Protein AF-0000000079327310 (afdb_homodimer)

Nearest PDB structures (foldseek):
  7m1p-assembly1_A  TM=5.292E-01  e=3.666E-03  Homo sapiens
  7e7o-assembly1_A  TM=4.541E-01  e=4.549E-03  Homo sapiens
  7m1q-assembly1_A  TM=4.465E-01  e=4.549E-03  Homo sapiens
  7e7i-assembly1_A  TM=4.398E-01  e=1.524E-02  Homo sapiens
  7roq-assembly1_A  TM=4.023E-01  e=7.858E-02  Homo sapiens

Organism: NCBI:txid704125

Sequence (774 aa):
MRENNNNFNFEKKNVVLLILAPILGIILFGCVYSKVYVEEIPIAIYDMDNSNISRSMIDNIQDSTGINVARIVDSQDEMEELLLNGEVSGGIIFPDDFGKNVVQKNSPNVLALVDGSNIVIGNNVVGYLSSVFNTVNAGIQINIMEGGGIIPYSAQKNITTLSFVDRILYNPQMGYFKNMFAVLLSILIQQLYLSAMATMLIEYKHKIREVLDTPKHIRTIIRNEIIPQILEGMASIVISFLVCLLVAHRFFGYQLKGSIRVTILVLLIFLVSLTAMALLFATFFENITSCVQVILLLSVPGVLSSGYIWPEFAMSPHFINIVKGTWPLYYFDNALRDLLLKGDSLMVIQHYITGGIKFGVFWFIVGAISYYIRIVSIKSDKQYALKMRENNNNFNFEKKNVVLLILAPILGIILFGCVYSKVYVEEIPIAIYDMDNSNISRSMIDNIQDSTGINVARIVDSQDEMEELLLNGEVSGGIIFPDDFGKNVVQKNSPNVLALVDGSNIVIGNNVVGYLSSVFNTVNAGIQINIMEGGGIIPYSAQKNITTLSFVDRILYNPQMGYFKNMFAVLLSILIQQLYLSAMATMLIEYKHKIREVLDTPKHIRTIIRNEIIPQILEGMASIVISFLVCLLVAHRFFGYQLKGSIRVTILVLLIFLVSLTAMALLFATFFENITSCVQVILLLSVPGVLSSGYIWPEFAMSPHFINIVKGTWPLYYFDNALRDLLLKGDSLMVIQHYITGGIKFGVFWFIVGAISYYIRIVSIKSDKQYALK

Foldseek 3Di:
DPPPCPPVPLDPVLLCCLQVVLLVVLVVVCVVLLDQAQFAQEEEEAEPAPDPLVVVLVVLLCPQRRHHDPYYDHDPVVRVVCCVVVVGFKYKYQDHCNVVCVLVVVPDDIDMGGRPPPVRRRVSVVVSSVVSVLVSVVVLLVQCCVAVPNHGNPVSPPDPDDDDDDQDALSRNPGPCLQCVLLSSLLSNLLSLLLSLLLSLLVVLVVLLVPLDDPVVVVVCCVPRNVVSLVSSLVSNLNSVVVSVVCCCPPRVQAFFADPVVLSLLSVLLSLLSNLVSLVLSLVDNDSVVSSVVSVVVSVVLSVLLCSVPHPVNDDPVSSVVSLQPRLSNLRSVLSSCCRRVHYDCVVNVVSSVSSNVNSVVSNVVSVVSSSCSSVVSSVVVVVVVD/DPPPCPQVPLPPVLLCCLQVVLLVVLVVVCVVLLDQAQFAQEEEEAEQAPDPLVVVLVVLLCPQRRHHDPYYDHDPVVRVVCCVVVVGFKYKYHDHCNVVCVLVVVPDDIDMGGRPPPVRRRVSVVVSSVVSVLVSVVVLLVCLCVAVVSHGNPVSPPDPDDDDDDQDALSRNPGPCLQCVLLSSLLSNLLSLLLSLLLSLLVVLVVLLVVLDDPVVVVVCCVPRSVVSLVSSLVSNLNSVVVSVVCCCPPRVQAFFADPVVLSLLSVLLSLLSNLVSLVLSLVDNDSVVSSVVSVVVSVVLSVLLCSVPHPVNDDPVSSVVSLQPRLSNLRSVLSSCCRRVHYDCVVNVVSSVSSNVNSVVSNVVSVVSSSCSSVVSSVVVVVVVD

Structure (mmCIF, N/CA/C/O backbone):
data_AF-0000000079327310-model_v1
#
loop_
_entity.id
_entity.type
_entity.pdbx_description
1 polymer 'Transport permease protein'
#
loop_
_atom_site.group_PDB
_atom_site.id
_atom_site.type_symbol
_atom_site.label_atom_id
_atom_site.label_alt_id
_atom_site.label_comp_id
_atom_site.label_asym_id
_atom_site.label_entity_id
_atom_site.label_seq_id
_atom_site.pdbx_PDB_ins_code
_atom_site.Cartn_x
_atom_site.Cartn_y
_atom_site.Cartn_z
_atom_site.occupancy
_atom_site.B_iso_or_equiv
_atom_site.auth_seq_id
_atom_site.auth_comp_id
_atom_site.auth_asym_id
_atom_site.auth_atom_id
_atom_site.pdbx_PDB_model_num
ATOM 1 N N . MET A 1 1 ? 15.367 45.156 24.344 1 23.56 1 MET A N 1
ATOM 2 C CA . MET A 1 1 ? 14.82 44.562 23.125 1 23.56 1 MET A CA 1
ATOM 3 C C . MET A 1 1 ? 15.117 43.062 23.047 1 23.56 1 MET A C 1
ATOM 5 O O . MET A 1 1 ? 16.219 42.688 22.656 1 23.56 1 MET A O 1
ATOM 9 N N . ARG A 1 2 ? 14.914 42.375 24.047 1 30.83 2 ARG A N 1
ATOM 10 C CA . ARG A 1 2 ? 15.109 40.938 24.281 1 30.83 2 ARG A CA 1
ATOM 11 C C . ARG A 1 2 ? 14.57 40.125 23.125 1 30.83 2 ARG A C 1
ATOM 13 O O . ARG A 1 2 ? 13.367 40.156 22.844 1 30.83 2 ARG A O 1
ATOM 20 N N . GLU A 1 3 ? 15.258 40.281 21.922 1 31.94 3 GLU A N 1
ATOM 21 C CA . GLU A 1 3 ? 15.008 39.562 20.688 1 31.94 3 GLU A CA 1
ATOM 22 C C . GLU A 1 3 ? 14.578 38.125 20.969 1 31.94 3 GLU A C 1
ATOM 24 O O . GLU A 1 3 ? 15.281 37.375 21.656 1 31.94 3 GLU A O 1
ATOM 29 N N . ASN A 1 4 ? 13.367 37.906 21.375 1 31.88 4 ASN A N 1
ATOM 30 C CA . ASN A 1 4 ? 12.664 36.656 21.547 1 31.88 4 ASN A CA 1
ATOM 31 C C . ASN A 1 4 ? 13.117 35.625 20.516 1 31.88 4 ASN A C 1
ATOM 33 O O . ASN A 1 4 ? 12.781 35.719 19.344 1 31.88 4 ASN A O 1
ATOM 37 N N . ASN A 1 5 ? 14.383 35.312 20.359 1 32.97 5 ASN A N 1
ATOM 38 C CA . ASN A 1 5 ? 15.102 34.25 19.656 1 32.97 5 ASN A CA 1
ATOM 39 C C . ASN A 1 5 ? 14.297 32.938 19.625 1 32.97 5 ASN A C 1
ATOM 41 O O . ASN A 1 5 ? 14.547 32.031 20.438 1 32.97 5 ASN A O 1
ATOM 45 N N . ASN A 1 6 ? 13.023 32.906 19.781 1 35.62 6 ASN A N 1
ATOM 46 C CA . ASN A 1 6 ? 12.211 31.75 19.438 1 35.62 6 ASN A CA 1
ATOM 47 C C . ASN A 1 6 ? 12.711 31.078 18.172 1 35.62 6 ASN A C 1
ATOM 49 O O . ASN A 1 6 ? 12.297 31.438 17.062 1 35.62 6 ASN A O 1
ATOM 53 N N . ASN A 1 7 ? 14 31.078 17.844 1 38.09 7 ASN A N 1
ATOM 54 C CA . ASN A 1 7 ? 14.734 30.297 16.844 1 38.09 7 ASN A CA 1
ATOM 55 C C . ASN A 1 7 ? 13.984 29.016 16.484 1 38.09 7 ASN A C 1
ATOM 57 O O . ASN A 1 7 ? 13.594 28.25 17.359 1 38.09 7 ASN A O 1
ATOM 61 N N . PHE A 1 8 ? 13.172 29.047 15.461 1 41.91 8 PHE A N 1
ATOM 62 C CA . PHE A 1 8 ? 12.578 27.906 14.766 1 41.91 8 PHE A CA 1
ATOM 63 C C . PHE A 1 8 ? 13.516 26.703 14.789 1 41.91 8 PHE A C 1
ATOM 65 O O . PHE A 1 8 ? 14.375 26.562 13.922 1 41.91 8 PHE A O 1
ATOM 72 N N . ASN A 1 9 ? 14.25 26.5 15.844 1 44.75 9 ASN A N 1
ATOM 73 C CA . ASN A 1 9 ? 15.016 25.266 15.977 1 44.75 9 ASN A CA 1
ATOM 74 C C . ASN A 1 9 ? 14.266 24.078 15.406 1 44.75 9 ASN A C 1
ATOM 76 O O . ASN A 1 9 ? 13.102 23.844 15.742 1 44.75 9 ASN A O 1
ATOM 80 N N . PHE A 1 10 ? 14.359 24.031 13.984 1 52.97 10 PHE A N 1
ATOM 81 C CA . PHE A 1 10 ? 13.977 22.672 13.609 1 52.97 10 PHE A CA 1
ATOM 82 C C . PHE A 1 10 ? 13.984 21.75 14.828 1 52.97 10 PHE A C 1
ATOM 84 O O . PHE A 1 10 ? 15.047 21.438 15.367 1 52.97 10 PHE A O 1
ATOM 91 N N . GLU A 1 11 ? 12.898 22.047 15.648 1 60.41 11 GLU A N 1
ATOM 92 C CA . GLU A 1 11 ? 12.562 21.641 17.016 1 60.41 11 GLU A CA 1
ATOM 93 C C . GLU A 1 11 ? 12.938 20.188 17.266 1 60.41 11 GLU A C 1
ATOM 95 O O . GLU A 1 11 ? 12.969 19.375 16.344 1 60.41 11 GLU A O 1
ATOM 100 N N . LYS A 1 12 ? 13.805 20.109 18.281 1 67.81 12 LYS A N 1
ATOM 101 C CA . LYS A 1 12 ? 14.148 18.797 18.828 1 67.81 12 LYS A CA 1
ATOM 102 C C . LYS A 1 12 ? 13.023 17.797 18.609 1 67.81 12 LYS A C 1
ATOM 104 O O . LYS A 1 12 ? 13.273 16.641 18.266 1 67.81 12 LYS A O 1
ATOM 109 N N . LYS A 1 13 ? 11.93 18.484 18.391 1 72.12 13 LYS A N 1
ATOM 110 C CA . LYS A 1 13 ? 10.781 17.594 18.266 1 72.12 13 LYS A CA 1
ATOM 111 C C . LYS A 1 13 ? 10.68 17.016 16.859 1 72.12 13 LYS A C 1
ATOM 113 O O . LYS A 1 13 ? 10.359 15.836 16.688 1 72.12 13 LYS A O 1
ATOM 118 N N . ASN A 1 14 ? 11.109 17.859 15.883 1 78.25 14 ASN A N 1
ATOM 119 C CA . ASN A 1 14 ? 11.016 17.375 14.508 1 78.25 14 ASN A CA 1
ATOM 120 C C . ASN A 1 14 ? 12.102 16.344 14.203 1 78.25 14 ASN A C 1
ATOM 122 O O . ASN A 1 14 ? 11.836 15.352 13.523 1 78.25 14 ASN A O 1
ATOM 126 N N . VAL A 1 15 ? 13.211 16.625 14.852 1 81.88 15 VAL A N 1
ATOM 127 C CA . VAL A 1 15 ? 14.328 15.711 14.625 1 81.88 15 VAL A CA 1
ATOM 128 C C . VAL A 1 15 ? 14.008 14.352 15.234 1 81.88 15 VAL A C 1
ATOM 130 O O . VAL A 1 15 ? 14.227 13.312 14.602 1 81.88 15 VAL A O 1
ATOM 133 N N . VAL A 1 16 ? 13.414 14.398 16.344 1 82.69 16 VAL A N 1
ATOM 134 C CA . VAL A 1 16 ? 13.062 13.164 17.031 1 82.69 16 VAL A CA 1
ATOM 135 C C . VAL A 1 16 ? 12 12.414 16.234 1 82.69 16 VAL A C 1
ATOM 137 O O . VAL A 1 16 ? 12.07 11.188 16.094 1 82.69 16 VAL A O 1
ATOM 140 N N . LEU A 1 17 ? 11.148 13.156 15.695 1 82.81 17 LEU A N 1
ATOM 141 C CA . LEU A 1 17 ? 10.078 12.531 14.93 1 82.81 17 LEU A CA 1
ATOM 142 C C . LEU A 1 17 ? 10.609 11.938 13.633 1 82.81 17 LEU A C 1
ATOM 144 O O . LEU A 1 17 ? 10.219 10.836 13.242 1 82.81 17 LEU A O 1
ATOM 148 N N . LEU A 1 18 ? 11.547 12.625 13.055 1 87.19 18 LEU A N 1
ATOM 149 C CA . LEU A 1 18 ? 12.102 12.18 11.781 1 87.19 18 LEU A CA 1
ATOM 150 C C . LEU A 1 18 ? 12.93 10.906 11.969 1 87.19 18 LEU A C 1
ATOM 152 O O . LEU A 1 18 ? 12.953 10.047 11.086 1 87.19 18 LEU A O 1
ATOM 156 N N . ILE A 1 19 ? 13.492 10.812 13.109 1 90.25 19 ILE A N 1
ATOM 157 C CA . ILE A 1 19 ? 14.344 9.656 13.352 1 90.25 19 ILE A CA 1
ATOM 158 C C . ILE A 1 19 ? 13.5 8.492 13.867 1 90.25 19 ILE A C 1
ATOM 160 O O . ILE A 1 19 ? 13.555 7.395 13.312 1 90.25 19 ILE A O 1
ATOM 164 N N . LEU A 1 20 ? 12.594 8.75 14.727 1 87.94 20 LEU A N 1
ATOM 165 C CA . LEU A 1 20 ? 11.945 7.68 15.469 1 87.94 20 LEU A CA 1
ATOM 166 C C . LEU A 1 20 ? 10.734 7.152 14.719 1 87.94 20 LEU A C 1
ATOM 168 O O . LEU A 1 20 ? 10.406 5.969 14.812 1 87.94 20 LEU A O 1
ATOM 172 N N . ALA A 1 21 ? 10.148 7.988 14.023 1 86.81 21 ALA A N 1
ATOM 173 C CA . ALA A 1 21 ? 8.867 7.609 13.43 1 86.81 21 ALA A CA 1
ATOM 174 C C . ALA A 1 21 ? 9.055 6.508 12.391 1 86.81 21 ALA A C 1
ATOM 176 O O . ALA A 1 21 ? 8.344 5.496 12.406 1 86.81 21 ALA A O 1
ATOM 177 N N . PRO A 1 22 ? 10.008 6.602 11.508 1 88.31 22 PRO A N 1
ATOM 178 C CA . PRO A 1 22 ? 10.203 5.508 10.555 1 88.31 22 PRO A CA 1
ATOM 179 C C . PRO A 1 22 ? 10.617 4.203 11.227 1 88.31 22 PRO A C 1
ATOM 181 O O . PRO A 1 22 ? 10.188 3.125 10.805 1 88.31 22 PRO A O 1
ATOM 184 N N . ILE A 1 23 ? 11.375 4.359 12.258 1 91.44 23 ILE A N 1
ATOM 185 C CA . ILE A 1 23 ? 11.844 3.182 12.977 1 91.44 23 ILE A CA 1
ATOM 186 C C . ILE A 1 23 ? 10.656 2.461 13.617 1 91.44 23 ILE A C 1
ATOM 188 O O . ILE A 1 23 ? 10.516 1.242 13.484 1 91.44 23 ILE A O 1
ATOM 192 N N . LEU A 1 24 ? 9.773 3.232 14.148 1 86.5 24 LEU A N 1
ATOM 193 C CA . LEU A 1 24 ? 8.578 2.654 14.758 1 86.5 24 LEU A CA 1
ATOM 194 C C . LEU A 1 24 ? 7.688 2.014 13.703 1 86.5 24 LEU A C 1
ATOM 196 O O . LEU A 1 24 ? 7.113 0.948 13.93 1 86.5 24 LEU A O 1
ATOM 200 N N . GLY A 1 25 ? 7.633 2.691 12.602 1 85.38 25 GLY A N 1
ATOM 201 C CA . GLY A 1 25 ? 6.852 2.143 11.5 1 85.38 25 GLY A CA 1
ATOM 202 C C . GLY A 1 25 ? 7.367 0.801 11.016 1 85.38 25 GLY A C 1
ATOM 203 O O . GLY A 1 25 ? 6.59 -0.134 10.82 1 85.38 25 GLY A O 1
ATOM 204 N N . ILE A 1 26 ? 8.633 0.692 10.938 1 86.31 26 ILE A N 1
ATOM 205 C CA . ILE A 1 26 ? 9.242 -0.527 10.414 1 86.31 26 ILE A CA 1
ATOM 206 C C . ILE A 1 26 ? 9.125 -1.646 11.445 1 86.31 26 ILE A C 1
ATOM 208 O O . ILE A 1 26 ? 8.93 -2.809 11.094 1 86.31 26 ILE A O 1
ATOM 212 N N . ILE A 1 27 ? 9.25 -1.312 12.656 1 84.94 27 ILE A N 1
ATOM 213 C CA . ILE A 1 27 ? 9.094 -2.311 13.711 1 84.94 27 ILE A CA 1
ATOM 214 C C . ILE A 1 27 ? 7.664 -2.846 13.711 1 84.94 27 ILE A C 1
ATOM 216 O O . ILE A 1 27 ? 7.449 -4.059 13.789 1 84.94 27 ILE A O 1
ATOM 220 N N . LEU A 1 28 ? 6.793 -1.977 13.57 1 79.25 28 LEU A N 1
ATOM 221 C CA . LEU A 1 28 ? 5.391 -2.383 13.508 1 79.25 28 LEU A CA 1
ATOM 222 C C . LEU A 1 28 ? 5.137 -3.285 12.305 1 79.25 28 LEU A C 1
ATOM 224 O O . LEU A 1 28 ? 4.477 -4.32 12.43 1 79.25 28 LEU A O 1
ATOM 228 N N . PHE A 1 29 ? 5.684 -2.918 11.281 1 79.44 29 PHE A N 1
ATOM 229 C CA . PHE A 1 29 ? 5.516 -3.68 10.055 1 79.44 29 PHE A CA 1
ATOM 230 C C . PHE A 1 29 ? 6.184 -5.043 10.164 1 79.44 29 PHE A C 1
ATOM 232 O O . PHE A 1 29 ? 5.625 -6.055 9.734 1 79.44 29 PHE A O 1
ATOM 239 N N . GLY A 1 30 ? 7.375 -4.992 10.633 1 79.12 30 GLY A N 1
ATOM 240 C CA . GLY A 1 30 ? 8.102 -6.242 10.805 1 79.12 30 GLY A CA 1
ATOM 241 C C . GLY A 1 30 ? 7.398 -7.211 11.742 1 79.12 30 GLY A C 1
ATOM 242 O O . GLY A 1 30 ? 7.387 -8.422 11.492 1 79.12 30 GLY A O 1
ATOM 243 N N . CYS A 1 31 ? 6.746 -6.695 12.688 1 77 31 CYS A N 1
ATOM 244 C CA . CYS A 1 31 ? 6.023 -7.543 13.633 1 77 31 CYS A CA 1
ATOM 245 C C . CYS A 1 31 ? 4.777 -8.133 12.992 1 77 31 CYS A C 1
ATOM 247 O O . CYS A 1 31 ? 4.414 -9.281 13.266 1 77 31 CYS A O 1
ATOM 249 N N . VAL A 1 32 ? 4.215 -7.371 12.172 1 72.81 32 VAL A N 1
ATOM 250 C CA . VAL A 1 32 ? 2.998 -7.812 11.492 1 72.81 32 VAL A CA 1
ATOM 251 C C . VAL A 1 32 ? 3.342 -8.891 10.469 1 72.81 32 VAL A C 1
ATOM 253 O O . VAL A 1 32 ? 2.621 -9.883 10.336 1 72.81 32 VAL A O 1
ATOM 256 N N . TYR A 1 33 ? 4.422 -8.719 9.805 1 73.38 33 TYR A N 1
ATOM 257 C CA . TYR A 1 33 ? 4.789 -9.609 8.711 1 73.38 33 TYR A CA 1
ATOM 258 C C . TYR A 1 33 ? 5.875 -10.594 9.148 1 73.38 33 TYR A C 1
ATOM 260 O O . TYR A 1 33 ? 6.684 -11.031 8.328 1 73.38 33 TYR A O 1
ATOM 268 N N . SER A 1 34 ? 5.934 -10.836 10.383 1 68 34 SER A N 1
ATOM 269 C CA . SER A 1 34 ? 6.996 -11.664 10.945 1 68 34 SER A CA 1
ATOM 270 C C . SER A 1 34 ? 6.965 -13.07 10.359 1 68 34 SER A C 1
ATOM 272 O O . SER A 1 34 ? 8.008 -13.703 10.195 1 68 34 SER A O 1
ATOM 274 N N . LYS A 1 35 ? 5.781 -13.492 10 1 64.88 35 LYS A N 1
ATOM 275 C CA . LYS A 1 35 ? 5.73 -14.812 9.375 1 64.88 35 LYS A CA 1
ATOM 276 C C . LYS A 1 35 ? 6.051 -14.727 7.883 1 64.88 35 LYS A C 1
ATOM 278 O O . LYS A 1 35 ? 5.414 -13.969 7.148 1 64.88 35 LYS A O 1
ATOM 283 N N . VAL A 1 36 ? 7.066 -15.273 7.523 1 58.84 36 VAL A N 1
ATOM 284 C CA . VAL A 1 36 ? 7.605 -15.188 6.168 1 58.84 36 VAL A CA 1
ATOM 285 C C . VAL A 1 36 ? 6.633 -15.828 5.18 1 58.84 36 VAL A C 1
ATOM 287 O O . VAL A 1 36 ? 6.453 -15.336 4.066 1 58.84 36 VAL A O 1
ATOM 290 N N . TYR A 1 37 ? 5.996 -16.891 5.605 1 63.28 37 TYR A N 1
ATOM 291 C CA . TYR A 1 37 ? 5.148 -17.656 4.699 1 63.28 37 TYR A CA 1
ATOM 292 C C . TYR A 1 37 ? 3.693 -17.609 5.148 1 63.28 37 TYR A C 1
ATOM 294 O O . TYR A 1 37 ? 3.41 -17.578 6.348 1 63.28 37 TYR A O 1
ATOM 302 N N . VAL A 1 38 ? 2.893 -17.359 4.09 1 66 38 VAL A N 1
ATOM 303 C CA . VAL A 1 38 ? 1.48 -17.609 4.371 1 66 38 VAL A CA 1
ATOM 304 C C . VAL A 1 38 ? 1.236 -19.094 4.551 1 66 38 VAL A C 1
ATOM 306 O O . VAL A 1 38 ? 1.398 -19.875 3.607 1 66 38 VAL A O 1
ATOM 309 N N . GLU A 1 39 ? 1.075 -19.484 5.746 1 75 39 GLU A N 1
ATOM 310 C CA . GLU A 1 39 ? 0.889 -20.906 6.02 1 75 39 GLU A CA 1
ATOM 311 C C . GLU A 1 39 ? -0.505 -21.172 6.574 1 75 39 GLU A C 1
ATOM 313 O O . GLU A 1 39 ? -1.235 -20.25 6.926 1 75 39 GLU A O 1
ATOM 318 N N . GLU A 1 40 ? -0.873 -22.438 6.395 1 81.75 40 GLU A N 1
ATOM 319 C CA . GLU A 1 40 ? -2.096 -22.953 6.996 1 81.75 40 GLU A CA 1
ATOM 320 C C . GLU A 1 40 ? -3.33 -22.25 6.445 1 81.75 40 GLU A C 1
ATOM 322 O O . GLU A 1 40 ? -4.195 -21.812 7.207 1 81.75 40 GLU A O 1
ATOM 327 N N . ILE A 1 41 ? -3.244 -21.984 5.109 1 86.75 41 ILE A N 1
ATOM 328 C CA . ILE A 1 41 ? -4.426 -21.422 4.473 1 86.75 41 ILE A CA 1
ATOM 329 C C . ILE A 1 41 ? -5.594 -22.391 4.582 1 86.75 41 ILE A C 1
ATOM 331 O O . ILE A 1 41 ? -5.492 -23.547 4.148 1 86.75 41 ILE A O 1
ATOM 335 N N . PRO A 1 42 ? -6.648 -21.984 5.199 1 90.94 42 PRO A N 1
ATOM 336 C CA . PRO A 1 42 ? -7.777 -22.906 5.359 1 90.94 42 PRO A CA 1
ATOM 337 C C . PRO A 1 42 ? -8.469 -23.219 4.035 1 90.94 42 PRO A C 1
ATOM 339 O O . PRO A 1 42 ? -8.891 -22.312 3.322 1 90.94 42 PRO A O 1
ATOM 342 N N . ILE A 1 43 ? -8.602 -24.453 3.736 1 92.81 43 ILE A N 1
ATOM 343 C CA . ILE A 1 43 ? -9.312 -24.844 2.529 1 92.81 43 ILE A CA 1
ATOM 344 C C . ILE A 1 43 ? -10.359 -25.906 2.875 1 92.81 43 ILE A C 1
ATOM 346 O O . ILE A 1 43 ? -10.273 -26.562 3.92 1 92.81 43 ILE A O 1
ATOM 350 N N . ALA A 1 44 ? -11.352 -26.016 2.035 1 94.94 44 ALA A N 1
ATOM 351 C CA . ALA A 1 44 ? -12.375 -27.047 2.16 1 94.94 44 ALA A CA 1
ATOM 352 C C . ALA A 1 44 ? -12.188 -28.125 1.097 1 94.94 44 ALA A C 1
ATOM 354 O O . ALA A 1 44 ? -11.672 -27.859 0.01 1 94.94 44 ALA A O 1
ATOM 355 N N . ILE A 1 45 ? -12.562 -29.375 1.433 1 95.62 45 ILE A N 1
ATOM 356 C CA . ILE A 1 45 ? -12.469 -30.484 0.485 1 95.62 45 ILE A CA 1
ATOM 357 C C . ILE A 1 45 ? -13.852 -31.094 0.278 1 95.62 45 ILE A C 1
ATOM 359 O O . ILE A 1 45 ? -14.586 -31.328 1.241 1 95.62 45 ILE A O 1
ATOM 363 N N . TYR A 1 46 ? -14.211 -31.203 -0.941 1 94.88 46 TYR A N 1
ATOM 364 C CA . TYR A 1 46 ? -15.383 -31.969 -1.348 1 94.88 46 TYR A CA 1
ATOM 365 C C . TYR A 1 46 ? -14.977 -33.219 -2.139 1 94.88 46 TYR A C 1
ATOM 367 O O . TYR A 1 46 ? -14.703 -33.125 -3.338 1 94.88 46 TYR A O 1
ATOM 375 N N . ASP A 1 47 ? -14.93 -34.312 -1.495 1 94.94 47 ASP A N 1
ATOM 376 C CA . ASP A 1 47 ? -14.516 -35.562 -2.117 1 94.94 47 ASP A CA 1
ATOM 377 C C . ASP A 1 47 ? -15.727 -36.406 -2.551 1 94.94 47 ASP A C 1
ATOM 379 O O . ASP A 1 47 ? -16.234 -37.219 -1.779 1 94.94 47 ASP A O 1
ATOM 383 N N . MET A 1 48 ? -16.094 -36.281 -3.807 1 91.94 48 MET A N 1
ATOM 384 C CA . MET A 1 48 ? -17.219 -37.031 -4.34 1 91.94 48 MET A CA 1
ATOM 385 C C . MET A 1 48 ? -16.797 -38.469 -4.645 1 91.94 48 MET A C 1
ATOM 387 O O . MET A 1 48 ? -17.641 -39.375 -4.797 1 91.94 48 MET A O 1
ATOM 391 N N . ASP A 1 49 ? -15.547 -38.75 -4.754 1 90.94 49 ASP A N 1
ATOM 392 C CA . ASP A 1 49 ? -14.984 -40.031 -5.184 1 90.94 49 ASP A CA 1
ATOM 393 C C . ASP A 1 49 ? -14.82 -40.969 -4.004 1 90.94 49 ASP A C 1
ATOM 395 O O . ASP A 1 49 ? -15.141 -42.156 -4.109 1 90.94 49 ASP A O 1
ATOM 399 N N . ASN A 1 50 ? -14.258 -40.562 -2.939 1 90.5 50 ASN A N 1
ATOM 400 C CA . ASN A 1 50 ? -13.969 -41.344 -1.745 1 90.5 50 ASN A CA 1
ATOM 401 C C . ASN A 1 50 ? -13.141 -42.594 -2.08 1 90.5 50 ASN A C 1
ATOM 403 O O . ASN A 1 50 ? -13.445 -43.688 -1.6 1 90.5 50 ASN A O 1
ATOM 407 N N . SER A 1 51 ? -12.25 -42.406 -2.975 1 88.75 51 SER A N 1
ATOM 408 C CA . SER A 1 51 ? -11.336 -43.5 -3.334 1 88.75 51 SER A CA 1
ATOM 409 C C . SER A 1 51 ? -10.039 -43.406 -2.541 1 88.75 51 SER A C 1
ATOM 411 O O . SER A 1 51 ? -9.812 -42.438 -1.805 1 88.75 51 SER A O 1
ATOM 413 N N . ASN A 1 52 ? -9.18 -44.469 -2.68 1 85.12 52 ASN A N 1
ATOM 414 C CA . ASN A 1 52 ? -7.871 -44.469 -2.037 1 85.12 52 ASN A CA 1
ATOM 415 C C . ASN A 1 52 ? -6.973 -43.375 -2.602 1 85.12 52 ASN A C 1
ATOM 417 O O . ASN A 1 52 ? -6.18 -42.781 -1.868 1 85.12 52 ASN A O 1
ATOM 421 N N . ILE A 1 53 ? -7.184 -43.094 -3.83 1 81.31 53 ILE A N 1
ATOM 422 C CA . ILE A 1 53 ? -6.344 -42.094 -4.488 1 81.31 53 ILE A CA 1
ATOM 423 C C . ILE A 1 53 ? -6.719 -40.688 -3.996 1 81.31 53 ILE A C 1
ATOM 425 O O . ILE A 1 53 ? -5.844 -39.906 -3.668 1 81.31 53 ILE A O 1
ATOM 429 N N . SER A 1 54 ? -8.008 -40.469 -3.941 1 87.75 54 SER A N 1
ATOM 430 C CA . SER A 1 54 ? -8.453 -39.156 -3.447 1 87.75 54 SER A CA 1
ATOM 431 C C . SER A 1 54 ? -8.047 -38.969 -1.989 1 87.75 54 SER A C 1
ATOM 433 O O . SER A 1 54 ? -7.633 -37.875 -1.601 1 87.75 54 SER A O 1
ATOM 435 N N . ARG A 1 55 ? -8.094 -39.969 -1.255 1 87.69 55 ARG A N 1
ATOM 436 C CA . ARG A 1 55 ? -7.707 -39.875 0.15 1 87.69 55 ARG A CA 1
ATOM 437 C C . ARG A 1 55 ? -6.211 -39.625 0.293 1 87.69 55 ARG A C 1
ATOM 439 O O . ARG A 1 55 ? -5.781 -38.875 1.163 1 87.69 55 ARG A O 1
ATOM 446 N N . SER A 1 56 ? -5.48 -40.312 -0.543 1 83 56 SER A N 1
ATOM 447 C CA . SER A 1 56 ? -4.039 -40.062 -0.537 1 83 56 SER A CA 1
ATOM 448 C C . SER A 1 56 ? -3.705 -38.625 -0.909 1 83 56 SER A C 1
ATOM 450 O O . SER A 1 56 ? -2.766 -38.062 -0.366 1 83 56 SER A O 1
ATOM 452 N N . MET A 1 57 ? -4.406 -38.156 -1.85 1 84.69 57 MET A N 1
ATOM 453 C CA . MET A 1 57 ? -4.211 -36.781 -2.256 1 84.69 57 MET A CA 1
ATOM 454 C C . MET A 1 57 ? -4.547 -35.812 -1.114 1 84.69 57 MET A C 1
ATOM 456 O O . MET A 1 57 ? -3.82 -34.844 -0.871 1 84.69 57 MET A O 1
ATOM 460 N N . ILE A 1 58 ? -5.59 -36.062 -0.479 1 89.69 58 ILE A N 1
ATOM 461 C CA . ILE A 1 58 ? -6.035 -35.25 0.643 1 89.69 58 ILE A CA 1
ATOM 462 C C . ILE A 1 58 ? -4.988 -35.281 1.755 1 89.69 58 ILE A C 1
ATOM 464 O O . ILE A 1 58 ? -4.688 -34.25 2.367 1 89.69 58 ILE A O 1
ATOM 468 N N . ASP A 1 59 ? -4.441 -36.406 1.951 1 87.69 59 ASP A N 1
ATOM 469 C CA . ASP A 1 59 ? -3.395 -36.562 2.957 1 87.69 59 ASP A CA 1
ATOM 470 C C . ASP A 1 59 ? -2.164 -35.719 2.588 1 87.69 59 ASP A C 1
ATOM 472 O O . ASP A 1 59 ? -1.543 -35.125 3.455 1 87.69 59 ASP A O 1
ATOM 476 N N . ASN A 1 60 ? -1.873 -35.75 1.31 1 85.69 60 ASN A N 1
ATOM 477 C CA . ASN A 1 60 ? -0.733 -34.969 0.848 1 85.69 60 ASN A CA 1
ATOM 478 C C . ASN A 1 60 ? -0.998 -33.469 0.975 1 85.69 60 ASN A C 1
ATOM 480 O O . ASN A 1 60 ? -0.085 -32.719 1.274 1 85.69 60 ASN A O 1
ATOM 484 N N . ILE A 1 61 ? -2.176 -33.125 0.73 1 87.06 61 ILE A N 1
ATOM 485 C CA . ILE A 1 61 ? -2.562 -31.719 0.885 1 87.06 61 ILE A CA 1
ATOM 486 C C . ILE A 1 61 ? -2.449 -31.312 2.352 1 87.06 61 ILE A C 1
ATOM 488 O O . ILE A 1 61 ? -1.929 -30.234 2.666 1 87.06 61 ILE A O 1
ATOM 492 N N . GLN A 1 62 ? -2.898 -32.125 3.189 1 87 62 GLN A N 1
ATOM 493 C CA . GLN A 1 62 ? -2.859 -31.875 4.625 1 87 62 GLN A CA 1
ATOM 494 C C . GLN A 1 62 ? -1.423 -31.812 5.137 1 87 62 GLN A C 1
ATOM 496 O O . GLN A 1 62 ? -1.128 -31.078 6.09 1 87 62 GLN A O 1
ATOM 501 N N . ASP A 1 63 ? -0.525 -32.5 4.48 1 83.25 63 ASP A N 1
ATOM 502 C CA . ASP A 1 63 ? 0.871 -32.562 4.902 1 83.25 63 ASP A CA 1
ATOM 503 C C . ASP A 1 63 ? 1.63 -31.297 4.461 1 83.25 63 ASP A C 1
ATOM 505 O O . ASP A 1 63 ? 2.711 -31.016 4.977 1 83.25 63 ASP A O 1
ATOM 509 N N . SER A 1 64 ? 0.967 -30.672 3.5 1 80.38 64 SER A N 1
ATOM 510 C CA . SER A 1 64 ? 1.595 -29.438 3.055 1 80.38 64 SER A CA 1
ATOM 511 C C . SER A 1 64 ? 1.487 -28.344 4.117 1 80.38 64 SER A C 1
ATOM 513 O O . SER A 1 64 ? 0.439 -28.188 4.746 1 80.38 64 SER A O 1
ATOM 515 N N . THR A 1 65 ? 2.512 -27.703 4.434 1 79.69 65 THR A N 1
ATOM 516 C CA . THR A 1 65 ? 2.525 -26.656 5.461 1 79.69 65 THR A CA 1
ATOM 517 C C . THR A 1 65 ? 1.744 -25.438 5 1 79.69 65 THR A C 1
ATOM 519 O O . THR A 1 65 ? 1.313 -24.625 5.824 1 79.69 65 THR A O 1
ATOM 522 N N . GLY A 1 66 ? 1.521 -25.297 3.736 1 82.44 66 GLY A N 1
ATOM 523 C CA . GLY A 1 66 ? 0.869 -24.125 3.191 1 82.44 66 GLY A CA 1
ATOM 524 C C . GLY A 1 66 ? -0.642 -24.156 3.32 1 82.44 66 GLY A C 1
ATOM 525 O O . GLY A 1 66 ? -1.2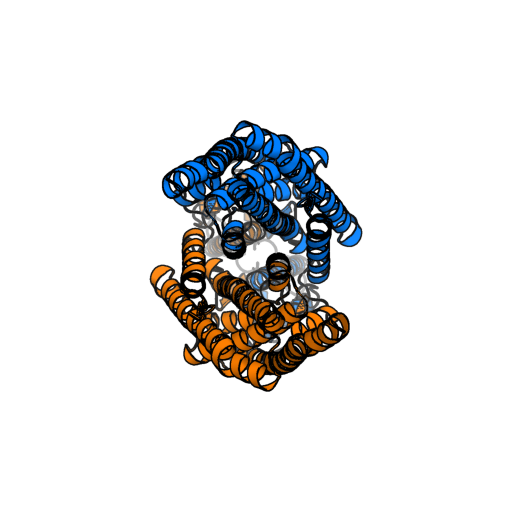97 -23.109 3.346 1 82.44 66 GLY A O 1
ATOM 526 N N . ILE A 1 67 ? -1.127 -25.375 3.463 1 87.12 67 ILE A N 1
ATOM 527 C CA . ILE A 1 67 ? -2.576 -25.531 3.412 1 87.12 67 ILE A CA 1
ATOM 528 C C . ILE A 1 67 ? -3.061 -26.25 4.672 1 87.12 67 ILE A C 1
ATOM 530 O O . ILE A 1 67 ? -2.389 -27.141 5.184 1 87.12 67 ILE A O 1
ATOM 534 N N . ASN A 1 68 ? -4.129 -25.75 5.215 1 90 68 ASN A N 1
ATOM 535 C CA . ASN A 1 68 ? -4.84 -26.406 6.309 1 90 68 ASN A CA 1
ATOM 536 C C . ASN A 1 68 ? -6.234 -26.859 5.883 1 90 68 ASN A C 1
ATOM 538 O O . ASN A 1 68 ? -7.09 -26.031 5.562 1 90 68 ASN A O 1
ATOM 542 N N . VAL A 1 69 ? -6.398 -28.141 5.848 1 93.81 69 VAL A N 1
ATOM 543 C CA . VAL A 1 69 ? -7.727 -28.656 5.531 1 93.81 69 VAL A CA 1
ATOM 544 C C . VAL A 1 69 ? -8.68 -28.375 6.695 1 93.81 69 VAL A C 1
ATOM 546 O O . VAL A 1 69 ? -8.789 -29.188 7.617 1 93.81 69 VAL A O 1
ATOM 549 N N . ALA A 1 70 ? -9.445 -27.359 6.57 1 92.44 70 ALA A N 1
ATOM 550 C CA . ALA A 1 70 ? -10.258 -26.859 7.672 1 92.44 70 ALA A CA 1
ATOM 551 C C . ALA A 1 70 ? -11.594 -27.594 7.742 1 92.44 70 ALA A C 1
ATOM 553 O O . ALA A 1 70 ? -12.172 -27.75 8.82 1 92.44 70 ALA A O 1
ATOM 554 N N . ARG A 1 71 ? -12.141 -27.922 6.562 1 93.38 71 ARG A N 1
ATOM 555 C CA . ARG A 1 71 ? -13.469 -28.531 6.523 1 93.38 71 ARG A CA 1
ATOM 556 C C . ARG A 1 71 ? -13.562 -29.562 5.402 1 93.38 71 ARG A C 1
ATOM 558 O O . ARG A 1 71 ? -13.008 -29.359 4.316 1 93.38 71 ARG A O 1
ATOM 565 N N . ILE A 1 72 ? -14.195 -30.641 5.73 1 94.81 72 ILE A N 1
ATOM 566 C CA . ILE A 1 72 ? -14.641 -31.578 4.711 1 94.81 72 ILE A CA 1
ATOM 567 C C . ILE A 1 72 ? -16.156 -31.453 4.504 1 94.81 72 ILE A C 1
ATOM 569 O O . ILE A 1 72 ? -16.922 -31.578 5.453 1 94.81 72 ILE A O 1
ATOM 573 N N . VAL A 1 73 ? -16.5 -31.109 3.275 1 95.56 73 VAL A N 1
ATOM 574 C CA . VAL A 1 73 ? -17.906 -30.797 3.021 1 95.56 73 VAL A CA 1
ATOM 575 C C . VAL A 1 73 ? -18.531 -31.875 2.158 1 95.56 73 VAL A C 1
ATOM 577 O O . VAL A 1 73 ? -17.828 -32.688 1.552 1 95.56 73 VAL A O 1
ATOM 580 N N . ASP A 1 74 ? -19.875 -31.797 2.131 1 93.62 74 ASP A N 1
ATOM 581 C CA . ASP A 1 74 ? -20.594 -32.844 1.418 1 93.62 74 ASP A CA 1
ATOM 582 C C . ASP A 1 74 ? -21.266 -32.281 0.156 1 93.62 74 ASP A C 1
ATOM 584 O O . ASP A 1 74 ? -21.969 -33.031 -0.549 1 93.62 74 ASP A O 1
ATOM 588 N N . SER A 1 75 ? -21.125 -30.969 -0.097 1 92.94 75 SER A N 1
ATOM 589 C CA . SER A 1 75 ? -21.703 -30.359 -1.291 1 92.94 75 SER A CA 1
ATOM 590 C C . SER A 1 75 ? -20.891 -29.156 -1.753 1 92.94 75 SER A C 1
ATOM 592 O O . SER A 1 75 ? -20.156 -28.562 -0.959 1 92.94 75 SER A O 1
ATOM 594 N N . GLN A 1 76 ? -21.062 -28.906 -3.031 1 90.94 76 GLN A N 1
ATOM 595 C CA . GLN A 1 76 ? -20.391 -27.734 -3.582 1 90.94 76 GLN A CA 1
ATOM 596 C C . GLN A 1 76 ? -20.969 -26.453 -3.014 1 90.94 76 GLN A C 1
ATOM 598 O O . GLN A 1 76 ? -20.25 -25.469 -2.805 1 90.94 76 GLN A O 1
ATOM 603 N N . ASP A 1 77 ? -22.25 -26.469 -2.775 1 90.75 77 ASP A N 1
ATOM 604 C CA . ASP A 1 77 ? -22.922 -25.297 -2.215 1 90.75 77 ASP A CA 1
ATOM 605 C C . ASP A 1 77 ? -22.359 -24.953 -0.837 1 90.75 77 ASP A C 1
ATOM 607 O O . ASP A 1 77 ? -22.156 -23.781 -0.522 1 90.75 77 ASP A O 1
ATOM 611 N N . GLU A 1 78 ? -22.172 -25.984 -0.124 1 92.88 78 GLU A N 1
ATOM 612 C CA . GLU A 1 78 ? -21.594 -25.75 1.196 1 92.88 78 GLU A CA 1
ATOM 613 C C . GLU A 1 78 ? -20.203 -25.156 1.091 1 92.88 78 GLU A C 1
ATOM 615 O O . GLU A 1 78 ? -19.828 -24.281 1.872 1 92.88 78 GLU A O 1
ATOM 620 N N . MET A 1 79 ? -19.469 -25.578 0.145 1 92.31 79 MET A N 1
ATOM 621 C CA . MET A 1 79 ? -18.125 -25.062 -0.07 1 92.31 79 MET A CA 1
ATOM 622 C C . MET A 1 79 ? -18.156 -23.594 -0.474 1 92.31 79 MET A C 1
ATOM 624 O O . MET A 1 79 ? -17.391 -22.781 0.039 1 92.31 79 MET A O 1
ATOM 628 N N . GLU A 1 80 ? -19.047 -23.312 -1.309 1 88.06 80 GLU A N 1
ATOM 629 C CA . GLU A 1 80 ? -19.172 -21.938 -1.795 1 88.06 80 GLU A CA 1
ATOM 630 C C . GLU A 1 80 ? -19.641 -21 -0.686 1 88.06 80 GLU A C 1
ATOM 632 O O . GLU A 1 80 ? -19.234 -19.844 -0.636 1 88.06 80 GLU A O 1
ATOM 637 N N . GLU A 1 81 ? -20.438 -21.547 0.165 1 87.06 81 GLU A N 1
ATOM 638 C CA . GLU A 1 81 ? -20.875 -20.766 1.313 1 87.06 81 GLU A CA 1
ATOM 639 C C . GLU A 1 81 ? -19.719 -20.469 2.262 1 87.06 81 GLU A C 1
ATOM 641 O O . GLU A 1 81 ? -19.594 -19.359 2.783 1 87.06 81 GLU A O 1
ATOM 646 N N . LEU A 1 82 ? -18.891 -21.484 2.457 1 90.19 82 LEU A N 1
ATOM 647 C CA . LEU A 1 82 ? -17.719 -21.312 3.311 1 90.19 82 LEU A CA 1
ATOM 648 C C . LEU A 1 82 ? -16.766 -20.297 2.709 1 90.19 82 LEU A C 1
ATOM 650 O O . LEU A 1 82 ? -16.156 -19.5 3.434 1 90.19 82 LEU A O 1
ATOM 654 N N . LEU A 1 83 ? -16.656 -20.312 1.417 1 87.62 83 LEU A N 1
ATOM 655 C CA . LEU A 1 83 ? -15.812 -19.359 0.706 1 87.62 83 LEU A CA 1
ATOM 656 C C . LEU A 1 83 ? -16.375 -17.953 0.804 1 87.62 83 LEU A C 1
ATOM 658 O O . LEU A 1 83 ? -15.641 -17 1.06 1 87.62 83 LEU A O 1
ATOM 662 N N . LEU A 1 84 ? -17.672 -17.938 0.681 1 83.56 84 LEU A N 1
ATOM 663 C CA . LEU A 1 84 ? -18.359 -16.641 0.716 1 83.56 84 LEU A CA 1
ATOM 664 C C . LEU A 1 84 ? -18.219 -16 2.09 1 83.56 84 LEU A C 1
ATOM 666 O O . LEU A 1 84 ? -18 -14.789 2.191 1 83.56 84 LEU A O 1
ATOM 670 N N . ASN A 1 85 ? -18.297 -16.844 3.078 1 82.38 85 ASN A N 1
ATOM 671 C CA . ASN A 1 85 ? -18.25 -16.344 4.445 1 82.38 85 ASN A CA 1
ATOM 672 C C . ASN A 1 85 ? -16.812 -16.141 4.926 1 82.38 85 ASN A C 1
ATOM 674 O O . ASN A 1 85 ? -16.578 -15.656 6.035 1 82.38 85 ASN A O 1
ATOM 678 N N . GLY A 1 86 ? -15.898 -16.531 4.164 1 81.5 86 GLY A N 1
ATOM 679 C CA . GLY A 1 86 ? -14.5 -16.297 4.492 1 81.5 86 GLY A CA 1
ATOM 680 C C . GLY A 1 86 ? -13.945 -17.312 5.461 1 81.5 86 GLY A C 1
ATOM 681 O O . GLY A 1 86 ? -12.875 -17.109 6.043 1 81.5 86 GLY A O 1
ATOM 682 N N . GLU A 1 87 ? -14.656 -18.359 5.668 1 86.38 87 GLU A N 1
ATOM 683 C CA . GLU A 1 87 ? -14.18 -19.406 6.57 1 86.38 87 GLU A CA 1
ATOM 684 C C . GLU A 1 87 ? -13.047 -20.219 5.934 1 86.38 87 GLU A C 1
ATOM 686 O O . GLU A 1 87 ? -12.172 -20.734 6.633 1 86.38 87 GLU A O 1
ATOM 691 N N . VAL A 1 88 ? -13.148 -20.328 4.617 1 90.62 88 VAL A N 1
ATOM 692 C CA . VAL A 1 88 ? -12.07 -20.938 3.846 1 90.62 88 VAL A CA 1
ATOM 693 C C . VAL A 1 88 ? -11.68 -20.031 2.686 1 90.62 88 VAL A C 1
ATOM 695 O O . VAL A 1 88 ? -12.453 -19.156 2.283 1 90.62 88 VAL A O 1
ATOM 698 N N . SER A 1 89 ? -10.508 -20.203 2.252 1 88.25 89 SER A N 1
ATOM 699 C CA . SER A 1 89 ? -9.992 -19.344 1.18 1 88.25 89 SER A CA 1
ATOM 700 C C . SER A 1 89 ? -9.898 -20.125 -0.134 1 88.25 89 SER A C 1
ATOM 702 O O . SER A 1 89 ? -9.547 -19.547 -1.17 1 88.25 89 SER A O 1
ATOM 704 N N . GLY A 1 90 ? -10.18 -21.312 -0.055 1 88.69 90 GLY A N 1
ATOM 705 C CA . GLY A 1 90 ? -10.188 -22.188 -1.222 1 88.69 90 GLY A CA 1
ATOM 706 C C . GLY A 1 90 ? -10.875 -23.516 -0.971 1 88.69 90 GLY A C 1
ATOM 707 O O . GLY A 1 90 ? -11.305 -23.797 0.149 1 88.69 90 GLY A O 1
ATOM 708 N N . GLY A 1 91 ? -11.094 -24.219 -2.07 1 90.69 91 GLY A N 1
ATOM 709 C CA . GLY A 1 91 ? -11.688 -25.531 -2.01 1 90.69 91 GLY A CA 1
ATOM 710 C C . GLY A 1 91 ? -11.25 -26.438 -3.148 1 90.69 91 GLY A C 1
ATOM 711 O O . GLY A 1 91 ? -10.891 -25.953 -4.227 1 90.69 91 GLY A O 1
ATOM 712 N N . ILE A 1 92 ? -11.242 -27.719 -2.85 1 91.5 92 ILE A N 1
ATOM 713 C CA . ILE A 1 92 ? -10.914 -28.719 -3.859 1 91.5 92 ILE A CA 1
ATOM 714 C C . ILE A 1 92 ? -12.078 -29.703 -4.004 1 91.5 92 ILE A C 1
ATOM 716 O O . ILE A 1 92 ? -12.648 -30.156 -3.006 1 91.5 92 ILE A O 1
ATOM 720 N N . ILE A 1 93 ? -12.391 -29.969 -5.227 1 90.38 93 ILE A N 1
ATOM 721 C CA . ILE A 1 93 ? -13.469 -30.906 -5.52 1 90.38 93 ILE A CA 1
ATOM 722 C C . ILE A 1 93 ? -12.914 -32.094 -6.301 1 90.38 93 ILE A C 1
ATOM 724 O O . ILE A 1 93 ? -12.406 -31.938 -7.41 1 90.38 93 ILE A O 1
ATOM 728 N N . PHE A 1 94 ? -13.008 -33.25 -5.742 1 89.75 94 PHE A N 1
ATOM 729 C CA . PHE A 1 94 ? -12.703 -34.5 -6.434 1 89.75 94 PHE A CA 1
ATOM 730 C C . PHE A 1 94 ? -13.969 -35.094 -7.062 1 89.75 94 PHE A C 1
ATOM 732 O O . PHE A 1 94 ? -14.906 -35.438 -6.352 1 89.75 94 PHE A O 1
ATOM 739 N N . PRO A 1 95 ? -13.914 -35.031 -8.359 1 88.5 95 PRO A N 1
ATOM 740 C CA . PRO A 1 95 ? -15.133 -35.531 -9.016 1 88.5 95 PRO A CA 1
ATOM 741 C C . PRO A 1 95 ? -15.375 -37 -8.773 1 88.5 95 PRO A C 1
ATOM 743 O O . PRO A 1 95 ? -14.477 -37.719 -8.305 1 88.5 95 PRO A O 1
ATOM 746 N N . ASP A 1 96 ? -16.594 -37.344 -9.125 1 88.25 96 ASP A N 1
ATOM 747 C CA . ASP A 1 96 ? -16.953 -38.781 -9.062 1 88.25 96 ASP A CA 1
ATOM 748 C C . ASP A 1 96 ? -16.047 -39.594 -9.984 1 88.25 96 ASP A C 1
ATOM 750 O O . ASP A 1 96 ? -15.664 -39.125 -11.055 1 88.25 96 ASP A O 1
ATOM 754 N N . ASP A 1 97 ? -15.633 -40.781 -9.555 1 85.81 97 ASP A N 1
ATOM 755 C CA . ASP A 1 97 ? -14.844 -41.719 -10.32 1 85.81 97 ASP A CA 1
ATOM 756 C C . ASP A 1 97 ? -13.422 -41.219 -10.547 1 85.81 97 ASP A C 1
ATOM 758 O O . ASP A 1 97 ? -12.781 -41.562 -11.531 1 85.81 97 ASP A O 1
ATOM 762 N N . PHE A 1 98 ? -13.047 -40.281 -9.727 1 85.44 98 PHE A N 1
ATOM 763 C CA . PHE A 1 98 ? -11.695 -39.719 -9.828 1 85.44 98 PHE A CA 1
ATOM 764 C C . PHE A 1 98 ? -10.656 -40.844 -9.766 1 85.44 98 PHE A C 1
ATOM 766 O O . PHE A 1 98 ? -9.797 -40.938 -10.648 1 85.44 98 PHE A O 1
ATOM 773 N N . GLY A 1 99 ? -10.711 -41.656 -8.82 1 81.56 99 GLY A N 1
ATOM 774 C CA . GLY A 1 99 ? -9.773 -42.75 -8.664 1 81.56 99 GLY A CA 1
ATOM 775 C C . GLY A 1 99 ? -9.766 -43.719 -9.844 1 81.56 99 GLY A C 1
ATOM 776 O O . GLY A 1 99 ? -8.703 -44.094 -10.328 1 81.56 99 GLY A O 1
ATOM 777 N N . LYS A 1 100 ? -11 -44.031 -10.242 1 82 100 LYS A N 1
ATOM 778 C CA . LYS A 1 100 ? -11.156 -44.938 -11.383 1 82 100 LYS A CA 1
ATOM 779 C C . LYS A 1 100 ? -10.523 -44.344 -12.641 1 82 100 LYS A C 1
ATOM 781 O O . LYS A 1 100 ? -9.836 -45.031 -13.391 1 82 100 LYS A O 1
ATOM 786 N N . ASN A 1 101 ? -10.734 -43.094 -12.789 1 79.62 101 ASN A N 1
ATOM 787 C CA . ASN A 1 101 ? -10.211 -42.406 -13.977 1 79.62 101 ASN A CA 1
ATOM 788 C C . ASN A 1 101 ? -8.695 -42.281 -13.938 1 79.62 101 ASN A C 1
ATOM 790 O O . ASN A 1 101 ? -8.031 -42.344 -14.977 1 79.62 101 ASN A O 1
ATOM 794 N N . VAL A 1 102 ? -8.164 -42.188 -12.781 1 75 102 VAL A N 1
ATOM 795 C CA . VAL A 1 102 ? -6.715 -42.125 -12.633 1 75 102 VAL A CA 1
ATOM 796 C C . VAL A 1 102 ? -6.086 -43.469 -13.023 1 75 102 VAL A C 1
ATOM 798 O O . VAL A 1 102 ? -5.098 -43.5 -13.758 1 75 102 VAL A O 1
ATOM 801 N N . VAL A 1 103 ? -6.715 -44.5 -12.57 1 71.06 103 VAL A N 1
ATOM 802 C CA . VAL A 1 103 ? -6.203 -45.844 -12.82 1 71.06 103 VAL A CA 1
ATOM 803 C C . VAL A 1 103 ? -6.359 -46.188 -14.297 1 71.06 103 VAL A C 1
ATOM 805 O O . VAL A 1 103 ? -5.492 -46.844 -14.883 1 71.06 103 VAL A O 1
ATOM 808 N N . GLN A 1 104 ? -7.52 -45.719 -14.773 1 71.12 104 GLN A N 1
ATOM 809 C CA . GLN A 1 104 ? -7.797 -46 -16.188 1 71.12 104 GLN A CA 1
ATOM 810 C C . GLN A 1 104 ? -7.062 -45.031 -17.094 1 71.12 104 GLN A C 1
ATOM 812 O O . GLN A 1 104 ? -7.227 -45.062 -18.312 1 71.12 104 GLN A O 1
ATOM 817 N N . LYS A 1 105 ? -6.297 -44.094 -16.406 1 63.22 105 LYS A N 1
ATOM 818 C CA . LYS A 1 105 ? -5.453 -43.156 -17.125 1 63.22 105 LYS A CA 1
ATOM 819 C C . LYS A 1 105 ? -6.293 -42.219 -17.984 1 63.22 105 LYS A C 1
ATOM 821 O O . LYS A 1 105 ? -5.922 -41.875 -19.109 1 63.22 105 LYS A O 1
ATOM 826 N N . ASN A 1 106 ? -7.539 -41.938 -17.469 1 63.53 106 ASN A N 1
ATOM 827 C CA . ASN A 1 106 ? -8.43 -41.031 -18.172 1 63.53 106 ASN A CA 1
ATOM 828 C C . ASN A 1 106 ? -8.148 -39.562 -17.781 1 63.53 106 ASN A C 1
ATOM 830 O O . ASN A 1 106 ? -8.961 -38.688 -18.047 1 63.53 106 ASN A O 1
ATOM 834 N N . SER A 1 107 ? -7.086 -39.281 -17.25 1 64.38 107 SER A N 1
ATOM 835 C CA . SER A 1 107 ? -6.625 -37.938 -16.891 1 64.38 107 SER A CA 1
ATOM 836 C C . SER A 1 107 ? -7.727 -37.125 -16.219 1 64.38 107 SER A C 1
ATOM 838 O O . SER A 1 107 ? -8.18 -36.094 -16.75 1 64.38 107 SER A O 1
ATOM 840 N N . PRO A 1 108 ? -8.164 -37.5 -15.039 1 67.5 108 PRO A N 1
ATOM 841 C CA . PRO A 1 108 ? -9.242 -36.75 -14.383 1 67.5 108 PRO A CA 1
ATOM 842 C C . PRO A 1 108 ? -8.805 -35.344 -13.945 1 67.5 108 PRO A C 1
ATOM 844 O O . PRO A 1 108 ? -7.613 -35.094 -13.766 1 67.5 108 PRO A O 1
ATOM 847 N N . ASN A 1 109 ? -9.859 -34.469 -13.953 1 72.94 109 ASN A N 1
ATOM 848 C CA . ASN A 1 109 ? -9.617 -33.094 -13.516 1 72.94 109 ASN A CA 1
ATOM 849 C C . ASN A 1 109 ? -10.117 -32.844 -12.094 1 72.94 109 ASN A C 1
ATO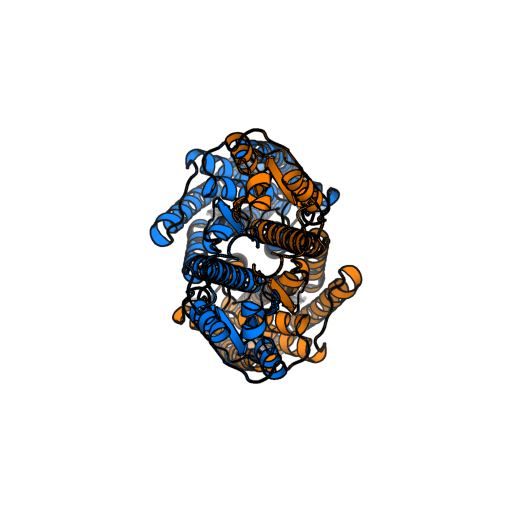M 851 O O . ASN A 1 109 ? -11.18 -33.344 -11.719 1 72.94 109 ASN A O 1
ATOM 855 N N . VAL A 1 110 ? -9.219 -32.281 -11.344 1 81.19 110 VAL A N 1
ATOM 856 C CA . VAL A 1 110 ? -9.625 -31.828 -10.023 1 81.19 110 VAL A CA 1
ATOM 857 C C . VAL A 1 110 ? -9.875 -30.328 -10.062 1 81.19 110 VAL A C 1
ATOM 859 O O . VAL A 1 110 ? -9.094 -29.578 -10.648 1 81.19 110 VAL A O 1
ATOM 862 N N . LEU A 1 111 ? -11.039 -29.953 -9.523 1 83.38 111 LEU A N 1
ATOM 863 C CA . LEU A 1 111 ? -11.414 -28.547 -9.531 1 83.38 111 LEU A CA 1
ATOM 864 C C . LEU A 1 111 ? -11.016 -27.875 -8.227 1 83.38 111 LEU A C 1
ATOM 866 O O . LEU A 1 111 ? -11.328 -28.375 -7.145 1 83.38 111 LEU A O 1
ATOM 870 N N . ALA A 1 112 ? -10.281 -26.812 -8.43 1 86.44 112 ALA A N 1
ATOM 871 C CA . ALA A 1 112 ? -9.945 -25.984 -7.281 1 86.44 112 ALA A CA 1
ATOM 872 C C . ALA A 1 112 ? -10.695 -24.656 -7.332 1 86.44 112 ALA A C 1
ATOM 874 O O . ALA A 1 112 ? -10.656 -23.938 -8.344 1 86.44 112 ALA A O 1
ATOM 875 N N . LEU A 1 113 ? -11.508 -24.391 -6.289 1 86.69 113 LEU A N 1
ATOM 876 C CA . LEU A 1 113 ? -12.141 -23.094 -6.109 1 86.69 113 LEU A CA 1
ATOM 877 C C . LEU A 1 113 ? -11.305 -22.188 -5.211 1 86.69 113 LEU A C 1
ATOM 879 O O . LEU A 1 113 ? -10.961 -22.578 -4.09 1 86.69 113 LEU A O 1
ATOM 883 N N . VAL A 1 114 ? -10.93 -21.016 -5.738 1 85.44 114 VAL A N 1
ATOM 884 C CA . VAL A 1 114 ? -10.016 -20.141 -5.004 1 85.44 114 VAL A CA 1
ATOM 885 C C . VAL A 1 114 ? -10.656 -18.766 -4.82 1 85.44 114 VAL A C 1
ATOM 887 O O . VAL A 1 114 ? -11.227 -18.219 -5.762 1 85.44 114 VAL A O 1
ATOM 890 N N . ASP A 1 115 ? -10.648 -18.25 -3.6 1 81.69 115 ASP A N 1
ATOM 891 C CA . ASP A 1 115 ? -11.094 -16.891 -3.318 1 81.69 115 ASP A CA 1
ATOM 892 C C . ASP A 1 115 ? -10.109 -15.859 -3.875 1 81.69 115 ASP A C 1
ATOM 894 O O . ASP A 1 115 ? -9.016 -15.688 -3.336 1 81.69 115 ASP A O 1
ATOM 898 N N . GLY A 1 116 ? -10.516 -15.164 -4.891 1 74.88 116 GLY A N 1
ATOM 899 C CA . GLY A 1 116 ? -9.641 -14.203 -5.547 1 74.88 116 GLY A CA 1
ATOM 900 C C . GLY A 1 116 ? -9.766 -12.805 -4.988 1 74.88 116 GLY A C 1
ATOM 901 O O . GLY A 1 116 ? -9.148 -11.867 -5.5 1 74.88 116 GLY A O 1
ATOM 902 N N . SER A 1 117 ? -10.539 -12.672 -3.916 1 75.94 117 SER A N 1
ATOM 903 C CA . SER A 1 117 ? -10.719 -11.344 -3.34 1 75.94 117 SER A CA 1
ATOM 904 C C . SER A 1 117 ? -9.43 -10.836 -2.699 1 75.94 117 SER A C 1
ATOM 906 O O . SER A 1 117 ? -9.281 -9.641 -2.461 1 75.94 117 SER A O 1
ATOM 908 N N . ASN A 1 118 ? -8.578 -11.727 -2.316 1 73.75 118 ASN A N 1
ATOM 909 C CA . ASN A 1 118 ? -7.227 -11.438 -1.86 1 73.75 118 ASN A CA 1
ATOM 910 C C . ASN A 1 118 ? -6.18 -12.117 -2.744 1 73.75 118 ASN A C 1
ATOM 912 O O . ASN A 1 118 ? -6.031 -13.336 -2.711 1 73.75 118 ASN A O 1
ATOM 916 N N . ILE A 1 119 ? -5.477 -11.297 -3.426 1 69.06 119 ILE A N 1
ATOM 917 C CA . ILE A 1 119 ? -4.59 -11.836 -4.453 1 69.06 119 ILE A CA 1
ATOM 918 C C . ILE A 1 119 ? -3.473 -12.641 -3.795 1 69.06 119 ILE A C 1
ATOM 920 O O . ILE A 1 119 ? -3.035 -13.664 -4.336 1 69.06 119 ILE A O 1
ATOM 924 N N . VAL A 1 120 ? -3.074 -12.25 -2.629 1 67.56 120 VAL A N 1
ATOM 925 C CA . VAL A 1 120 ? -2.01 -12.953 -1.922 1 67.56 120 VAL A CA 1
ATOM 926 C C . VAL A 1 120 ? -2.477 -14.359 -1.554 1 67.56 120 VAL A C 1
ATOM 928 O O . VAL A 1 120 ? -1.776 -15.344 -1.812 1 67.56 120 VAL A O 1
ATOM 931 N N . ILE A 1 121 ? -3.65 -14.414 -1.032 1 73.94 121 ILE A N 1
ATOM 932 C CA . ILE A 1 121 ? -4.211 -15.695 -0.635 1 73.94 121 ILE A CA 1
ATOM 933 C C . ILE A 1 121 ? -4.492 -16.547 -1.875 1 73.94 121 ILE A C 1
ATOM 935 O O . ILE A 1 121 ? -4.117 -17.719 -1.931 1 73.94 121 ILE A O 1
ATOM 939 N N . GLY A 1 122 ? -5.082 -15.891 -2.793 1 74.06 122 GLY A N 1
ATOM 940 C CA . GLY A 1 122 ? -5.438 -16.609 -4.008 1 74.06 122 GLY A CA 1
ATOM 941 C C . GLY A 1 122 ? -4.238 -17.234 -4.703 1 74.06 122 GLY A C 1
ATOM 942 O O . GLY A 1 122 ? -4.258 -18.422 -5.047 1 74.06 122 GLY A O 1
ATOM 943 N N . ASN A 1 123 ? -3.217 -16.484 -4.797 1 69.12 123 ASN A N 1
ATOM 944 C CA . ASN A 1 123 ? -2.018 -16.953 -5.48 1 69.12 123 ASN A CA 1
ATOM 945 C C . ASN A 1 123 ? -1.34 -18.078 -4.715 1 69.12 123 ASN A C 1
ATOM 947 O O . ASN A 1 123 ? -0.847 -19.031 -5.316 1 69.12 123 ASN A O 1
ATOM 951 N N . ASN A 1 124 ? -1.327 -17.969 -3.412 1 72.31 124 ASN A N 1
ATOM 952 C CA . ASN A 1 124 ? -0.69 -19 -2.6 1 72.31 124 ASN A CA 1
ATOM 953 C C . ASN A 1 124 ? -1.476 -20.312 -2.633 1 72.31 124 ASN A C 1
ATOM 955 O O . ASN A 1 124 ? -0.887 -21.391 -2.689 1 72.31 124 ASN A O 1
ATOM 959 N N . VAL A 1 125 ? -2.775 -20.156 -2.629 1 78.19 125 VAL A N 1
ATOM 960 C CA . VAL A 1 125 ? -3.609 -21.344 -2.686 1 78.19 125 VAL A CA 1
ATOM 961 C C . VAL A 1 125 ? -3.357 -22.094 -3.996 1 78.19 125 VAL A C 1
ATOM 963 O O . VAL A 1 125 ? -3.129 -23.297 -3.996 1 78.19 125 VAL A O 1
ATOM 966 N N . VAL A 1 126 ? -3.381 -21.375 -5.055 1 73.69 126 VAL A N 1
ATOM 967 C CA . VAL A 1 126 ? -3.133 -21.984 -6.363 1 73.69 126 VAL A CA 1
ATOM 968 C C . VAL A 1 126 ? -1.734 -22.594 -6.391 1 73.69 126 VAL A C 1
ATOM 970 O O . VAL A 1 126 ? -1.555 -23.719 -6.859 1 73.69 126 VAL A O 1
ATOM 973 N N . GLY A 1 127 ? -0.767 -21.859 -5.879 1 70.94 127 GLY A N 1
ATOM 974 C CA . GLY A 1 127 ? 0.604 -22.344 -5.859 1 70.94 127 GLY A CA 1
ATOM 975 C C . GLY A 1 127 ? 0.779 -23.609 -5.043 1 70.94 127 GLY A C 1
ATOM 976 O O . GLY A 1 127 ? 1.397 -24.562 -5.504 1 70.94 127 GLY A O 1
ATOM 977 N N . TYR A 1 128 ? 0.248 -23.656 -3.832 1 75.69 128 TYR A N 1
ATOM 978 C CA . TYR A 1 128 ? 0.379 -24.797 -2.949 1 75.69 128 TYR A CA 1
ATOM 979 C C . TYR A 1 128 ? -0.324 -26.016 -3.533 1 75.69 128 TYR A C 1
ATOM 981 O O . TYR A 1 128 ? 0.224 -27.125 -3.525 1 75.69 128 TYR A O 1
ATOM 989 N N . LEU A 1 129 ? -1.48 -25.797 -4.051 1 76.25 129 LEU A N 1
ATOM 990 C CA . LEU A 1 129 ? -2.24 -26.906 -4.621 1 76.25 129 LEU A CA 1
ATOM 991 C C . LEU A 1 129 ? -1.546 -27.469 -5.859 1 76.25 129 LEU A C 1
ATOM 993 O O . LEU A 1 129 ? -1.458 -28.688 -6.035 1 76.25 129 LEU A O 1
ATOM 997 N N . SER A 1 130 ? -1.127 -26.578 -6.645 1 71.06 130 SER A N 1
ATOM 998 C CA . SER A 1 130 ? -0.387 -27 -7.828 1 71.06 130 SER A CA 1
ATOM 999 C C . SER A 1 130 ? 0.826 -27.844 -7.441 1 71.06 130 SER A C 1
ATOM 1001 O O . SER A 1 130 ? 1.111 -28.859 -8.078 1 71.06 130 SER A O 1
ATOM 1003 N N . SER A 1 131 ? 1.547 -27.422 -6.449 1 70.56 131 SER A N 1
ATOM 1004 C CA . SER A 1 131 ? 2.727 -28.141 -5.98 1 70.56 131 SER A CA 1
ATOM 1005 C C . SER A 1 131 ? 2.361 -29.531 -5.484 1 70.56 131 SER A C 1
ATOM 1007 O O . SER A 1 131 ? 3.041 -30.516 -5.809 1 70.56 131 SER A O 1
ATOM 1009 N N . VAL A 1 132 ? 1.377 -29.672 -4.754 1 74.19 132 VAL A N 1
ATOM 1010 C CA . VAL A 1 132 ? 0.925 -30.953 -4.219 1 74.19 132 VAL A CA 1
ATOM 1011 C C . VAL A 1 132 ? 0.502 -31.875 -5.363 1 74.19 132 VAL A C 1
ATOM 1013 O O . VAL A 1 132 ? 0.851 -33.062 -5.379 1 74.19 132 VAL A O 1
ATOM 1016 N N . PHE A 1 133 ? -0.209 -31.328 -6.277 1 73.12 133 PHE A N 1
ATOM 1017 C CA . PHE A 1 133 ? -0.695 -32.125 -7.41 1 73.12 133 PHE A CA 1
ATOM 1018 C C . PHE A 1 133 ? 0.466 -32.625 -8.25 1 73.12 133 PHE A C 1
ATOM 1020 O O . PHE A 1 133 ? 0.453 -33.781 -8.703 1 73.12 133 PHE A O 1
ATOM 1027 N N . ASN A 1 134 ? 1.348 -31.781 -8.391 1 67.19 134 ASN A N 1
ATOM 1028 C CA . ASN A 1 134 ? 2.525 -32.188 -9.156 1 67.19 134 ASN A CA 1
ATOM 1029 C C . ASN A 1 134 ? 3.293 -33.281 -8.445 1 67.19 134 ASN A C 1
ATOM 1031 O O . ASN A 1 134 ? 3.787 -34.219 -9.094 1 67.19 134 ASN A O 1
ATOM 1035 N N . THR A 1 135 ? 3.422 -33.156 -7.172 1 67.25 135 THR A N 1
ATOM 1036 C CA . THR A 1 135 ? 4.121 -34.156 -6.379 1 67.25 135 THR A CA 1
ATOM 1037 C C . THR A 1 135 ? 3.402 -35.5 -6.449 1 67.25 135 THR A C 1
ATOM 1039 O O . THR A 1 135 ? 4.035 -36.531 -6.637 1 67.25 135 THR A O 1
ATOM 1042 N N . VAL A 1 136 ? 2.146 -35.469 -6.34 1 71.38 136 VAL A N 1
ATOM 1043 C CA . VAL A 1 136 ? 1.354 -36.719 -6.367 1 71.38 136 VAL A CA 1
ATOM 1044 C C . VAL A 1 136 ? 1.402 -37.312 -7.766 1 71.38 136 VAL A C 1
ATOM 1046 O O . VAL A 1 136 ? 1.502 -38.531 -7.91 1 71.38 136 VAL A O 1
ATOM 1049 N N . ASN A 1 137 ? 1.235 -36.438 -8.695 1 68.44 137 ASN A N 1
ATOM 1050 C CA . ASN A 1 137 ? 1.335 -36.906 -10.078 1 68.44 137 ASN A CA 1
ATOM 1051 C C . ASN A 1 137 ? 2.666 -37.625 -10.336 1 68.44 137 ASN A C 1
ATOM 1053 O O . ASN A 1 137 ? 2.711 -38.656 -11.008 1 68.44 137 ASN A O 1
ATOM 1057 N N . ALA A 1 138 ? 3.684 -37.031 -9.812 1 63.34 138 ALA A N 1
ATOM 1058 C CA . ALA A 1 138 ? 5.008 -37.656 -9.953 1 63.34 138 ALA A CA 1
ATOM 1059 C C . ALA A 1 138 ? 5.074 -39 -9.234 1 63.34 138 ALA A C 1
ATOM 1061 O O . ALA A 1 138 ? 5.676 -39.938 -9.75 1 63.34 138 ALA A O 1
ATOM 1062 N N . GLY A 1 139 ? 4.477 -39.031 -8.086 1 64.44 139 GLY A N 1
ATOM 1063 C CA . GLY A 1 139 ? 4.43 -40.281 -7.34 1 64.44 139 GLY A CA 1
ATOM 1064 C C . GLY A 1 139 ? 3.662 -41.375 -8.055 1 64.44 139 GLY A C 1
ATOM 1065 O O . GLY A 1 139 ? 4.098 -42.531 -8.094 1 64.44 139 GLY A O 1
ATOM 1066 N N . ILE A 1 140 ? 2.609 -41.031 -8.586 1 64.38 140 ILE A N 1
ATOM 1067 C CA . ILE A 1 140 ? 1.775 -41.969 -9.336 1 64.38 140 ILE A CA 1
ATOM 1068 C C . ILE A 1 140 ? 2.543 -42.469 -10.547 1 64.38 140 ILE A C 1
ATOM 1070 O O . ILE A 1 140 ? 2.5 -43.688 -10.852 1 64.38 140 ILE A O 1
ATOM 1074 N N . GLN A 1 141 ? 3.207 -41.656 -11.062 1 59.91 141 GLN A N 1
ATOM 1075 C CA . GLN A 1 141 ? 3.979 -42.031 -12.25 1 59.91 141 GLN A CA 1
ATOM 1076 C C . GLN A 1 141 ? 5.109 -43 -11.883 1 59.91 141 GLN A C 1
ATOM 1078 O O . GLN A 1 141 ? 5.379 -43.938 -12.617 1 59.91 141 GLN A O 1
ATOM 1083 N N . ILE A 1 142 ? 5.727 -42.781 -10.805 1 60.03 142 ILE A N 1
ATOM 1084 C CA . ILE A 1 142 ? 6.805 -43.656 -10.312 1 60.03 142 ILE A CA 1
ATOM 1085 C C . ILE A 1 142 ? 6.258 -45.031 -10 1 60.03 142 ILE A C 1
ATOM 1087 O O . ILE A 1 142 ? 6.887 -46.031 -10.328 1 60.03 142 ILE A O 1
ATOM 1091 N N . ASN A 1 143 ? 5.09 -45.156 -9.375 1 60.34 143 ASN A N 1
ATOM 1092 C CA . ASN A 1 143 ? 4.477 -46.406 -9 1 60.34 143 ASN A CA 1
ATOM 1093 C C . ASN A 1 143 ? 4.047 -47.219 -10.234 1 60.34 143 ASN A C 1
ATOM 1095 O O . ASN A 1 143 ? 4.152 -48.438 -10.258 1 60.34 143 ASN A O 1
ATOM 1099 N N . ILE A 1 144 ? 3.498 -46.594 -11.117 1 53.91 144 ILE A N 1
ATOM 1100 C CA . ILE A 1 144 ? 3.104 -47.25 -12.367 1 53.91 144 ILE A CA 1
ATOM 1101 C C . ILE A 1 144 ? 4.34 -47.781 -13.07 1 53.91 144 ILE A C 1
ATOM 1103 O O . ILE A 1 144 ? 4.293 -48.875 -13.641 1 53.91 144 ILE A O 1
ATOM 1107 N N . MET A 1 145 ? 5.32 -47.094 -12.93 1 50.81 145 MET A N 1
ATOM 1108 C CA . MET A 1 145 ? 6.562 -47.531 -13.57 1 50.81 145 MET A CA 1
ATOM 1109 C C . MET A 1 145 ? 7.164 -48.719 -12.844 1 50.81 145 MET A C 1
ATOM 1111 O O . MET A 1 145 ? 7.785 -49.594 -13.461 1 50.81 145 MET A O 1
ATOM 1115 N N . GLU A 1 146 ? 7.117 -48.844 -11.516 1 51.69 146 GLU A N 1
ATOM 1116 C CA . GLU A 1 146 ? 7.742 -49.938 -10.766 1 51.69 146 GLU A CA 1
ATOM 1117 C C . GLU A 1 146 ? 6.953 -51.219 -10.898 1 51.69 146 GLU A C 1
ATOM 1119 O O . GLU A 1 146 ? 7.453 -52.312 -10.562 1 51.69 146 GLU A O 1
ATOM 1124 N N . GLY A 1 147 ? 5.988 -51.938 -11.688 1 43.06 147 GLY A N 1
ATOM 1125 C CA . GLY A 1 147 ? 5.418 -53.188 -12.117 1 43.06 147 GLY A CA 1
ATOM 1126 C C . GLY A 1 147 ? 4.047 -53.469 -11.523 1 43.06 147 GLY A C 1
ATOM 1127 O O . GLY A 1 147 ? 3.264 -54.25 -12.086 1 43.06 147 GLY A O 1
ATOM 1128 N N . GLY A 1 148 ? 3.781 -54.344 -10.195 1 39 148 GLY A N 1
ATOM 1129 C CA . GLY A 1 148 ? 2.719 -55.281 -9.852 1 39 148 GLY A CA 1
ATOM 1130 C C . GLY A 1 148 ? 1.335 -54.688 -9.938 1 39 148 GLY A C 1
ATOM 1131 O O . GLY A 1 148 ? 1.198 -53.469 -10.109 1 39 148 GLY A O 1
ATOM 1132 N N . GLY A 1 149 ? -0.079 -55.375 -9.648 1 33.59 149 GLY A N 1
ATOM 1133 C CA . GLY A 1 149 ? -1.516 -55.25 -9.453 1 33.59 149 GLY A CA 1
ATOM 1134 C C . GLY A 1 149 ? -1.918 -53.938 -8.797 1 33.59 149 GLY A C 1
ATOM 1135 O O . GLY A 1 149 ? -3.08 -53.781 -8.43 1 33.59 149 GLY A O 1
ATOM 1136 N N . ILE A 1 150 ? -1.509 -53.219 -8.086 1 37.78 150 ILE A N 1
ATOM 1137 C CA . ILE A 1 150 ? -1.269 -51.844 -8.445 1 37.78 150 ILE A CA 1
ATOM 1138 C C . ILE A 1 150 ? -0.573 -51.781 -9.805 1 37.78 150 ILE A C 1
ATOM 1140 O O . ILE A 1 150 ? 0.523 -52.312 -9.977 1 37.78 150 ILE A O 1
ATOM 1144 N N . ILE A 1 151 ? -1.239 -51.719 -11.273 1 34.5 151 ILE A N 1
ATOM 1145 C CA . ILE A 1 151 ? -1.062 -52.5 -12.492 1 34.5 151 ILE A CA 1
ATOM 1146 C C . ILE A 1 151 ? 0.426 -52.625 -12.812 1 34.5 151 ILE A C 1
ATOM 1148 O O . ILE A 1 151 ? 1.213 -51.719 -12.492 1 34.5 151 ILE A O 1
ATOM 1152 N N . PRO A 1 152 ? 1.013 -53.812 -13.539 1 28.98 152 PRO A N 1
ATOM 1153 C CA . PRO A 1 152 ? 2.297 -54.281 -14.055 1 28.98 152 PRO A CA 1
ATOM 1154 C C . PRO A 1 152 ? 3.09 -53.188 -14.773 1 28.98 152 PRO A C 1
ATOM 1156 O O . PRO A 1 152 ? 2.506 -52.219 -15.273 1 28.98 152 PRO A O 1
ATOM 1159 N N . TYR A 1 153 ? 4.52 -53.25 -14.719 1 27.23 153 TYR A N 1
ATOM 1160 C CA . TYR A 1 153 ? 5.691 -52.469 -15.141 1 27.23 153 TYR A CA 1
ATOM 1161 C C . TYR A 1 153 ? 5.559 -52 -16.594 1 27.23 153 TYR A C 1
ATOM 1163 O O . TYR A 1 153 ? 6.117 -51 -16.969 1 27.23 153 TYR A O 1
ATOM 1171 N N . SER A 1 154 ? 5.152 -52.906 -17.516 1 27.12 154 SER A N 1
ATOM 1172 C CA . SER A 1 154 ? 5.445 -52.844 -18.953 1 27.12 154 SER A CA 1
ATOM 1173 C C . SER A 1 154 ? 4.82 -51.594 -19.578 1 27.12 154 SER A C 1
ATOM 1175 O O . SER A 1 154 ? 5.262 -51.125 -20.625 1 27.12 154 SER A O 1
ATOM 1177 N N . ALA A 1 155 ? 3.521 -51.469 -19.547 1 29.22 155 ALA A N 1
ATOM 1178 C CA . ALA A 1 155 ? 2.953 -50.469 -20.422 1 29.22 155 ALA A CA 1
ATOM 1179 C C . ALA A 1 155 ? 3.182 -49.062 -19.875 1 29.22 155 ALA A C 1
ATOM 1181 O O . ALA A 1 155 ? 2.25 -48.438 -19.375 1 29.22 155 ALA A O 1
ATOM 1182 N N . GLN A 1 156 ? 4.172 -48.812 -19.047 1 31.78 156 GLN A N 1
ATOM 1183 C CA . GLN A 1 156 ? 4.902 -47.844 -18.281 1 31.78 156 GLN A CA 1
ATOM 1184 C C . GLN A 1 156 ? 5.156 -46.562 -19.094 1 31.78 156 GLN A C 1
ATOM 1186 O O . GLN A 1 156 ? 5.359 -45.5 -18.531 1 31.78 156 GLN A O 1
ATOM 1191 N N . LYS A 1 157 ? 5.66 -46.688 -20.25 1 31.08 157 LYS A N 1
ATOM 1192 C CA . LYS A 1 157 ? 6.523 -45.875 -21.094 1 31.08 157 LYS A CA 1
ATOM 1193 C C . LYS A 1 157 ? 5.762 -44.688 -21.672 1 31.08 157 LYS A C 1
ATOM 1195 O O . LYS A 1 157 ? 6.359 -43.781 -22.281 1 31.08 157 LYS A O 1
ATOM 1200 N N . ASN A 1 158 ? 4.477 -44.656 -21.828 1 31.52 158 ASN A N 1
ATOM 1201 C CA . ASN A 1 158 ? 4.016 -43.781 -22.891 1 31.52 158 ASN A CA 1
ATOM 1202 C C . ASN A 1 158 ? 3.664 -42.406 -22.375 1 31.52 158 ASN A C 1
ATOM 1204 O O . ASN A 1 158 ? 3.178 -41.562 -23.125 1 31.52 158 ASN A O 1
ATOM 1208 N N . ILE A 1 159 ? 3.291 -42.281 -21.031 1 35.81 159 ILE A N 1
ATOM 1209 C CA . ILE A 1 159 ? 2.643 -40.969 -20.906 1 35.81 159 ILE A CA 1
ATOM 1210 C C . ILE A 1 159 ? 3.676 -39.906 -20.531 1 35.81 159 ILE A C 1
ATOM 1212 O O . ILE A 1 159 ? 4.352 -40.031 -19.5 1 35.81 159 ILE A O 1
ATOM 1216 N N . THR A 1 160 ? 4.254 -39.094 -21.391 1 39.88 160 THR A N 1
ATOM 1217 C CA . THR A 1 160 ? 5.199 -38 -21.312 1 39.88 160 THR A CA 1
ATOM 1218 C C . THR A 1 160 ? 4.602 -36.812 -20.531 1 39.88 160 THR A C 1
ATOM 1220 O O . THR A 1 160 ? 3.557 -36.281 -20.906 1 39.88 160 THR A O 1
ATOM 1223 N N . THR A 1 161 ? 4.578 -36.906 -19.094 1 44.97 161 THR A N 1
ATOM 1224 C CA . THR A 1 161 ? 4.109 -35.719 -18.375 1 44.97 161 THR A CA 1
ATOM 1225 C C . THR A 1 161 ? 5.195 -34.656 -18.344 1 44.97 161 THR A C 1
ATOM 1227 O O . THR A 1 161 ? 6.34 -34.938 -17.984 1 44.97 161 THR A O 1
ATOM 1230 N N . LEU A 1 162 ? 4.984 -33.469 -18.969 1 50.59 162 LEU A N 1
ATOM 1231 C CA . LEU A 1 162 ? 5.863 -32.312 -18.906 1 50.59 162 LEU A CA 1
ATOM 1232 C C . LEU A 1 162 ? 5.824 -31.672 -17.516 1 50.59 162 LEU A C 1
ATOM 1234 O O . LEU A 1 162 ? 4.746 -31.469 -16.969 1 50.59 162 LEU A O 1
ATOM 1238 N N . SER A 1 163 ? 6.902 -31.891 -16.734 1 53.16 163 SER A N 1
ATOM 1239 C CA . SER A 1 163 ? 6.957 -31.219 -15.438 1 53.16 163 SER A CA 1
ATOM 1240 C C . SER A 1 163 ? 7.48 -29.797 -15.578 1 53.16 163 SER A C 1
ATOM 1242 O O . SER A 1 163 ? 8.359 -29.531 -16.391 1 53.16 163 SER A O 1
ATOM 1244 N N . PHE A 1 164 ? 6.707 -28.797 -14.969 1 54.66 164 PHE A N 1
ATOM 1245 C CA . PHE A 1 164 ? 7.078 -27.391 -14.883 1 54.66 164 PHE A CA 1
ATOM 1246 C C . PHE A 1 164 ? 7.695 -27.078 -13.523 1 54.66 164 PHE A C 1
ATOM 1248 O O . PHE A 1 164 ? 7.062 -27.281 -12.484 1 54.66 164 PHE A O 1
ATOM 1255 N N . VAL A 1 165 ? 9.078 -26.938 -13.484 1 53.41 165 VAL A N 1
ATOM 1256 C CA . VAL A 1 165 ? 9.766 -26.562 -12.258 1 53.41 165 VAL A CA 1
ATOM 1257 C C . VAL A 1 165 ? 10.109 -25.078 -12.289 1 53.41 165 VAL A C 1
ATOM 1259 O O . VAL A 1 165 ? 10.703 -24.594 -13.258 1 53.41 165 VAL A O 1
ATOM 1262 N N . ASP A 1 166 ? 9.562 -24.328 -11.266 1 58.56 166 ASP A N 1
ATOM 1263 C CA . ASP A 1 166 ? 9.906 -22.906 -11.211 1 58.56 166 ASP A CA 1
ATOM 1264 C C . ASP A 1 166 ? 10.953 -22.641 -10.133 1 58.56 166 ASP A C 1
ATOM 1266 O O . ASP A 1 166 ? 10.961 -23.297 -9.086 1 58.56 166 ASP A O 1
ATOM 1270 N N . ARG A 1 167 ? 11.961 -21.844 -10.492 1 62.16 167 ARG A N 1
ATOM 1271 C CA . ARG A 1 167 ? 12.938 -21.297 -9.562 1 62.16 167 ARG A CA 1
ATOM 1272 C C . ARG A 1 167 ? 12.758 -19.781 -9.414 1 62.16 167 ARG A C 1
ATOM 1274 O O . ARG A 1 167 ? 13.055 -19.031 -10.336 1 62.16 167 ARG A O 1
ATOM 1281 N N . ILE A 1 168 ? 12.227 -19.453 -8.219 1 64.94 168 ILE A N 1
ATOM 1282 C CA . ILE A 1 168 ? 12.023 -18.031 -7.938 1 64.94 168 ILE A CA 1
ATOM 1283 C C . ILE A 1 168 ? 13.32 -17.406 -7.434 1 64.94 168 ILE A C 1
ATOM 1285 O O . ILE A 1 168 ? 13.914 -17.891 -6.465 1 64.94 168 ILE A O 1
ATOM 1289 N N . LEU A 1 169 ? 13.734 -16.359 -8.125 1 69.69 169 LEU A N 1
ATOM 1290 C CA . LEU A 1 169 ? 14.977 -15.68 -7.777 1 69.69 169 LEU A CA 1
ATOM 1291 C C . LEU A 1 169 ? 14.703 -14.477 -6.887 1 69.69 169 LEU A C 1
ATOM 1293 O O . LEU A 1 169 ? 13.602 -13.914 -6.918 1 69.69 169 LEU A O 1
ATOM 1297 N N . TYR A 1 170 ? 15.664 -14.086 -6.008 1 71.19 170 TYR A N 1
ATOM 1298 C CA . TYR A 1 170 ? 15.758 -12.852 -5.23 1 71.19 170 TYR A CA 1
ATOM 1299 C C . TYR A 1 170 ? 14.812 -12.891 -4.035 1 71.19 170 TYR A C 1
ATOM 1301 O O . TYR A 1 170 ? 15.117 -12.336 -2.977 1 71.19 170 TYR A O 1
ATOM 1309 N N . ASN A 1 171 ? 13.609 -13.453 -4.273 1 63.62 171 ASN A N 1
ATOM 1310 C CA . ASN A 1 171 ? 12.656 -13.664 -3.184 1 63.62 171 ASN A CA 1
ATOM 1311 C C . ASN A 1 171 ? 11.977 -15.023 -3.291 1 63.62 171 ASN A C 1
ATOM 1313 O O . ASN A 1 171 ? 10.781 -15.102 -3.592 1 63.62 171 ASN A O 1
ATOM 1317 N N . PRO A 1 172 ? 12.719 -16.016 -3.018 1 62.66 172 PRO A N 1
ATOM 1318 C CA . PRO A 1 172 ? 12.219 -17.375 -3.283 1 62.66 172 PRO A CA 1
ATOM 1319 C C . PRO A 1 172 ? 10.984 -17.719 -2.455 1 62.66 172 PRO A C 1
ATOM 1321 O O . PRO A 1 172 ? 10.156 -18.516 -2.887 1 62.66 172 PRO A O 1
ATOM 1324 N N . GLN A 1 173 ? 10.891 -17.047 -1.286 1 61.59 173 GLN A N 1
ATOM 1325 C CA . GLN A 1 173 ? 9.766 -17.344 -0.414 1 61.59 173 GLN A CA 1
ATOM 1326 C C . GLN A 1 173 ? 8.562 -16.469 -0.74 1 61.59 173 GLN A C 1
ATOM 1328 O O . GLN A 1 173 ? 7.461 -16.703 -0.235 1 61.59 173 GLN A O 1
ATOM 1333 N N . MET A 1 174 ? 8.828 -15.57 -1.6 1 63.5 174 MET A N 1
ATOM 1334 C CA . MET A 1 174 ? 7.805 -14.594 -1.942 1 63.5 174 MET A CA 1
ATOM 1335 C C . MET A 1 174 ? 7.176 -14 -0.685 1 63.5 174 MET A C 1
ATOM 1337 O O . MET A 1 174 ? 5.953 -13.859 -0.601 1 63.5 174 MET A O 1
ATOM 1341 N N . GLY A 1 175 ? 8.156 -13.789 0.326 1 68.19 175 GLY A N 1
ATOM 1342 C CA . GLY A 1 175 ? 7.723 -13.188 1.575 1 68.19 175 GLY A CA 1
ATOM 1343 C C . GLY A 1 175 ? 7.301 -11.734 1.424 1 68.19 175 GLY A C 1
ATOM 1344 O O . GLY A 1 175 ? 7.957 -10.961 0.719 1 68.19 175 GLY A O 1
ATOM 1345 N N . TYR A 1 176 ? 6.238 -11.406 2.068 1 70.94 176 TYR A N 1
ATOM 1346 C CA . TYR A 1 176 ? 5.668 -10.07 1.916 1 70.94 176 TYR A CA 1
ATOM 1347 C C . TYR A 1 176 ? 6.562 -9.016 2.559 1 70.94 176 TYR A C 1
ATOM 1349 O O . TYR A 1 176 ? 6.699 -7.906 2.039 1 70.94 176 TYR A O 1
ATOM 1357 N N . PHE A 1 177 ? 7.152 -9.383 3.672 1 77.44 177 PHE A N 1
ATOM 1358 C CA . PHE A 1 177 ? 8.008 -8.391 4.32 1 77.44 177 PHE A CA 1
ATOM 1359 C C . PHE A 1 177 ? 9.172 -8.008 3.41 1 77.44 177 PHE A C 1
ATOM 1361 O O . PHE A 1 177 ? 9.469 -6.82 3.244 1 77.44 177 PHE A O 1
ATOM 1368 N N . LYS A 1 178 ? 9.789 -8.969 2.826 1 77.88 178 LYS A N 1
ATOM 1369 C CA . LYS A 1 178 ? 10.93 -8.695 1.961 1 77.88 178 LYS A CA 1
ATOM 1370 C C . LYS A 1 178 ? 10.523 -7.871 0.744 1 77.88 178 LYS A C 1
ATOM 1372 O O . LYS A 1 178 ? 11.273 -7.008 0.288 1 77.88 178 LYS A O 1
ATOM 1377 N N . ASN A 1 179 ? 9.398 -8.195 0.378 1 77.62 179 ASN A N 1
ATOM 1378 C CA . ASN A 1 179 ? 8.906 -7.523 -0.822 1 77.62 179 ASN A CA 1
ATOM 1379 C C . ASN A 1 179 ? 8.469 -6.09 -0.527 1 77.62 179 ASN A C 1
ATOM 1381 O O . ASN A 1 179 ? 8.633 -5.203 -1.365 1 77.62 179 ASN A O 1
ATOM 1385 N N . MET A 1 180 ? 7.91 -5.879 0.596 1 83.56 180 MET A N 1
ATOM 1386 C CA . MET A 1 180 ? 7.27 -4.594 0.847 1 83.56 180 MET A CA 1
ATOM 1387 C C . MET A 1 180 ? 8.188 -3.68 1.655 1 83.56 180 MET A C 1
ATOM 1389 O O . MET A 1 180 ? 7.949 -2.473 1.739 1 83.56 180 MET A O 1
ATOM 1393 N N . PHE A 1 181 ? 9.227 -4.207 2.174 1 88.56 181 PHE A N 1
ATOM 1394 C CA . PHE A 1 181 ? 10.086 -3.445 3.074 1 88.56 181 PHE A CA 1
ATOM 1395 C C . PHE A 1 181 ? 10.586 -2.172 2.4 1 88.56 181 PHE A C 1
ATOM 1397 O O . PHE A 1 181 ? 10.484 -1.082 2.969 1 88.56 181 PHE A O 1
ATOM 1404 N N . ALA A 1 182 ? 11.102 -2.285 1.201 1 90.69 182 ALA A N 1
ATOM 1405 C CA . ALA A 1 182 ? 11.711 -1.149 0.516 1 90.69 182 ALA A CA 1
ATOM 1406 C C . ALA A 1 182 ? 10.688 -0.044 0.267 1 90.69 182 ALA A C 1
ATOM 1408 O O . ALA A 1 182 ? 10.961 1.132 0.517 1 90.69 182 ALA A O 1
ATOM 1409 N N . VAL A 1 183 ? 9.523 -0.385 -0.175 1 89.88 183 VAL A N 1
ATOM 1410 C CA . VAL A 1 183 ? 8.531 0.625 -0.522 1 89.88 183 VAL A CA 1
ATOM 1411 C C . VAL A 1 183 ? 7.957 1.248 0.75 1 89.88 183 VAL A C 1
ATOM 1413 O O . VAL A 1 183 ? 7.672 2.447 0.787 1 89.88 183 VAL A O 1
ATOM 1416 N N . LEU A 1 184 ? 7.832 0.497 1.765 1 88.69 184 LEU A N 1
ATOM 1417 C CA . LEU A 1 184 ? 7.312 1.01 3.027 1 88.69 184 LEU A CA 1
ATOM 1418 C C . LEU A 1 184 ? 8.281 2.014 3.646 1 88.69 184 LEU A C 1
ATOM 1420 O O . LEU A 1 184 ? 7.863 3.08 4.105 1 88.69 184 LEU A O 1
ATOM 1424 N N . LEU A 1 185 ? 9.453 1.597 3.664 1 93.06 185 LEU A N 1
ATOM 1425 C CA . LEU A 1 185 ? 10.461 2.502 4.199 1 93.06 185 LEU A CA 1
ATOM 1426 C C . LEU A 1 185 ? 10.516 3.795 3.391 1 93.06 185 LEU A C 1
ATOM 1428 O O . LEU A 1 185 ? 10.617 4.883 3.959 1 93.06 185 LEU A O 1
ATOM 1432 N N . SER A 1 186 ? 10.438 3.668 2.113 1 94.5 186 SER A N 1
ATOM 1433 C CA . SER A 1 186 ? 10.516 4.82 1.223 1 94.5 186 SER A CA 1
ATOM 1434 C C . SER A 1 186 ? 9.344 5.773 1.453 1 94.5 186 SER A C 1
ATOM 1436 O O . SER A 1 186 ? 9.531 6.992 1.492 1 94.5 186 SER A O 1
ATOM 1438 N N . ILE A 1 187 ? 8.203 5.258 1.586 1 91.5 187 ILE A N 1
ATOM 1439 C CA . ILE A 1 187 ? 7.027 6.102 1.73 1 91.5 187 ILE A CA 1
ATOM 1440 C C . ILE A 1 187 ? 7.043 6.781 3.1 1 91.5 187 ILE A C 1
ATOM 1442 O O . ILE A 1 187 ? 6.613 7.93 3.236 1 91.5 187 ILE A O 1
ATOM 1446 N N . LEU A 1 188 ? 7.457 6.09 4.098 1 90.75 188 LEU A N 1
ATOM 1447 C CA . LEU A 1 188 ? 7.555 6.676 5.426 1 90.75 188 LEU A CA 1
ATOM 1448 C C . LEU A 1 188 ? 8.539 7.84 5.438 1 90.75 188 LEU A C 1
ATOM 1450 O O . LEU A 1 188 ? 8.234 8.906 5.977 1 90.75 188 LEU A O 1
ATOM 1454 N N . ILE A 1 189 ? 9.625 7.59 4.84 1 93.5 189 ILE A N 1
ATOM 1455 C CA . ILE A 1 189 ? 10.641 8.633 4.762 1 93.5 189 ILE A CA 1
ATOM 1456 C C . ILE A 1 189 ? 10.102 9.82 3.973 1 93.5 189 ILE A C 1
ATOM 1458 O O . ILE A 1 189 ? 10.234 10.969 4.406 1 93.5 189 ILE A O 1
ATOM 1462 N N . GLN A 1 190 ? 9.516 9.531 2.875 1 93.94 190 GLN A N 1
ATOM 1463 C CA . GLN A 1 190 ? 9.008 10.602 2.025 1 93.94 190 GLN A CA 1
ATOM 1464 C C . GLN A 1 190 ? 7.949 11.422 2.752 1 93.94 190 GLN A C 1
ATOM 1466 O O . GLN A 1 190 ? 8 12.656 2.75 1 93.94 190 GLN A O 1
ATOM 1471 N N . GLN A 1 191 ? 7.031 10.758 3.334 1 89.12 191 GLN A N 1
ATOM 1472 C CA . GLN A 1 191 ? 5.926 11.461 3.977 1 89.12 191 GLN A CA 1
ATOM 1473 C C . GLN A 1 191 ? 6.418 12.32 5.133 1 89.12 191 GLN A C 1
ATOM 1475 O O . GLN A 1 191 ? 6.027 13.484 5.258 1 89.12 191 GLN A O 1
ATOM 1480 N N . LEU A 1 192 ? 7.27 11.773 5.922 1 90.25 192 LEU A N 1
ATOM 1481 C CA . LEU A 1 192 ? 7.742 12.477 7.105 1 90.25 192 LEU A CA 1
ATOM 1482 C C . LEU A 1 192 ? 8.68 13.617 6.723 1 90.25 192 LEU A C 1
ATOM 1484 O O . LEU A 1 192 ? 8.547 14.734 7.242 1 90.25 192 LEU A O 1
ATOM 1488 N N . TYR A 1 193 ? 9.539 13.312 5.848 1 94.12 193 TYR A N 1
ATOM 1489 C CA . TYR A 1 193 ? 10.5 14.336 5.445 1 94.12 193 TYR A CA 1
ATOM 1490 C C . TYR A 1 193 ? 9.805 15.484 4.719 1 94.12 193 TYR A C 1
ATOM 1492 O O . TYR A 1 193 ? 10.039 16.656 5.023 1 94.12 193 TYR A O 1
ATOM 1500 N N . LEU A 1 194 ? 8.984 15.156 3.777 1 93.31 194 LEU A N 1
ATOM 1501 C CA . LEU A 1 194 ? 8.297 16.188 3.006 1 93.31 194 LEU A CA 1
ATOM 1502 C C . LEU A 1 194 ? 7.434 17.062 3.91 1 93.31 194 LEU A C 1
ATOM 1504 O O . LEU A 1 194 ? 7.391 18.281 3.746 1 93.31 194 LEU A O 1
ATOM 1508 N N . SER A 1 195 ? 6.746 16.406 4.762 1 90.5 195 SER A N 1
ATOM 1509 C CA . SER A 1 195 ? 5.867 17.156 5.66 1 90.5 195 SER A CA 1
ATOM 1510 C C . SER A 1 195 ? 6.672 18.078 6.574 1 90.5 195 SER A C 1
ATOM 1512 O O . SER A 1 195 ? 6.301 19.234 6.777 1 90.5 195 SER A O 1
ATOM 1514 N N . ALA A 1 196 ? 7.723 17.578 7.125 1 90.38 196 ALA A N 1
ATOM 1515 C CA . ALA A 1 196 ? 8.547 18.375 8.039 1 90.38 196 ALA A CA 1
ATOM 1516 C C . ALA A 1 196 ? 9.211 19.531 7.312 1 90.38 196 ALA A C 1
ATOM 1518 O O . ALA A 1 196 ? 9.219 20.672 7.812 1 90.38 196 ALA A O 1
ATOM 1519 N N . MET A 1 197 ? 9.734 19.281 6.184 1 93.88 197 MET A N 1
ATOM 1520 C CA . MET A 1 197 ? 10.461 20.312 5.441 1 93.88 197 MET A CA 1
ATOM 1521 C C . MET A 1 197 ? 9.5 21.359 4.898 1 93.88 197 MET A C 1
ATOM 1523 O O . MET A 1 197 ? 9.797 22.562 4.941 1 93.88 197 MET A O 1
ATOM 1527 N N . ALA A 1 198 ? 8.438 20.891 4.363 1 93.94 198 ALA A N 1
ATOM 1528 C CA . ALA A 1 198 ? 7.457 21.844 3.844 1 93.94 198 ALA A CA 1
ATOM 1529 C C . ALA A 1 198 ? 6.938 22.75 4.953 1 93.94 198 ALA A C 1
ATOM 1531 O O . ALA A 1 198 ? 6.754 23.953 4.742 1 93.94 198 ALA A O 1
ATOM 1532 N N . THR A 1 199 ? 6.672 22.172 6.074 1 91.12 199 THR A N 1
ATOM 1533 C CA . THR A 1 199 ? 6.215 22.938 7.219 1 91.12 199 THR A CA 1
ATOM 1534 C C . THR A 1 199 ? 7.246 24 7.602 1 91.12 199 THR A C 1
ATOM 1536 O O . THR A 1 199 ? 6.91 25.172 7.766 1 91.12 199 THR A O 1
ATOM 1539 N N . MET A 1 200 ? 8.453 23.578 7.715 1 92.38 200 MET A N 1
ATOM 1540 C CA . MET A 1 200 ? 9.539 24.484 8.078 1 92.38 200 MET A CA 1
ATOM 1541 C C . MET A 1 200 ? 9.664 25.609 7.062 1 92.38 200 MET A C 1
ATOM 1543 O O . MET A 1 200 ? 9.781 26.781 7.438 1 92.38 200 MET A O 1
ATOM 1547 N N . LEU A 1 201 ? 9.57 25.328 5.855 1 95.62 201 LEU A N 1
ATOM 1548 C CA . LEU A 1 201 ? 9.758 26.312 4.797 1 95.62 201 LEU A CA 1
ATOM 1549 C C . LEU A 1 201 ? 8.602 27.312 4.777 1 95.62 201 LEU A C 1
ATOM 1551 O O . LEU A 1 201 ? 8.812 28.5 4.535 1 95.62 201 LEU A O 1
ATOM 1555 N N . ILE A 1 202 ? 7.434 26.859 4.988 1 94.25 202 ILE A N 1
ATOM 1556 C CA . ILE A 1 202 ? 6.281 27.75 5.035 1 94.25 202 ILE A CA 1
ATOM 1557 C C . ILE A 1 202 ? 6.391 28.672 6.25 1 94.25 202 ILE A C 1
ATOM 1559 O O . ILE A 1 202 ? 6.066 29.859 6.164 1 94.25 202 ILE A O 1
ATOM 1563 N N . GLU A 1 203 ? 6.793 28.109 7.336 1 91.12 203 GLU A N 1
ATOM 1564 C CA . GLU A 1 203 ? 6.988 28.922 8.531 1 91.12 203 GLU A CA 1
ATOM 1565 C C . GLU A 1 203 ? 8 30.047 8.273 1 91.12 203 GLU A C 1
ATOM 1567 O O . GLU A 1 203 ? 7.797 31.188 8.695 1 91.12 203 GLU A O 1
ATOM 1572 N N . TYR A 1 204 ? 9.055 29.688 7.617 1 92.44 204 TYR A N 1
ATOM 1573 C CA . TYR A 1 204 ? 10.062 30.703 7.309 1 92.44 204 TYR A CA 1
ATOM 1574 C C . TYR A 1 204 ? 9.516 31.734 6.316 1 92.44 204 TYR A C 1
ATOM 1576 O O . TYR A 1 204 ? 9.852 32.906 6.383 1 92.44 204 TYR A O 1
ATOM 1584 N N . LYS A 1 205 ? 8.773 31.234 5.422 1 92.19 205 LYS A N 1
ATOM 1585 C CA . LYS A 1 205 ? 8.117 32.156 4.492 1 92.19 205 LYS A CA 1
ATOM 1586 C C . LYS A 1 205 ? 7.258 33.156 5.23 1 92.19 205 LYS A C 1
ATOM 1588 O O . LYS A 1 205 ? 7.293 34.375 4.922 1 92.19 205 LYS A O 1
ATOM 1593 N N . HIS A 1 206 ? 6.531 32.719 6.223 1 89.81 206 HIS A N 1
ATOM 1594 C CA . HIS A 1 206 ? 5.711 33.594 7.043 1 89.81 206 HIS A CA 1
ATOM 1595 C C . HIS A 1 206 ? 6.574 34.531 7.863 1 89.81 206 HIS A C 1
ATOM 1597 O O . HIS A 1 206 ? 6.266 35.719 7.973 1 89.81 206 HIS A O 1
ATOM 1603 N N . LYS A 1 207 ? 7.578 33.969 8.406 1 88.06 207 LYS A N 1
ATOM 1604 C CA . LYS A 1 207 ? 8.484 34.75 9.242 1 88.06 207 LYS A CA 1
ATOM 1605 C C . LYS A 1 207 ? 9.141 35.875 8.43 1 88.06 207 LYS A C 1
ATOM 1607 O O . LYS A 1 207 ? 9.234 37.031 8.898 1 88.06 207 LYS A O 1
ATOM 1612 N N . ILE A 1 208 ? 9.555 35.594 7.301 1 88.5 208 ILE A N 1
ATOM 1613 C CA . ILE A 1 208 ? 10.242 36.562 6.453 1 88.5 208 ILE A CA 1
ATOM 1614 C C . ILE A 1 208 ? 9.266 37.656 5.996 1 88.5 208 ILE A C 1
ATOM 1616 O O . ILE A 1 208 ? 9.633 38.812 5.902 1 88.5 208 ILE A O 1
ATOM 1620 N N . ARG A 1 209 ? 8.109 37.25 5.758 1 83.88 209 ARG A N 1
ATOM 1621 C CA . ARG A 1 209 ? 7.074 38.219 5.348 1 83.88 209 ARG A CA 1
ATOM 1622 C C . ARG A 1 209 ? 6.77 39.188 6.465 1 83.88 209 ARG A C 1
ATOM 1624 O O . ARG A 1 209 ? 6.41 40.344 6.199 1 83.88 209 ARG A O 1
ATOM 1631 N N . GLU A 1 210 ? 6.855 38.688 7.598 1 82.12 210 GLU A N 1
ATOM 1632 C CA . GLU A 1 210 ? 6.523 39.531 8.742 1 82.12 210 GLU A CA 1
ATOM 1633 C C . GLU A 1 210 ? 7.633 40.531 9.023 1 82.12 210 GLU A C 1
ATOM 1635 O O . GLU A 1 210 ? 7.371 41.625 9.523 1 82.12 210 GLU A O 1
ATOM 1640 N N . VAL A 1 211 ? 8.891 40.125 8.828 1 75.75 211 VAL A N 1
ATOM 1641 C CA . VAL A 1 211 ? 10.008 40.969 9.219 1 75.75 211 VAL A CA 1
ATOM 1642 C C . VAL A 1 211 ? 10.492 41.781 8.008 1 75.75 211 VAL A C 1
ATOM 1644 O O . VAL A 1 211 ? 10.641 41.219 6.914 1 75.75 211 VAL A O 1
ATOM 1647 N N . LEU A 1 212 ? 9.812 42.594 7.379 1 63.44 212 LEU A N 1
ATOM 1648 C CA . LEU A 1 212 ? 10.172 43.406 6.234 1 63.44 212 LEU A CA 1
ATOM 1649 C C . LEU A 1 212 ? 11.68 43.344 5.973 1 63.44 212 LEU A C 1
ATOM 1651 O O . LEU A 1 212 ? 12.375 44.375 6.105 1 63.44 212 LEU A O 1
ATOM 1655 N N . ASP A 1 213 ? 12.086 42.219 5.492 1 66.25 213 ASP A N 1
ATOM 1656 C CA . ASP A 1 213 ? 13.531 42.031 5.422 1 66.25 213 ASP A CA 1
ATOM 1657 C C . ASP A 1 213 ? 14.062 42.344 4.027 1 66.25 213 ASP A C 1
ATOM 1659 O O . ASP A 1 213 ? 13.32 42.312 3.047 1 66.25 213 ASP A O 1
ATOM 1663 N N . THR A 1 214 ? 15.219 42.906 3.943 1 78.75 214 THR A N 1
ATOM 1664 C CA . THR A 1 214 ? 15.969 43.188 2.723 1 78.75 214 THR A CA 1
ATOM 1665 C C . THR A 1 214 ? 16.438 41.906 2.074 1 78.75 214 THR A C 1
ATOM 1667 O O . THR A 1 214 ? 16.578 40.875 2.748 1 78.75 214 THR A O 1
ATOM 1670 N N . PRO A 1 215 ? 16.531 41.969 0.734 1 83.25 215 PRO A N 1
ATOM 1671 C CA . PRO A 1 215 ? 17.031 40.781 0.029 1 83.25 215 PRO A CA 1
ATOM 1672 C C . PRO A 1 215 ? 18.312 40.219 0.636 1 83.25 215 PRO A C 1
ATOM 1674 O O . PRO A 1 215 ? 18.531 39 0.653 1 83.25 215 PRO A O 1
ATOM 1677 N N . LYS A 1 216 ? 19.125 41.125 1.092 1 85.62 216 LYS A N 1
ATOM 1678 C CA . LYS A 1 216 ? 20.359 40.688 1.731 1 85.62 216 LYS A CA 1
ATOM 1679 C C . LYS A 1 216 ? 20.078 39.906 3.008 1 85.62 216 LYS A C 1
ATOM 1681 O O . LYS A 1 216 ? 20.734 38.906 3.283 1 85.62 216 LYS A O 1
ATOM 1686 N N . HIS A 1 217 ? 19.156 40.375 3.727 1 87.88 217 HIS A N 1
ATOM 1687 C CA . HIS A 1 217 ? 18.781 39.688 4.961 1 87.88 217 HIS A CA 1
ATOM 1688 C C . HIS A 1 217 ? 18.125 38.344 4.676 1 87.88 217 HIS A C 1
ATOM 1690 O O . HIS A 1 217 ? 18.328 37.375 5.402 1 87.88 217 HIS A O 1
ATOM 1696 N N . ILE A 1 218 ? 17.375 38.375 3.623 1 89.31 218 ILE A N 1
ATOM 1697 C CA . ILE A 1 218 ? 16.703 37.125 3.213 1 89.31 218 ILE A CA 1
ATOM 1698 C C . ILE A 1 218 ? 17.75 36.062 2.857 1 89.31 218 ILE A C 1
ATOM 1700 O O . ILE A 1 218 ? 17.625 34.906 3.27 1 89.31 218 ILE A O 1
ATOM 1704 N N . ARG A 1 219 ? 18.766 36.469 2.17 1 91.25 219 ARG A N 1
ATOM 1705 C CA . ARG A 1 219 ? 19.844 35.562 1.795 1 91.25 219 ARG A CA 1
ATOM 1706 C C . ARG A 1 219 ? 20.578 35.031 3.027 1 91.25 219 ARG A C 1
ATOM 1708 O O . ARG A 1 219 ? 21.016 33.906 3.059 1 91.25 219 ARG A O 1
ATOM 1715 N N . THR A 1 220 ? 20.719 35.906 3.99 1 90.81 220 THR A N 1
ATOM 1716 C CA . THR A 1 220 ? 21.359 35.531 5.234 1 90.81 220 THR A CA 1
ATOM 1717 C C . THR A 1 220 ? 20.547 34.469 5.973 1 90.81 220 THR A C 1
ATOM 1719 O O . THR A 1 220 ? 21.094 33.5 6.504 1 90.81 220 THR A O 1
ATOM 1722 N N . ILE A 1 221 ? 19.234 34.656 5.965 1 90.81 221 ILE A N 1
ATOM 1723 C CA . ILE A 1 221 ? 18.328 33.719 6.617 1 90.81 221 ILE A CA 1
ATOM 1724 C C . ILE A 1 221 ? 18.391 32.375 5.895 1 90.81 221 ILE A C 1
ATOM 1726 O O . ILE A 1 221 ? 18.453 31.312 6.527 1 90.81 221 ILE A O 1
ATOM 1730 N N . ILE A 1 222 ? 18.422 32.438 4.613 1 93.25 222 ILE A N 1
ATOM 1731 C CA . ILE A 1 222 ? 18.469 31.234 3.809 1 93.25 222 ILE A CA 1
ATOM 1732 C C . ILE A 1 222 ? 19.75 30.484 4.082 1 93.25 222 ILE A C 1
ATOM 1734 O O . ILE A 1 222 ? 19.734 29.281 4.352 1 93.25 222 ILE A O 1
ATOM 1738 N N . ARG A 1 223 ? 20.828 31.156 4.09 1 93.88 223 ARG A N 1
ATOM 1739 C CA . ARG A 1 223 ? 22.141 30.547 4.23 1 93.88 223 ARG A CA 1
ATOM 1740 C C . ARG A 1 223 ? 22.391 30.078 5.66 1 93.88 223 ARG A C 1
ATOM 1742 O O . ARG A 1 223 ? 22.953 29 5.887 1 93.88 223 ARG A O 1
ATOM 1749 N N . ASN A 1 224 ? 21.922 30.812 6.621 1 93.06 224 ASN A N 1
ATOM 1750 C CA . ASN A 1 224 ? 22.312 30.562 8.008 1 93.06 224 ASN A CA 1
ATOM 1751 C C . ASN A 1 224 ? 21.234 29.766 8.75 1 93.06 224 ASN A C 1
ATOM 1753 O O . ASN A 1 224 ? 21.516 29.156 9.789 1 93.06 224 ASN A O 1
ATOM 1757 N N . GLU A 1 225 ? 20.031 29.75 8.219 1 93.19 225 GLU A N 1
ATOM 1758 C CA . GLU A 1 225 ? 18.969 29.094 8.969 1 93.19 225 GLU A CA 1
ATOM 1759 C C . GLU A 1 225 ? 18.312 28 8.141 1 93.19 225 GLU A C 1
ATOM 1761 O O . GLU A 1 225 ? 18.344 26.828 8.516 1 93.19 225 GLU A O 1
ATOM 1766 N N . ILE A 1 226 ? 17.906 28.359 7.004 1 94.44 226 ILE A N 1
ATOM 1767 C CA . ILE A 1 226 ? 17.109 27.438 6.211 1 94.44 226 ILE A CA 1
ATOM 1768 C C . ILE A 1 226 ? 17.984 26.281 5.742 1 94.44 226 ILE A C 1
ATOM 1770 O O . ILE A 1 226 ? 17.656 25.109 5.961 1 94.44 226 ILE A O 1
ATOM 1774 N N . ILE A 1 227 ? 19.125 26.547 5.16 1 96.12 227 ILE A N 1
ATOM 1775 C CA . ILE A 1 227 ? 19.984 25.516 4.594 1 96.12 227 ILE A CA 1
ATOM 1776 C C . ILE A 1 227 ? 20.484 24.594 5.707 1 96.12 227 ILE A C 1
ATOM 1778 O O . ILE A 1 227 ? 20.391 23.375 5.586 1 96.12 227 ILE A O 1
ATOM 1782 N N . PRO A 1 228 ? 20.953 25.078 6.816 1 95.25 228 PRO A N 1
ATOM 1783 C CA . PRO A 1 228 ? 21.391 24.188 7.895 1 95.25 228 PRO A CA 1
ATOM 1784 C C . PRO A 1 228 ? 20.281 23.281 8.398 1 95.25 228 PRO A C 1
ATOM 1786 O O . PRO A 1 228 ? 20.516 22.109 8.727 1 95.25 228 PRO A O 1
ATOM 1789 N N . GLN A 1 229 ? 19.109 23.797 8.43 1 94 229 GLN A N 1
ATOM 1790 C CA . GLN A 1 229 ? 17.984 23 8.906 1 94 229 GLN A CA 1
ATOM 1791 C C . GLN A 1 229 ? 17.625 21.891 7.91 1 94 229 GLN A C 1
ATOM 1793 O O . GLN A 1 229 ? 17.25 20.797 8.305 1 94 229 GLN A O 1
ATOM 1798 N N . ILE A 1 230 ? 17.734 22.219 6.68 1 96.06 230 ILE A N 1
ATOM 1799 C CA . ILE A 1 230 ? 17.531 21.219 5.652 1 96.06 230 ILE A CA 1
ATOM 1800 C C . ILE A 1 230 ? 18.562 20.109 5.789 1 96.06 230 ILE A C 1
ATOM 1802 O O . ILE A 1 230 ? 18.234 18.922 5.762 1 96.06 230 ILE A O 1
ATOM 1806 N N . LEU A 1 231 ? 19.766 20.5 6.016 1 96.56 231 LEU A N 1
ATOM 1807 C CA . LEU A 1 231 ? 20.859 19.531 6.164 1 96.56 231 LEU A CA 1
ATOM 1808 C C . LEU A 1 231 ? 20.672 18.688 7.422 1 96.56 231 LEU A C 1
ATOM 1810 O O . LEU A 1 231 ? 20.969 17.5 7.426 1 96.56 231 LEU A O 1
ATOM 1814 N N . GLU A 1 232 ? 20.203 19.312 8.422 1 94.88 232 GLU A N 1
ATOM 1815 C CA . GLU A 1 232 ? 19.906 18.578 9.648 1 94.88 232 GLU A CA 1
ATOM 1816 C C . GLU A 1 232 ? 18.812 17.547 9.438 1 94.88 232 GLU A C 1
ATOM 1818 O O . GLU A 1 232 ? 18.859 16.453 9.984 1 94.88 232 GLU A O 1
ATOM 1823 N N . GLY A 1 233 ? 17.766 18 8.711 1 94.62 233 GLY A N 1
ATOM 1824 C CA . GLY A 1 233 ? 16.703 17.062 8.367 1 94.62 233 GLY A CA 1
ATOM 1825 C C . GLY A 1 233 ? 17.188 15.875 7.555 1 94.62 233 GLY A C 1
ATOM 1826 O O . GLY A 1 233 ? 16.828 14.727 7.832 1 94.62 233 GLY A O 1
ATOM 1827 N N . MET A 1 234 ? 18.062 16.156 6.637 1 96.75 234 MET A N 1
ATOM 1828 C CA . MET A 1 234 ? 18.625 15.102 5.801 1 96.75 234 MET A CA 1
ATOM 1829 C C . MET A 1 234 ? 19.469 14.148 6.633 1 96.75 234 MET A C 1
ATOM 1831 O O . MET A 1 234 ? 19.375 12.93 6.488 1 96.75 234 MET A O 1
ATOM 1835 N N . ALA A 1 235 ? 20.234 14.711 7.473 1 96.25 235 ALA A N 1
ATOM 1836 C CA . ALA A 1 235 ? 21.078 13.891 8.336 1 96.25 235 ALA A CA 1
ATOM 1837 C C . ALA A 1 235 ? 20.234 13 9.242 1 96.25 235 ALA A C 1
ATOM 1839 O O . ALA A 1 235 ? 20.578 11.836 9.477 1 96.25 235 ALA A O 1
ATOM 1840 N N . SER A 1 236 ? 19.172 13.539 9.742 1 95.62 236 SER A N 1
ATOM 1841 C CA . SER A 1 236 ? 18.281 12.773 10.609 1 95.62 236 SER A CA 1
ATOM 1842 C C . SER A 1 236 ? 17.688 11.578 9.875 1 95.62 236 SER A C 1
ATOM 1844 O O . SER A 1 236 ? 17.594 10.484 10.438 1 95.62 236 SER A O 1
ATOM 1846 N N . ILE A 1 237 ? 17.344 11.789 8.656 1 96.81 237 ILE A N 1
ATOM 1847 C CA . ILE A 1 237 ? 16.734 10.719 7.871 1 96.81 237 ILE A CA 1
ATOM 1848 C C . ILE A 1 237 ? 17.781 9.664 7.531 1 96.81 237 ILE A C 1
ATOM 1850 O O . ILE A 1 237 ? 17.484 8.469 7.5 1 96.81 237 ILE A O 1
ATOM 1854 N N . VAL A 1 238 ? 18.984 10.117 7.254 1 97.44 238 VAL A N 1
ATOM 1855 C CA . VAL A 1 238 ? 20.047 9.164 6.961 1 97.44 238 VAL A CA 1
ATOM 1856 C C . VAL A 1 238 ? 20.266 8.242 8.156 1 97.44 238 VAL A C 1
ATOM 1858 O O . VAL A 1 238 ? 20.375 7.027 8 1 97.44 238 VAL A O 1
ATOM 1861 N N . ILE A 1 239 ? 20.234 8.828 9.312 1 96.88 239 ILE A N 1
ATOM 1862 C CA . ILE A 1 239 ? 20.406 8.047 10.531 1 96.88 239 ILE A CA 1
ATOM 1863 C C . ILE A 1 239 ? 19.219 7.082 10.688 1 96.88 239 ILE A C 1
ATOM 1865 O O . ILE A 1 239 ? 19.422 5.891 10.938 1 96.88 239 ILE A O 1
ATOM 1869 N N . SER A 1 240 ? 18.078 7.609 10.5 1 96.69 240 SER A N 1
ATOM 1870 C CA . SER A 1 240 ? 16.875 6.793 10.609 1 96.69 240 SER A CA 1
ATOM 1871 C C . SER A 1 240 ? 16.891 5.629 9.625 1 96.69 240 SER A C 1
ATOM 1873 O O . SER A 1 240 ? 16.547 4.504 9.977 1 96.69 240 SER A O 1
ATOM 1875 N N . PHE A 1 241 ? 17.312 5.961 8.461 1 97.31 241 PHE A N 1
ATOM 1876 C CA . PHE A 1 241 ? 17.359 4.988 7.375 1 97.31 241 PHE A CA 1
ATOM 1877 C C . PHE A 1 241 ? 18.328 3.85 7.715 1 97.31 241 PHE A C 1
ATOM 1879 O O . PHE A 1 241 ? 17.984 2.676 7.543 1 97.31 241 PHE A O 1
ATOM 1886 N N . LEU A 1 242 ? 19.438 4.188 8.227 1 97.06 242 LEU A N 1
ATOM 1887 C CA . LEU A 1 242 ? 20.438 3.193 8.586 1 97.06 242 LEU A CA 1
ATOM 1888 C C . LEU A 1 242 ? 19.953 2.328 9.742 1 97.06 242 LEU A C 1
ATOM 1890 O O . LEU A 1 242 ? 20.172 1.114 9.75 1 97.06 242 LEU A O 1
ATOM 1894 N N . VAL A 1 243 ? 19.344 2.928 10.672 1 96.62 243 VAL A N 1
ATOM 1895 C CA . VAL A 1 243 ? 18.812 2.18 11.805 1 96.62 243 VAL A CA 1
ATOM 1896 C C . VAL A 1 243 ? 17.719 1.229 11.328 1 96.62 243 VAL A C 1
ATOM 1898 O O . VAL A 1 243 ? 17.641 0.085 11.781 1 96.62 243 VAL A O 1
ATOM 1901 N N . CYS A 1 244 ? 16.891 1.697 10.414 1 95.94 244 CYS A N 1
ATOM 1902 C CA . CYS A 1 244 ? 15.836 0.854 9.867 1 95.94 244 CYS A CA 1
ATOM 1903 C C . CYS A 1 244 ? 16.422 -0.364 9.156 1 95.94 244 CYS A C 1
ATOM 1905 O O . CYS A 1 244 ? 15.906 -1.476 9.305 1 95.94 244 CYS A O 1
ATOM 1907 N N . LEU A 1 245 ? 17.516 -0.148 8.398 1 95.38 245 LEU A N 1
ATOM 1908 C CA . LEU A 1 245 ? 18.172 -1.258 7.715 1 95.38 245 LEU A CA 1
ATOM 1909 C C . LEU A 1 245 ? 18.75 -2.248 8.719 1 95.38 245 LEU A C 1
ATOM 1911 O O . LEU A 1 245 ? 18.641 -3.463 8.531 1 95.38 245 LEU A O 1
ATOM 1915 N N . LEU A 1 246 ? 19.266 -1.728 9.75 1 94.69 246 LEU A N 1
ATOM 1916 C CA . LEU A 1 246 ? 19.859 -2.572 10.789 1 94.69 246 LEU A CA 1
ATOM 1917 C C . LEU A 1 246 ? 18.781 -3.385 11.5 1 94.69 246 LEU A C 1
ATOM 1919 O O . LEU A 1 246 ? 18.969 -4.574 11.773 1 94.69 246 LEU A O 1
ATOM 1923 N N . VAL A 1 247 ? 17.734 -2.738 11.797 1 93 247 VAL A N 1
ATOM 1924 C CA . VAL A 1 247 ? 16.641 -3.41 12.469 1 93 247 VAL A CA 1
ATOM 1925 C C . VAL A 1 247 ? 16.062 -4.508 11.57 1 93 247 VAL A C 1
ATOM 1927 O O . VAL A 1 247 ? 15.797 -5.617 12.031 1 93 247 VAL A O 1
ATOM 1930 N N . ALA A 1 248 ? 15.875 -4.184 10.328 1 90.56 248 ALA A N 1
ATOM 1931 C CA . ALA A 1 248 ? 15.344 -5.164 9.383 1 90.56 248 ALA A CA 1
ATOM 1932 C C . ALA A 1 248 ? 16.266 -6.371 9.266 1 90.56 248 ALA A C 1
ATOM 1934 O O . ALA A 1 248 ? 15.812 -7.512 9.219 1 90.56 248 ALA A O 1
ATOM 1935 N N . HIS A 1 249 ? 17.531 -6.105 9.25 1 89.81 249 HIS A N 1
ATOM 1936 C CA . HIS A 1 249 ? 18.531 -7.168 9.094 1 89.81 249 HIS A CA 1
ATOM 1937 C C . HIS A 1 249 ? 18.641 -8 10.359 1 89.81 249 HIS A C 1
ATOM 1939 O O . HIS A 1 249 ? 18.656 -9.234 10.297 1 89.81 249 HIS A O 1
ATOM 1945 N N . ARG A 1 250 ? 18.688 -7.418 11.461 1 89.94 250 ARG A N 1
ATOM 1946 C CA . ARG A 1 250 ? 19 -8.094 12.719 1 89.94 250 ARG A CA 1
ATOM 1947 C C . ARG A 1 250 ? 17.75 -8.75 13.305 1 89.94 250 ARG A C 1
ATOM 1949 O O . ARG A 1 250 ? 17.828 -9.852 13.852 1 89.94 250 ARG A O 1
ATOM 1956 N N . PHE A 1 251 ? 16.672 -8.133 13.133 1 86.44 251 PHE A N 1
ATOM 1957 C CA . PHE A 1 251 ? 15.5 -8.609 13.859 1 86.44 251 PHE A CA 1
ATOM 1958 C C . PHE A 1 251 ? 14.539 -9.336 12.93 1 86.44 251 PHE A C 1
ATOM 1960 O O . PHE A 1 251 ? 13.766 -10.188 13.367 1 86.44 251 PHE A O 1
ATOM 1967 N N . PHE A 1 252 ? 14.617 -9.078 11.664 1 84.06 252 PHE A N 1
ATOM 1968 C CA . PHE A 1 252 ? 13.609 -9.672 10.789 1 84.06 252 PHE A CA 1
ATOM 1969 C C . PHE A 1 252 ? 14.266 -10.492 9.688 1 84.06 252 PHE A C 1
ATOM 1971 O O . PHE A 1 252 ? 13.602 -10.898 8.727 1 84.06 252 PHE A O 1
ATOM 1978 N N . GLY A 1 253 ? 15.508 -10.594 9.742 1 80.5 253 GLY A N 1
ATOM 1979 C CA . GLY A 1 253 ? 16.219 -11.484 8.844 1 80.5 253 GLY A CA 1
ATOM 1980 C C . GLY A 1 253 ? 16.281 -10.984 7.414 1 80.5 253 GLY A C 1
ATOM 1981 O O . GLY A 1 253 ? 16.359 -11.773 6.473 1 80.5 253 GLY A O 1
ATOM 1982 N N . TYR A 1 254 ? 16.094 -9.75 7.254 1 84.12 254 TYR A N 1
ATOM 1983 C CA . TYR A 1 254 ? 16.203 -9.164 5.926 1 84.12 254 TYR A CA 1
ATOM 1984 C C . TYR A 1 254 ? 17.641 -9.18 5.441 1 84.12 254 TYR A C 1
ATOM 1986 O O . TYR A 1 254 ? 18.516 -8.594 6.078 1 84.12 254 TYR A O 1
ATOM 1994 N N . GLN A 1 255 ? 17.922 -9.836 4.367 1 81.69 255 GLN A N 1
ATOM 1995 C CA . GLN A 1 255 ? 19.281 -9.914 3.84 1 81.69 255 GLN A CA 1
ATOM 1996 C C . GLN A 1 255 ? 19.594 -8.703 2.959 1 81.69 255 GLN A C 1
ATOM 1998 O O . GLN A 1 255 ? 19.016 -8.555 1.878 1 81.69 255 GLN A O 1
ATOM 2003 N N . LEU A 1 256 ? 20.375 -7.918 3.486 1 87.06 256 LEU A N 1
ATOM 2004 C CA . LEU A 1 256 ? 20.828 -6.746 2.738 1 87.06 256 LEU A CA 1
ATOM 2005 C C . LEU A 1 256 ? 21.938 -7.113 1.766 1 87.06 256 LEU A C 1
ATOM 2007 O O . LEU A 1 256 ? 23.109 -7.16 2.146 1 87.06 256 LEU A O 1
ATOM 2011 N N . LYS A 1 257 ? 21.641 -7.273 0.543 1 84.5 257 LYS A N 1
ATOM 2012 C CA . LYS A 1 257 ? 22.594 -7.781 -0.432 1 84.5 257 LYS A CA 1
ATOM 2013 C C . LYS A 1 257 ? 23.406 -6.645 -1.06 1 84.5 257 LYS A C 1
ATOM 2015 O O . LYS A 1 257 ? 24.531 -6.852 -1.523 1 84.5 257 LYS A O 1
ATOM 2020 N N . GLY A 1 258 ? 22.938 -5.5 -1.083 1 84.31 258 GLY A N 1
ATOM 2021 C CA . GLY A 1 258 ? 23.594 -4.395 -1.761 1 84.31 258 GLY A CA 1
ATOM 2022 C C . GLY A 1 258 ? 24.578 -3.652 -0.877 1 84.31 258 GLY A C 1
ATOM 2023 O O . GLY A 1 258 ? 24.578 -3.824 0.343 1 84.31 258 GLY A O 1
ATOM 2024 N N . SER A 1 259 ? 25.406 -2.83 -1.532 1 90.25 259 SER A N 1
ATOM 2025 C CA . SER A 1 259 ? 26.391 -1.994 -0.846 1 90.25 259 SER A CA 1
ATOM 2026 C C . SER A 1 259 ? 25.719 -0.847 -0.102 1 90.25 259 SER A C 1
ATOM 2028 O O . SER A 1 259 ? 24.859 -0.155 -0.662 1 90.25 259 SER A O 1
ATOM 2030 N N . ILE A 1 260 ? 26.188 -0.687 1.112 1 91.19 260 ILE A N 1
ATOM 2031 C CA . ILE A 1 260 ? 25.625 0.359 1.96 1 91.19 260 ILE A CA 1
ATOM 2032 C C . ILE A 1 260 ? 25.969 1.731 1.385 1 91.19 260 ILE A C 1
ATOM 2034 O O . ILE A 1 260 ? 25.172 2.668 1.479 1 91.19 260 ILE A O 1
ATOM 2038 N N . ARG A 1 261 ? 27.109 1.781 0.773 1 92.69 261 ARG A N 1
ATOM 2039 C CA . ARG A 1 261 ? 27.547 3.051 0.204 1 92.69 261 ARG A CA 1
ATOM 2040 C C . ARG A 1 261 ? 26.641 3.482 -0.94 1 92.69 261 ARG A C 1
ATOM 2042 O O . ARG A 1 261 ? 26.234 4.645 -1.016 1 92.69 261 ARG A O 1
ATOM 2049 N N . VAL A 1 262 ? 26.344 2.537 -1.792 1 93.62 262 VAL A N 1
ATOM 2050 C CA . VAL A 1 262 ? 25.484 2.834 -2.932 1 93.62 262 VAL A CA 1
ATOM 2051 C C . VAL A 1 262 ? 24.062 3.146 -2.443 1 93.62 262 VAL A C 1
ATOM 2053 O O . VAL A 1 262 ? 23.406 4.039 -2.977 1 93.62 262 VAL A O 1
ATOM 2056 N N . THR A 1 263 ? 23.703 2.408 -1.394 1 94.75 263 THR A N 1
ATOM 2057 C CA . THR A 1 263 ? 22.375 2.617 -0.833 1 94.75 263 THR A CA 1
ATOM 2058 C C . THR A 1 263 ? 22.25 4.023 -0.251 1 94.75 263 THR A C 1
ATOM 2060 O O . THR A 1 263 ? 21.234 4.691 -0.449 1 94.75 263 THR A O 1
ATOM 2063 N N . ILE A 1 264 ? 23.25 4.488 0.372 1 95.88 264 ILE A N 1
ATOM 2064 C CA . ILE A 1 264 ? 23.25 5.828 0.949 1 95.88 264 ILE A CA 1
ATOM 2065 C C . ILE A 1 264 ? 23.25 6.871 -0.167 1 95.88 264 ILE A C 1
ATOM 2067 O O . ILE A 1 264 ? 22.578 7.906 -0.055 1 95.88 264 ILE A O 1
ATOM 2071 N N . LEU A 1 265 ? 23.969 6.594 -1.191 1 95.38 265 LEU A N 1
ATOM 2072 C CA . LEU A 1 265 ? 24 7.508 -2.326 1 95.38 265 LEU A CA 1
ATOM 2073 C C . LEU A 1 265 ? 22.609 7.691 -2.922 1 95.38 265 LEU A C 1
ATOM 2075 O O . LEU A 1 265 ? 22.188 8.82 -3.186 1 95.38 265 LEU A O 1
ATOM 2079 N N . VAL A 1 266 ? 21.938 6.598 -3.156 1 96.19 266 VAL A N 1
ATOM 2080 C CA . VAL A 1 266 ? 20.594 6.648 -3.721 1 96.19 266 VAL A CA 1
ATOM 2081 C C . VAL A 1 266 ? 19.672 7.406 -2.775 1 96.19 266 VAL A C 1
ATOM 2083 O O . VAL A 1 266 ? 18.812 8.18 -3.221 1 96.19 266 VAL A O 1
ATOM 2086 N N . LEU A 1 267 ? 19.875 7.207 -1.479 1 98 267 LEU A N 1
ATOM 2087 C CA . LEU A 1 267 ? 19.078 7.922 -0.488 1 98 267 LEU A CA 1
ATOM 2088 C C . LEU A 1 267 ? 19.328 9.43 -0.575 1 98 267 LEU A C 1
ATOM 2090 O O . LEU A 1 267 ? 18.375 10.219 -0.499 1 98 267 LEU A O 1
ATOM 2094 N N . LEU A 1 268 ? 20.547 9.781 -0.686 1 98.12 268 LEU A N 1
ATOM 2095 C CA . LEU A 1 268 ? 20.891 11.203 -0.742 1 98.12 268 LEU A CA 1
ATOM 2096 C C . LEU A 1 268 ? 20.266 11.859 -1.967 1 98.12 268 LEU A C 1
ATOM 2098 O O . LEU A 1 268 ? 19.766 12.984 -1.884 1 98.12 268 LEU A O 1
ATOM 2102 N N . ILE A 1 269 ? 20.297 11.18 -3.094 1 97.88 269 ILE A N 1
ATOM 2103 C CA . ILE A 1 269 ? 19.656 11.68 -4.305 1 97.88 269 ILE A CA 1
ATOM 2104 C C . ILE A 1 269 ? 18.156 11.867 -4.059 1 97.88 269 ILE A C 1
ATOM 2106 O O . ILE A 1 269 ? 17.578 12.883 -4.465 1 97.88 269 ILE A O 1
ATOM 2110 N N . PHE A 1 270 ? 17.594 10.945 -3.385 1 98.25 270 PHE A N 1
ATOM 2111 C CA . PHE A 1 270 ? 16.172 10.977 -3.055 1 98.25 270 PHE A CA 1
ATOM 2112 C C . PHE A 1 270 ? 15.859 12.164 -2.15 1 98.25 270 PHE A C 1
ATOM 2114 O O . PHE A 1 270 ? 14.867 12.859 -2.357 1 98.25 270 PHE A O 1
ATOM 2121 N N . LEU A 1 271 ? 16.688 12.406 -1.182 1 98.38 271 LEU A N 1
ATOM 2122 C CA . LEU A 1 271 ? 16.453 13.492 -0.235 1 98.38 271 LEU A CA 1
ATOM 2123 C C . LEU A 1 271 ? 16.562 14.844 -0.927 1 98.38 271 LEU A C 1
ATOM 2125 O O . LEU A 1 271 ? 15.828 15.773 -0.59 1 98.38 271 LEU A O 1
ATOM 2129 N N . VAL A 1 272 ? 17.438 14.922 -1.867 1 97.94 272 VAL A N 1
ATOM 2130 C CA . VAL A 1 272 ? 17.531 16.141 -2.652 1 97.94 272 VAL A CA 1
ATOM 2131 C C . VAL A 1 272 ? 16.234 16.344 -3.439 1 97.94 272 VAL A C 1
ATOM 2133 O O . VAL A 1 272 ? 15.711 17.469 -3.488 1 97.94 272 VAL A O 1
ATOM 2136 N N . SER A 1 273 ? 15.766 15.305 -4.023 1 98 273 SER A N 1
ATOM 2137 C CA . SER A 1 273 ? 14.516 15.367 -4.777 1 98 273 SER A CA 1
ATOM 2138 C C . SER A 1 273 ? 13.344 15.75 -3.877 1 98 273 SER A C 1
ATOM 2140 O O . SER A 1 273 ? 12.477 16.531 -4.277 1 98 273 SER A O 1
ATOM 2142 N N . LEU A 1 274 ? 13.375 15.195 -2.725 1 97.56 274 LEU A N 1
ATOM 2143 C CA . LEU A 1 274 ? 12.297 15.508 -1.787 1 97.56 274 LEU A CA 1
ATOM 2144 C C . LEU A 1 274 ? 12.383 16.953 -1.326 1 97.56 274 LEU A C 1
ATOM 2146 O O . LEU A 1 274 ? 11.352 17.609 -1.11 1 97.56 274 LEU A O 1
ATOM 2150 N N . THR A 1 275 ? 13.57 17.406 -1.106 1 97.75 275 THR A N 1
ATOM 2151 C CA . THR A 1 275 ? 13.75 18.797 -0.747 1 97.75 275 THR A CA 1
ATOM 2152 C C . THR A 1 275 ? 13.219 19.719 -1.849 1 97.75 275 THR A C 1
ATOM 2154 O O . THR A 1 275 ? 12.57 20.734 -1.566 1 97.75 275 THR A O 1
ATOM 2157 N N . ALA A 1 276 ? 13.5 19.328 -3.045 1 97.69 276 ALA A N 1
ATOM 2158 C CA . ALA A 1 276 ? 12.984 20.078 -4.188 1 97.69 276 ALA A CA 1
ATOM 2159 C C . ALA A 1 276 ? 11.461 20.156 -4.168 1 97.69 276 ALA A C 1
ATOM 2161 O O . ALA A 1 276 ? 10.875 21.219 -4.355 1 97.69 276 ALA A O 1
ATOM 2162 N N . MET A 1 277 ? 10.875 19.078 -3.908 1 96.38 277 MET A N 1
ATOM 2163 C CA . MET A 1 277 ? 9.422 19.016 -3.857 1 96.38 277 MET A CA 1
ATOM 2164 C C . MET A 1 277 ? 8.883 19.828 -2.684 1 96.38 277 MET A C 1
ATOM 2166 O O . MET A 1 277 ? 7.832 20.469 -2.791 1 96.38 277 MET A O 1
ATOM 2170 N N . ALA A 1 278 ? 9.578 19.734 -1.6 1 96.94 278 ALA A N 1
ATOM 2171 C CA . ALA A 1 278 ? 9.172 20.516 -0.437 1 96.94 278 ALA A CA 1
ATOM 2172 C C . ALA A 1 278 ? 9.195 22.016 -0.75 1 96.94 278 ALA A C 1
ATOM 2174 O O . ALA A 1 278 ? 8.297 22.75 -0.343 1 96.94 278 ALA A O 1
ATOM 2175 N N . LEU A 1 279 ? 10.211 22.438 -1.447 1 97.19 279 LEU A N 1
ATOM 2176 C CA . LEU A 1 279 ? 10.305 23.828 -1.857 1 97.19 279 LEU A CA 1
ATOM 2177 C C . LEU A 1 279 ? 9.133 24.219 -2.746 1 97.19 279 LEU A C 1
ATOM 2179 O O . LEU A 1 279 ? 8.555 25.297 -2.582 1 97.19 279 LEU A O 1
ATOM 2183 N N . LEU A 1 280 ? 8.805 23.344 -3.598 1 96.56 280 LEU A N 1
ATOM 2184 C CA . LEU A 1 280 ? 7.688 23.609 -4.504 1 96.56 280 LEU A CA 1
ATOM 2185 C C . LEU A 1 280 ? 6.375 23.703 -3.736 1 96.56 280 LEU A C 1
ATOM 2187 O O . LEU A 1 280 ? 5.574 24.609 -3.973 1 96.56 280 LEU A O 1
ATOM 2191 N N . PHE A 1 281 ? 6.168 22.797 -2.869 1 95.56 281 PHE A N 1
ATOM 2192 C CA . PHE A 1 281 ? 4.941 22.812 -2.078 1 95.56 281 PHE A CA 1
ATOM 2193 C C . PHE A 1 281 ? 4.863 24.078 -1.224 1 95.56 281 PHE A C 1
ATOM 2195 O O . PHE A 1 281 ? 3.803 24.688 -1.12 1 95.56 281 PHE A O 1
ATOM 2202 N N . ALA A 1 282 ? 5.973 24.391 -0.621 1 95.62 282 ALA A N 1
ATOM 2203 C CA . ALA A 1 282 ? 6.008 25.578 0.239 1 95.62 282 ALA A CA 1
ATOM 2204 C C . ALA A 1 282 ? 5.746 26.844 -0.563 1 95.62 282 ALA A C 1
ATOM 2206 O O . ALA A 1 282 ? 5.266 27.844 -0.019 1 95.62 282 ALA A O 1
ATOM 2207 N N . THR A 1 283 ? 6.09 26.781 -1.822 1 95.19 283 THR A N 1
ATOM 2208 C CA . THR A 1 283 ? 5.848 27.922 -2.695 1 95.19 283 THR A CA 1
ATOM 2209 C C . THR A 1 283 ? 4.352 28.109 -2.941 1 95.19 283 THR A C 1
ATOM 2211 O O . THR A 1 283 ? 3.844 29.234 -2.891 1 95.19 283 THR A O 1
ATOM 2214 N N . PHE A 1 284 ? 3.65 27.062 -3.076 1 93.56 284 PHE A N 1
ATOM 2215 C CA . PHE A 1 284 ? 2.271 27.141 -3.545 1 93.56 284 PHE A CA 1
ATOM 2216 C C . PHE A 1 284 ? 1.303 27.188 -2.369 1 93.56 284 PHE A C 1
ATOM 2218 O O . PHE A 1 284 ? 0.174 27.672 -2.51 1 93.56 284 PHE A O 1
ATOM 2225 N N . PHE A 1 285 ? 1.728 26.75 -1.26 1 92.12 285 PHE A N 1
ATOM 2226 C CA . PHE A 1 285 ? 0.808 26.672 -0.13 1 92.12 285 PHE A CA 1
ATOM 2227 C C . PHE A 1 285 ? 1.124 27.766 0.89 1 92.12 285 PHE A C 1
ATOM 2229 O O . PHE A 1 285 ? 2.291 28.078 1.127 1 92.12 285 PHE A O 1
ATOM 2236 N N . GLU A 1 286 ? 0.016 28.203 1.469 1 89.44 286 GLU A N 1
ATOM 2237 C CA . GLU A 1 286 ? 0.143 29.172 2.555 1 89.44 286 GLU A CA 1
ATOM 2238 C C . GLU A 1 286 ? -0.156 28.531 3.904 1 89.44 286 GLU A C 1
ATOM 2240 O O . GLU A 1 286 ? 0.461 28.875 4.914 1 89.44 286 GLU A O 1
ATOM 2245 N N . ASN A 1 287 ? -1.033 27.594 3.811 1 86.88 287 ASN A N 1
ATOM 2246 C CA . ASN A 1 287 ? -1.446 26.906 5.035 1 86.88 287 ASN A CA 1
ATOM 2247 C C . ASN A 1 287 ? -0.718 25.578 5.211 1 86.88 287 ASN A C 1
ATOM 2249 O O . ASN A 1 287 ? -0.771 24.719 4.336 1 86.88 287 ASN A O 1
ATOM 2253 N N . ILE A 1 288 ? -0.069 25.5 6.363 1 88.5 288 ILE A N 1
ATOM 2254 C CA . ILE A 1 288 ? 0.741 24.328 6.672 1 88.5 288 ILE A CA 1
ATOM 2255 C C . ILE A 1 288 ? -0.133 23.078 6.656 1 88.5 288 ILE A C 1
ATOM 2257 O O . ILE A 1 288 ? 0.234 22.062 6.059 1 88.5 288 ILE A O 1
ATOM 2261 N N . THR A 1 289 ? -1.288 23.188 7.242 1 81.44 289 THR A N 1
ATOM 2262 C CA . THR A 1 289 ? -2.166 22.031 7.375 1 81.44 289 THR A CA 1
ATOM 2263 C C . THR A 1 289 ? -2.629 21.547 6.008 1 81.44 289 THR A C 1
ATOM 2265 O O . THR A 1 289 ? -2.592 20.344 5.723 1 81.44 289 THR A O 1
ATOM 2268 N N . SER A 1 290 ? -3.012 22.469 5.199 1 83.5 290 SER A N 1
ATOM 2269 C CA . SER A 1 290 ? -3.443 22.125 3.85 1 83.5 290 SER A CA 1
ATOM 2270 C C . SER A 1 290 ? -2.311 21.484 3.055 1 83.5 290 SER A C 1
ATOM 2272 O O . SER A 1 290 ? -2.533 20.547 2.295 1 83.5 290 SER A O 1
ATOM 2274 N N . CYS A 1 291 ? -1.146 22.016 3.266 1 89.44 291 CYS A N 1
ATOM 2275 C CA . CYS A 1 291 ? 0.021 21.5 2.561 1 89.44 291 CYS A CA 1
ATOM 2276 C C . CYS A 1 291 ? 0.306 20.062 2.963 1 89.44 291 CYS A C 1
ATOM 2278 O O . CYS A 1 291 ? 0.478 19.188 2.104 1 89.44 291 CYS A O 1
ATOM 2280 N N . VAL A 1 292 ? 0.304 19.828 4.223 1 86.44 292 VAL A N 1
ATOM 2281 C CA . VAL A 1 292 ? 0.616 18.5 4.734 1 86.44 292 VAL A CA 1
ATOM 2282 C C . VAL A 1 292 ? -0.464 17.5 4.297 1 86.44 292 VAL A C 1
ATOM 2284 O O . VAL A 1 292 ? -0.164 16.359 3.959 1 86.44 292 VAL A O 1
ATOM 2287 N N . GLN A 1 293 ? -1.675 17.984 4.246 1 80.81 293 GLN A N 1
ATOM 2288 C CA . GLN A 1 293 ? -2.783 17.125 3.824 1 80.81 293 GLN A CA 1
ATOM 2289 C C . GLN A 1 293 ? -2.637 16.719 2.361 1 80.81 293 GLN A C 1
ATOM 2291 O O . GLN A 1 293 ? -2.887 15.57 2.004 1 80.81 293 GLN A O 1
ATOM 2296 N N . VAL A 1 294 ? -2.211 17.609 1.581 1 83.5 294 VAL A N 1
ATOM 2297 C CA . VAL A 1 294 ? -2.035 17.312 0.165 1 83.5 294 VAL A CA 1
ATOM 2298 C C . VAL A 1 294 ? -0.859 16.359 -0.016 1 83.5 294 VAL A C 1
ATOM 2300 O O . VAL A 1 294 ? -0.905 15.461 -0.863 1 83.5 294 VAL A O 1
ATOM 2303 N N . ILE A 1 295 ? 0.179 16.562 0.762 1 86.69 295 ILE A N 1
ATOM 2304 C CA . ILE A 1 295 ? 1.328 15.672 0.717 1 86.69 295 ILE A CA 1
ATOM 2305 C C . ILE A 1 295 ? 0.886 14.25 1.059 1 86.69 295 ILE A C 1
ATOM 2307 O O . ILE A 1 295 ? 1.285 13.289 0.393 1 86.69 295 ILE A O 1
ATOM 2311 N N . LEU A 1 296 ? 0.035 14.148 1.969 1 77.75 296 LEU A N 1
ATOM 2312 C CA . LEU A 1 296 ? -0.491 12.852 2.381 1 77.75 296 LEU A CA 1
ATOM 2313 C C . LEU A 1 296 ? -1.34 12.234 1.274 1 77.75 296 LEU A C 1
ATOM 2315 O O . LEU A 1 296 ? -1.23 11.039 0.997 1 77.75 296 LEU A O 1
ATOM 2319 N N . LEU A 1 297 ? -2.086 13.07 0.73 1 76.62 297 LEU A N 1
ATOM 2320 C CA . LEU A 1 297 ? -3.002 12.617 -0.313 1 76.62 297 LEU A CA 1
ATOM 2321 C C . LEU A 1 297 ? -2.236 12.062 -1.508 1 76.62 297 LEU A C 1
ATOM 2323 O O . LEU A 1 297 ? -2.65 11.07 -2.105 1 76.62 297 LEU A O 1
ATOM 2327 N N . LEU A 1 298 ? -1.184 12.625 -1.731 1 81.69 298 LEU A N 1
ATOM 2328 C CA . LEU A 1 298 ? -0.442 12.258 -2.932 1 81.69 298 LEU A CA 1
ATOM 2329 C C . LEU A 1 298 ? 0.491 11.078 -2.656 1 81.69 298 LEU A C 1
ATOM 2331 O O . LEU A 1 298 ? 0.996 10.453 -3.59 1 81.69 298 LEU A O 1
ATOM 2335 N N . SER A 1 299 ? 0.621 10.789 -1.418 1 84.12 299 SER A N 1
ATOM 2336 C CA . SER A 1 299 ? 1.599 9.766 -1.051 1 84.12 299 SER A CA 1
ATOM 2337 C C . SER A 1 299 ? 1.148 8.383 -1.5 1 84.12 299 SER A C 1
ATOM 2339 O O . SER A 1 299 ? 1.927 7.633 -2.096 1 84.12 299 SER A O 1
ATOM 2341 N N . VAL A 1 300 ? -0.068 8.047 -1.301 1 78.88 300 VAL A N 1
ATOM 2342 C CA . VAL A 1 300 ? -0.546 6.695 -1.579 1 78.88 300 VAL A CA 1
ATOM 2343 C C . VAL A 1 300 ? -0.643 6.484 -3.088 1 78.88 300 VAL A C 1
ATOM 2345 O O . VAL A 1 300 ? -0.058 5.539 -3.625 1 78.88 300 VAL A O 1
ATOM 2348 N N . PRO A 1 301 ? -1.255 7.379 -3.785 1 77.56 301 PRO A N 1
ATOM 2349 C CA . PRO A 1 301 ? -1.224 7.215 -5.242 1 77.56 301 PRO A CA 1
ATOM 2350 C C . PRO A 1 301 ? 0.195 7.223 -5.805 1 77.56 301 PRO A C 1
ATOM 2352 O O . PRO A 1 301 ? 0.469 6.551 -6.805 1 77.56 301 PRO A O 1
ATOM 2355 N N . GLY A 1 302 ? 0.997 7.973 -5.152 1 82.88 302 GLY A N 1
ATOM 2356 C CA . GLY A 1 302 ? 2.383 8.016 -5.59 1 82.88 302 GLY A CA 1
ATOM 2357 C C . GLY A 1 302 ? 3.078 6.668 -5.5 1 82.88 302 GLY A C 1
ATOM 2358 O O . GLY A 1 302 ? 3.758 6.254 -6.441 1 82.88 302 GLY A O 1
ATOM 2359 N N . VAL A 1 303 ? 2.828 6.02 -4.484 1 84 303 VAL A N 1
ATOM 2360 C CA . VAL A 1 303 ? 3.457 4.719 -4.277 1 84 303 VAL A CA 1
ATOM 2361 C C . VAL A 1 303 ? 2.873 3.703 -5.258 1 84 303 VAL A C 1
ATOM 2363 O O . VAL A 1 303 ? 3.604 2.895 -5.832 1 84 303 VAL A O 1
ATOM 2366 N N . LEU A 1 304 ? 1.674 3.797 -5.441 1 77 304 LEU A N 1
ATOM 2367 C CA . LEU A 1 304 ? 0.997 2.828 -6.297 1 77 304 LEU A CA 1
ATOM 2368 C C . LEU A 1 304 ? 1.37 3.041 -7.758 1 77 304 LEU A C 1
ATOM 2370 O O . LEU A 1 304 ? 1.311 2.107 -8.562 1 77 304 LEU A O 1
ATOM 2374 N N . SER A 1 305 ? 1.802 4.246 -8 1 81.31 305 SER A N 1
ATOM 2375 C CA . SER A 1 305 ? 2.133 4.562 -9.383 1 81.31 305 SER A CA 1
ATOM 2376 C C . SER A 1 305 ? 3.643 4.625 -9.594 1 81.31 305 SER A C 1
ATOM 2378 O O . SER A 1 305 ? 4.113 5.047 -10.656 1 81.31 305 SER A O 1
ATOM 2380 N N . SER A 1 306 ? 4.379 4.23 -8.602 1 86 306 SER A N 1
ATOM 2381 C CA . SER A 1 306 ? 5.828 4.387 -8.672 1 86 306 SER A CA 1
ATOM 2382 C C . SER A 1 306 ? 6.477 3.246 -9.445 1 86 306 SER A C 1
ATOM 2384 O O . SER A 1 306 ? 7.684 3.264 -9.695 1 86 306 SER A O 1
ATOM 2386 N N . GLY A 1 307 ? 5.691 2.283 -9.852 1 80.44 307 GLY A N 1
ATOM 2387 C CA . GLY A 1 307 ? 6.234 1.146 -10.578 1 80.44 307 GLY A CA 1
ATOM 2388 C C . GLY A 1 307 ? 6.715 0.031 -9.672 1 80.44 307 GLY A C 1
ATOM 2389 O O . GLY A 1 307 ? 7.168 -1.013 -10.148 1 80.44 307 GLY A O 1
ATOM 2390 N N . TYR A 1 308 ? 6.59 0.24 -8.414 1 84.81 308 TYR A N 1
ATOM 2391 C CA . TYR A 1 308 ? 7.059 -0.744 -7.449 1 84.81 308 TYR A CA 1
ATOM 2392 C C . TYR A 1 308 ? 6.105 -1.929 -7.367 1 84.81 308 TYR A C 1
ATOM 2394 O O . TYR A 1 308 ? 6.523 -3.082 -7.488 1 84.81 308 TYR A O 1
ATOM 2402 N N . ILE A 1 309 ? 4.836 -1.534 -7.137 1 75.06 309 ILE A N 1
ATOM 2403 C CA . ILE A 1 309 ? 3.816 -2.568 -7 1 75.06 309 ILE A CA 1
ATOM 2404 C C . ILE A 1 309 ? 3.312 -2.984 -8.383 1 75.06 309 ILE A C 1
ATOM 2406 O O . ILE A 1 309 ? 3.307 -4.172 -8.711 1 75.06 309 ILE A O 1
ATOM 2410 N N . TRP A 1 310 ? 2.975 -1.969 -9.117 1 72.44 310 TRP A N 1
ATOM 2411 C CA . TRP A 1 310 ? 2.568 -2.16 -10.508 1 72.44 310 TRP A CA 1
ATOM 2412 C C . TRP A 1 310 ? 3.717 -1.852 -11.461 1 72.44 310 TRP A C 1
ATOM 2414 O O . TRP A 1 310 ? 4.137 -0.698 -11.586 1 72.44 310 TRP A O 1
ATOM 2424 N N . PRO A 1 311 ? 4.094 -2.822 -12.172 1 75.94 311 PRO A N 1
ATOM 2425 C CA . PRO A 1 311 ? 5.301 -2.639 -12.984 1 75.94 311 PRO A CA 1
ATOM 2426 C C . PRO A 1 311 ? 5.109 -1.614 -14.102 1 75.94 311 PRO A C 1
ATOM 2428 O O . PRO A 1 311 ? 4.008 -1.481 -14.641 1 75.94 311 PRO A O 1
ATOM 2431 N N . GLU A 1 312 ? 6.254 -1.085 -14.477 1 76.56 312 GLU A N 1
ATOM 2432 C CA . GLU A 1 312 ? 6.273 -0.006 -15.461 1 76.56 312 GLU A CA 1
ATOM 2433 C C . GLU A 1 312 ? 5.703 -0.469 -16.797 1 76.56 312 GLU A C 1
ATOM 2435 O O . GLU A 1 312 ? 4.984 0.279 -17.469 1 76.56 312 GLU A O 1
ATOM 2440 N N . PHE A 1 313 ? 6.004 -1.67 -17.203 1 73.81 313 PHE A N 1
ATOM 2441 C CA . PHE A 1 313 ? 5.605 -2.148 -18.516 1 73.81 313 PHE A CA 1
ATOM 2442 C C . PHE A 1 313 ? 4.098 -2.35 -18.594 1 73.81 313 PHE A C 1
ATOM 2444 O O . PHE A 1 313 ? 3.525 -2.416 -19.672 1 73.81 313 PHE A O 1
ATOM 2451 N N . ALA A 1 314 ? 3.457 -2.447 -17.422 1 72.44 314 ALA A N 1
ATOM 2452 C CA . ALA A 1 314 ? 2.016 -2.67 -17.375 1 72.44 314 ALA A CA 1
ATOM 2453 C C . ALA A 1 314 ? 1.257 -1.346 -17.344 1 72.44 314 ALA A C 1
ATOM 2455 O O . ALA A 1 314 ? 0.024 -1.328 -17.328 1 72.44 314 ALA A O 1
ATOM 2456 N N . MET A 1 315 ? 1.997 -0.293 -17.344 1 74.12 315 MET A N 1
ATOM 2457 C CA . MET A 1 315 ? 1.387 1.033 -17.297 1 74.12 315 MET A CA 1
ATOM 2458 C C . MET A 1 315 ? 1.28 1.62 -18.703 1 74.12 315 MET A C 1
ATOM 2460 O O . MET A 1 315 ? 2.033 1.236 -19.609 1 74.12 315 MET A O 1
ATOM 2464 N N . SER A 1 316 ? 0.278 2.49 -18.875 1 74.44 316 SER A N 1
ATOM 2465 C CA . SER A 1 316 ? 0.196 3.211 -20.141 1 74.44 316 SER A CA 1
ATOM 2466 C C . SER A 1 316 ? 1.437 4.07 -20.375 1 74.44 316 SER A C 1
ATOM 2468 O O . SER A 1 316 ? 1.968 4.664 -19.438 1 74.44 316 SER A O 1
ATOM 2470 N N . PRO A 1 317 ? 1.954 4.07 -21.547 1 75.44 317 PRO A N 1
ATOM 2471 C CA . PRO A 1 317 ? 3.178 4.82 -21.844 1 75.44 317 PRO A CA 1
ATOM 2472 C C . PRO A 1 317 ? 3.066 6.297 -21.484 1 75.44 317 PRO A C 1
ATOM 2474 O O . PRO A 1 317 ? 4.027 6.887 -20.984 1 75.44 317 PRO A O 1
ATOM 2477 N N . HIS A 1 318 ? 1.992 6.891 -21.734 1 77.5 318 HIS A N 1
ATOM 2478 C CA . HIS A 1 318 ? 1.828 8.305 -21.422 1 77.5 318 HIS A CA 1
ATOM 2479 C C . HIS A 1 318 ? 1.863 8.539 -19.922 1 77.5 318 HIS A C 1
ATOM 2481 O O . HIS A 1 318 ? 2.443 9.523 -19.453 1 77.5 318 HIS A O 1
ATOM 2487 N N . PHE A 1 319 ? 1.479 7.633 -19.188 1 78.25 319 PHE A N 1
ATOM 2488 C CA . PHE A 1 319 ? 1.376 7.797 -17.734 1 78.25 319 PHE A CA 1
ATOM 2489 C C . PHE A 1 319 ? 2.736 7.613 -17.078 1 78.25 319 PHE A C 1
ATOM 2491 O O . PHE A 1 319 ? 3.053 8.297 -16.094 1 78.25 319 PHE A O 1
ATOM 2498 N N . ILE A 1 320 ? 3.531 6.836 -17.688 1 81 320 ILE A N 1
ATOM 2499 C CA . ILE A 1 320 ? 4.844 6.566 -17.109 1 81 320 ILE A CA 1
ATOM 2500 C C . ILE A 1 320 ? 5.695 7.832 -17.156 1 81 320 ILE A C 1
ATOM 2502 O O . ILE A 1 320 ? 6.465 8.109 -16.234 1 81 320 ILE A O 1
ATOM 2506 N N . ASN A 1 321 ? 5.512 8.562 -18.156 1 83.94 321 ASN A N 1
ATOM 2507 C CA . ASN A 1 321 ? 6.285 9.797 -18.297 1 83.94 321 ASN A CA 1
ATOM 2508 C C . ASN A 1 321 ? 5.867 10.836 -17.266 1 83.94 321 ASN A C 1
ATOM 2510 O O . ASN A 1 321 ? 6.707 11.562 -16.734 1 83.94 321 ASN A O 1
ATOM 2514 N N . ILE A 1 322 ? 4.672 10.844 -16.984 1 83.88 322 ILE A N 1
ATOM 2515 C CA . ILE A 1 322 ? 4.168 11.758 -15.969 1 83.88 322 ILE A CA 1
ATOM 2516 C C . ILE A 1 322 ? 4.699 11.344 -14.602 1 83.88 322 ILE A C 1
ATOM 2518 O O . ILE A 1 322 ? 5.125 12.195 -13.812 1 83.88 322 ILE A O 1
ATOM 2522 N N . VAL A 1 323 ? 4.719 10.133 -14.398 1 84.56 323 VAL A N 1
ATOM 2523 C CA . VAL A 1 323 ? 5.164 9.602 -13.117 1 84.56 323 VAL A CA 1
ATOM 2524 C C . VAL A 1 323 ? 6.648 9.898 -12.914 1 84.56 323 VAL A C 1
ATOM 2526 O O . VAL A 1 323 ? 7.051 10.391 -11.859 1 84.56 323 VAL A O 1
ATOM 2529 N N . LYS A 1 324 ? 7.418 9.664 -13.953 1 88.19 324 LYS A N 1
ATOM 2530 C CA . LYS A 1 324 ? 8.867 9.852 -13.883 1 88.19 324 LYS A CA 1
ATOM 2531 C C . LYS A 1 324 ? 9.219 11.328 -13.719 1 88.19 324 LYS A C 1
ATOM 2533 O O . LYS A 1 324 ? 10.258 11.664 -13.141 1 88.19 324 LYS A O 1
ATOM 2538 N N . GLY A 1 325 ? 8.281 12.18 -14.117 1 89.88 325 GLY A N 1
ATOM 2539 C CA . GLY A 1 325 ? 8.539 13.609 -14.023 1 89.88 325 GLY A CA 1
ATOM 2540 C C . GLY A 1 325 ? 7.996 14.227 -12.75 1 89.88 325 GLY A C 1
ATOM 2541 O O . GLY A 1 325 ? 8.367 15.352 -12.398 1 89.88 325 GLY A O 1
ATOM 2542 N N . THR A 1 326 ? 7.23 13.43 -12.008 1 88.94 326 THR A N 1
ATOM 2543 C CA . THR A 1 326 ? 6.543 14.07 -10.891 1 88.94 326 THR A CA 1
ATOM 2544 C C . THR A 1 326 ? 6.867 13.359 -9.578 1 88.94 326 THR A C 1
ATOM 2546 O O . THR A 1 326 ? 6.898 13.992 -8.516 1 88.94 326 THR A O 1
ATOM 2549 N N . TRP A 1 327 ? 7.129 12.062 -9.641 1 89.5 327 TRP A N 1
ATOM 2550 C CA . TRP A 1 327 ? 7.297 11.289 -8.422 1 89.5 327 TRP A CA 1
ATOM 2551 C C . TRP A 1 327 ? 8.773 10.992 -8.164 1 89.5 327 TRP A C 1
ATOM 2553 O O . TRP A 1 327 ? 9.359 10.125 -8.82 1 89.5 327 TRP A O 1
ATOM 2563 N N . PRO A 1 328 ? 9.297 11.586 -7.129 1 94.06 328 PRO A N 1
ATOM 2564 C CA . PRO A 1 328 ? 10.672 11.211 -6.805 1 94.06 328 PRO A CA 1
ATOM 2565 C C . PRO A 1 328 ? 10.789 9.773 -6.289 1 94.06 328 PRO A C 1
ATOM 2567 O O . PRO A 1 328 ? 11.859 9.164 -6.383 1 94.06 328 PRO A O 1
ATOM 2570 N N . LEU A 1 329 ? 9.688 9.305 -5.844 1 94 329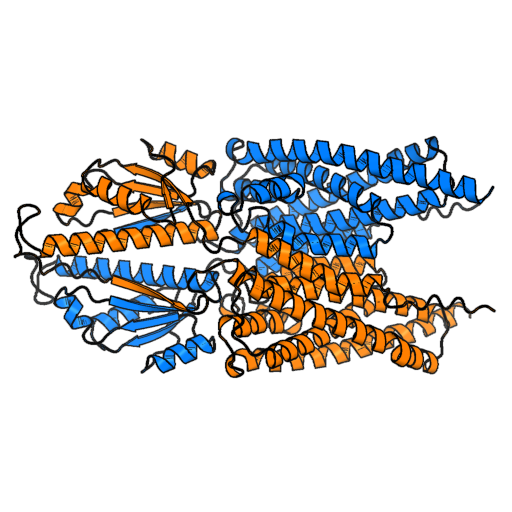 LEU A N 1
ATOM 2571 C CA . LEU A 1 329 ? 9.633 7.973 -5.258 1 94 329 LEU A CA 1
ATOM 2572 C C . LEU A 1 329 ? 10 6.91 -6.289 1 94 329 LEU A C 1
ATOM 2574 O O . LEU A 1 329 ? 10.578 5.879 -5.945 1 94 329 LEU A O 1
ATOM 2578 N N . TYR A 1 330 ? 9.719 7.152 -7.543 1 92.88 330 TYR A N 1
ATOM 2579 C CA . TYR A 1 330 ? 10 6.219 -8.625 1 92.88 330 TYR A CA 1
ATOM 2580 C C . TYR A 1 330 ? 11.477 5.84 -8.656 1 92.88 330 TYR A C 1
ATOM 2582 O O . TYR A 1 330 ? 11.812 4.66 -8.773 1 92.88 330 TYR A O 1
ATOM 2590 N N . TYR A 1 331 ? 12.297 6.75 -8.461 1 95.25 331 TYR A N 1
ATOM 2591 C CA . TYR A 1 331 ? 13.734 6.559 -8.633 1 95.25 331 TYR A CA 1
ATOM 2592 C C . TYR A 1 331 ? 14.359 5.965 -7.371 1 95.25 331 TYR A C 1
ATOM 2594 O O . TYR A 1 331 ? 15.469 5.434 -7.414 1 95.25 331 TYR A O 1
ATOM 2602 N N . PHE A 1 332 ? 13.641 6.035 -6.316 1 96.94 332 PHE A N 1
ATOM 2603 C CA . PHE A 1 332 ? 14.258 5.602 -5.066 1 96.94 332 PHE A CA 1
ATOM 2604 C C . PHE A 1 332 ? 13.75 4.219 -4.664 1 96.94 332 PHE A C 1
ATOM 2606 O O . PHE A 1 332 ? 14.555 3.318 -4.398 1 96.94 332 PHE A O 1
ATOM 2613 N N . ASP A 1 333 ? 12.445 4.016 -4.566 1 94.62 333 ASP A N 1
ATOM 2614 C CA . ASP A 1 333 ? 11.914 2.771 -4.016 1 94.62 333 ASP A CA 1
ATOM 2615 C C . ASP A 1 333 ? 12.281 1.581 -4.898 1 94.62 333 ASP A C 1
ATOM 2617 O O . ASP A 1 333 ? 12.625 0.512 -4.395 1 94.62 333 ASP A O 1
ATOM 2621 N N . ASN A 1 334 ? 12.258 1.771 -6.234 1 90.44 334 ASN A N 1
ATOM 2622 C CA . ASN A 1 334 ? 12.664 0.701 -7.141 1 90.44 334 ASN A CA 1
ATOM 2623 C C . ASN A 1 334 ? 14.148 0.389 -7.016 1 90.44 334 ASN A C 1
ATOM 2625 O O . ASN A 1 334 ? 14.539 -0.778 -6.977 1 90.44 334 ASN A O 1
ATOM 2629 N N . ALA A 1 335 ? 14.922 1.403 -6.957 1 93.06 335 ALA A N 1
ATOM 2630 C CA . ALA A 1 335 ? 16.359 1.218 -6.801 1 93.06 335 ALA A CA 1
ATOM 2631 C C . ALA A 1 335 ? 16.688 0.52 -5.48 1 93.06 335 ALA A C 1
ATOM 2633 O O . ALA A 1 335 ? 17.531 -0.371 -5.434 1 93.06 335 ALA A O 1
ATOM 2634 N N . LEU A 1 336 ? 16.016 0.925 -4.48 1 93.5 336 LEU A N 1
ATOM 2635 C CA . LEU A 1 336 ? 16.25 0.348 -3.162 1 93.5 336 LEU A CA 1
ATOM 2636 C C . LEU A 1 336 ? 15.898 -1.135 -3.148 1 93.5 336 LEU A C 1
ATOM 2638 O O . LEU A 1 336 ? 16.641 -1.95 -2.594 1 93.5 336 LEU A O 1
ATOM 2642 N N . ARG A 1 337 ? 14.766 -1.416 -3.699 1 89.69 337 ARG A N 1
ATOM 2643 C CA . ARG A 1 337 ? 14.359 -2.814 -3.791 1 89.69 337 ARG A CA 1
ATOM 2644 C C . ARG A 1 337 ? 15.422 -3.648 -4.496 1 89.69 337 ARG A C 1
ATOM 2646 O O . ARG A 1 337 ? 15.82 -4.703 -4 1 89.69 337 ARG A O 1
ATOM 2653 N N . ASP A 1 338 ? 15.812 -3.146 -5.672 1 87.75 338 ASP A N 1
ATOM 2654 C CA . ASP A 1 338 ? 16.766 -3.895 -6.477 1 87.75 338 ASP A CA 1
ATOM 2655 C C . ASP A 1 338 ? 18.094 -4.047 -5.746 1 87.75 338 ASP A C 1
ATOM 2657 O O . ASP A 1 338 ? 18.719 -5.109 -5.797 1 87.75 338 ASP A O 1
ATOM 2661 N N . LEU A 1 339 ? 18.516 -3.043 -5.062 1 89.19 339 LEU A N 1
ATOM 2662 C CA . LEU A 1 339 ? 19.766 -3.086 -4.316 1 89.19 339 LEU A CA 1
ATOM 2663 C C . LEU A 1 339 ? 19.688 -4.102 -3.182 1 89.19 339 LEU A C 1
ATOM 2665 O O . LEU A 1 339 ? 20.625 -4.875 -2.973 1 89.19 339 LEU A O 1
ATOM 2669 N N . LEU A 1 340 ? 18.609 -4.113 -2.521 1 87.81 340 LEU A N 1
ATOM 2670 C CA . LEU A 1 340 ? 18.484 -4.934 -1.321 1 87.81 340 LEU A CA 1
ATOM 2671 C C . LEU A 1 340 ? 18.266 -6.398 -1.684 1 87.81 340 LEU A C 1
ATOM 2673 O O . LEU A 1 340 ? 18.734 -7.293 -0.971 1 87.81 340 LEU A O 1
ATOM 2677 N N . LEU A 1 341 ? 17.594 -6.645 -2.797 1 83 341 LEU A N 1
ATOM 2678 C CA . LEU A 1 341 ? 17.203 -8.016 -3.096 1 83 341 LEU A CA 1
ATOM 2679 C C . LEU A 1 341 ? 18.141 -8.641 -4.125 1 83 341 LEU A C 1
ATOM 2681 O O . LEU A 1 341 ? 18.375 -9.852 -4.109 1 83 341 LEU A O 1
ATOM 2685 N N . LYS A 1 342 ? 18.516 -7.84 -5.07 1 82.12 342 LYS A N 1
ATOM 2686 C CA . LYS A 1 342 ? 19.297 -8.391 -6.172 1 82.12 342 LYS A CA 1
ATOM 2687 C C . LYS A 1 342 ? 20.797 -8.219 -5.926 1 82.12 342 LYS A C 1
ATOM 2689 O O . LYS A 1 342 ? 21.609 -8.93 -6.52 1 82.12 342 LYS A O 1
ATOM 2694 N N . GLY A 1 343 ? 21.141 -7.348 -5.121 1 78.69 343 GLY A N 1
ATOM 2695 C CA . GLY A 1 343 ? 22.562 -7.141 -4.832 1 78.69 343 GLY A CA 1
ATOM 2696 C C . GLY A 1 343 ? 23.172 -6.008 -5.633 1 78.69 343 GLY A C 1
ATOM 2697 O O . GLY A 1 343 ? 22.453 -5.227 -6.262 1 78.69 343 GLY A O 1
ATOM 2698 N N . ASP A 1 344 ? 24.484 -5.996 -5.492 1 66.44 344 ASP A N 1
ATOM 2699 C CA . ASP A 1 344 ? 25.266 -4.816 -5.836 1 66.44 344 ASP A CA 1
ATOM 2700 C C . ASP A 1 344 ? 25.609 -4.793 -7.324 1 66.44 344 ASP A C 1
ATOM 2702 O O . ASP A 1 344 ? 26.641 -5.305 -7.738 1 66.44 344 ASP A O 1
ATOM 2706 N N . SER A 1 345 ? 24.641 -4.559 -8.109 1 71.56 345 SER A N 1
ATOM 2707 C CA . SER A 1 345 ? 25 -4.242 -9.492 1 71.56 345 SER A CA 1
ATOM 2708 C C . SER A 1 345 ? 24.547 -2.84 -9.875 1 71.56 345 SER A C 1
ATOM 2710 O O . SER A 1 345 ? 23.344 -2.588 -10 1 71.56 345 SER A O 1
ATOM 2712 N N . LEU A 1 346 ? 25.609 -2.012 -9.805 1 78.94 346 LEU A N 1
ATOM 2713 C CA . LEU A 1 346 ? 25.328 -0.631 -10.188 1 78.94 346 LEU A CA 1
ATOM 2714 C C . LEU A 1 346 ? 24.625 -0.569 -11.539 1 78.94 346 LEU A C 1
ATOM 2716 O O . LEU A 1 346 ? 23.844 0.341 -11.797 1 78.94 346 LEU A O 1
ATOM 2720 N N . MET A 1 347 ? 24.906 -1.558 -12.258 1 78.44 347 MET A N 1
ATOM 2721 C CA . MET A 1 347 ? 24.328 -1.584 -13.602 1 78.44 347 MET A CA 1
ATOM 2722 C C . MET A 1 347 ? 22.812 -1.745 -13.539 1 78.44 347 MET A C 1
ATOM 2724 O O . MET A 1 347 ? 22.094 -1.156 -14.344 1 78.44 347 MET A O 1
ATOM 2728 N N . VAL A 1 348 ? 22.453 -2.352 -12.5 1 79.38 348 VAL A N 1
ATOM 2729 C CA . VAL A 1 348 ? 21.031 -2.66 -12.375 1 79.38 348 VAL A CA 1
ATOM 2730 C C . VAL A 1 348 ? 20.266 -1.395 -12 1 79.38 348 VAL A C 1
ATOM 2732 O O . VAL A 1 348 ? 19.125 -1.192 -12.453 1 79.38 348 VAL A O 1
ATOM 2735 N N . ILE A 1 349 ? 20.969 -0.525 -11.305 1 90.12 349 ILE A N 1
ATOM 2736 C CA . ILE A 1 349 ? 20.203 0.603 -10.773 1 90.12 349 ILE A CA 1
ATOM 2737 C C . ILE A 1 349 ? 20.703 1.901 -11.406 1 90.12 349 ILE A C 1
ATOM 2739 O O . ILE A 1 349 ? 20.312 2.992 -10.992 1 90.12 349 ILE A O 1
ATOM 2743 N N . GLN A 1 350 ? 21.5 1.836 -12.438 1 91.19 350 GLN A N 1
ATOM 2744 C CA . GLN A 1 350 ? 22.094 3.01 -13.062 1 91.19 350 GLN A CA 1
ATOM 2745 C C . GLN A 1 350 ? 21.031 3.951 -13.602 1 91.19 350 GLN A C 1
ATOM 2747 O O . GLN A 1 350 ? 21.156 5.172 -13.492 1 91.19 350 GLN A O 1
ATOM 2752 N N . HIS A 1 351 ? 20.062 3.398 -14.203 1 90 351 HIS A N 1
ATOM 2753 C CA . HIS A 1 351 ? 19.016 4.227 -14.781 1 90 351 HIS A CA 1
ATOM 2754 C C . HIS A 1 351 ? 18.219 4.957 -13.695 1 90 351 HIS A C 1
ATOM 2756 O O . HIS A 1 351 ? 17.766 6.082 -13.906 1 90 351 HIS A O 1
ATOM 2762 N N . TYR A 1 352 ? 18.109 4.398 -12.531 1 93.25 352 TYR A N 1
ATOM 2763 C CA . TYR A 1 352 ? 17.438 5.062 -11.414 1 93.25 352 TYR A CA 1
ATOM 2764 C C . TYR A 1 352 ? 18.297 6.18 -10.852 1 93.25 352 TYR A C 1
ATOM 2766 O O . TYR A 1 352 ? 17.797 7.234 -10.461 1 93.25 352 TYR A O 1
ATOM 2774 N N . ILE A 1 353 ? 19.641 5.965 -10.852 1 95.06 353 ILE A N 1
ATOM 2775 C CA . ILE A 1 353 ? 20.562 6.965 -10.328 1 95.06 353 ILE A CA 1
ATOM 2776 C C . ILE A 1 353 ? 20.594 8.172 -11.266 1 95.06 353 ILE A C 1
ATOM 2778 O O . ILE A 1 353 ? 20.422 9.312 -10.82 1 95.06 353 ILE A O 1
ATOM 2782 N N . THR A 1 354 ? 20.719 7.883 -12.531 1 96.06 354 THR A N 1
ATOM 2783 C CA . THR A 1 354 ? 20.797 8.969 -13.5 1 96.06 354 THR A CA 1
ATOM 2784 C C . THR A 1 354 ? 19.469 9.719 -13.578 1 96.06 354 THR A C 1
ATOM 2786 O O . THR A 1 354 ? 19.453 10.953 -13.625 1 96.06 354 THR A O 1
ATOM 2789 N N . GLY A 1 355 ? 18.422 8.969 -13.672 1 95.88 355 GLY A N 1
ATOM 2790 C CA . GLY A 1 355 ? 17.109 9.594 -13.672 1 95.88 355 GLY A CA 1
ATOM 2791 C C . GLY A 1 355 ? 16.828 10.398 -12.414 1 95.88 355 GLY A C 1
ATOM 2792 O O . GLY A 1 355 ? 16.266 11.492 -12.484 1 95.88 355 GLY A O 1
ATOM 2793 N N . GLY A 1 356 ? 17.266 9.812 -11.266 1 96.62 356 GLY A N 1
ATOM 2794 C CA . GLY A 1 356 ? 17.078 10.508 -10 1 96.62 356 GLY A CA 1
ATOM 2795 C C . GLY A 1 356 ? 17.859 11.812 -9.922 1 96.62 356 GLY A C 1
ATOM 2796 O O . GLY A 1 356 ? 17.359 12.805 -9.398 1 96.62 356 GLY A O 1
ATOM 2797 N N . ILE A 1 357 ? 19.047 11.773 -10.43 1 97.62 357 ILE A N 1
ATOM 2798 C CA . ILE A 1 357 ? 19.875 12.969 -10.422 1 97.62 357 ILE A CA 1
ATOM 2799 C C . ILE A 1 357 ? 19.25 14.039 -11.312 1 97.62 357 ILE A C 1
ATOM 2801 O O . ILE A 1 357 ? 19.141 15.203 -10.914 1 97.62 357 ILE A O 1
ATOM 2805 N N . LYS A 1 358 ? 18.828 13.625 -12.508 1 97.5 358 LYS A N 1
ATOM 2806 C CA . LYS A 1 358 ? 18.188 14.57 -13.422 1 97.5 358 LYS A CA 1
ATOM 2807 C C . LYS A 1 358 ? 16.922 15.156 -12.797 1 97.5 358 LYS A C 1
ATOM 2809 O O . LYS A 1 358 ? 16.672 16.359 -12.891 1 97.5 358 LYS A O 1
ATOM 2814 N N . PHE A 1 359 ? 16.172 14.344 -12.18 1 97.5 359 PHE A N 1
ATOM 2815 C CA . PHE A 1 359 ? 14.953 14.773 -11.5 1 97.5 359 PHE A CA 1
ATOM 2816 C C . PHE A 1 359 ? 15.273 15.766 -10.391 1 97.5 359 PHE A C 1
ATOM 2818 O O . PHE A 1 359 ? 14.672 16.844 -10.312 1 97.5 359 PHE A O 1
ATOM 2825 N N . GLY A 1 360 ? 16.203 15.367 -9.531 1 97.31 360 GLY A N 1
ATOM 2826 C CA . GLY A 1 360 ? 16.578 16.188 -8.391 1 97.31 360 GLY A CA 1
ATOM 2827 C C . GLY A 1 360 ? 17.094 17.562 -8.797 1 97.31 360 GLY A C 1
ATOM 2828 O O . GLY A 1 360 ? 16.703 18.578 -8.227 1 97.31 360 GLY A O 1
ATOM 2829 N N . VAL A 1 361 ? 17.953 17.531 -9.758 1 97.19 361 VAL A N 1
ATOM 2830 C CA . VAL A 1 361 ? 18.578 18.781 -10.188 1 97.19 361 VAL A CA 1
ATOM 2831 C C . VAL A 1 361 ? 17.516 19.688 -10.82 1 97.19 361 VAL A C 1
ATOM 2833 O O . VAL A 1 361 ? 17.438 20.875 -10.508 1 97.19 361 VAL A O 1
ATOM 2836 N N . PHE A 1 362 ? 16.703 19.125 -11.688 1 97.44 362 PHE A N 1
ATOM 2837 C CA . PHE A 1 362 ? 15.68 19.906 -12.375 1 97.44 362 PHE A CA 1
ATOM 2838 C C . PHE A 1 362 ? 14.703 20.516 -11.375 1 97.44 362 PHE A C 1
ATOM 2840 O O . PHE A 1 362 ? 14.5 21.734 -11.359 1 97.44 362 PHE A O 1
ATOM 2847 N N . TRP A 1 363 ? 14.164 19.734 -10.516 1 96.75 363 TRP A N 1
ATOM 2848 C CA . TRP A 1 363 ? 13.117 20.203 -9.609 1 96.75 363 TRP A CA 1
ATOM 2849 C C . TRP A 1 363 ? 13.711 21.047 -8.492 1 96.75 363 TRP A C 1
ATOM 2851 O O . TRP A 1 363 ? 13.039 21.938 -7.945 1 96.75 363 TRP A O 1
ATOM 2861 N N . PHE A 1 364 ? 14.961 20.75 -8.164 1 97.44 364 PHE A N 1
ATOM 2862 C CA . PHE A 1 364 ? 15.594 21.578 -7.141 1 97.44 364 PHE A CA 1
ATOM 2863 C C . PHE A 1 364 ? 15.773 23 -7.637 1 97.44 364 PHE A C 1
ATOM 2865 O O . PHE A 1 364 ? 15.531 23.953 -6.895 1 97.44 364 PHE A O 1
ATOM 2872 N N . ILE A 1 365 ? 16.172 23.141 -8.852 1 97.12 365 ILE A N 1
ATOM 2873 C CA . ILE A 1 365 ? 16.359 24.469 -9.43 1 97.12 365 ILE A CA 1
ATOM 2874 C C . ILE A 1 365 ? 15.016 25.188 -9.531 1 97.12 365 ILE A C 1
ATOM 2876 O O . ILE A 1 365 ? 14.883 26.328 -9.086 1 97.12 365 ILE A O 1
ATOM 2880 N N . VAL A 1 366 ? 14.039 24.531 -10.023 1 97.06 366 VAL A N 1
ATOM 2881 C CA . VAL A 1 366 ? 12.711 25.125 -10.172 1 97.06 366 VAL A CA 1
ATOM 2882 C C . VAL A 1 366 ? 12.148 25.484 -8.797 1 97.06 366 VAL A C 1
ATOM 2884 O O . VAL A 1 366 ? 11.594 26.562 -8.609 1 97.06 366 VAL A O 1
ATOM 2887 N N . GLY A 1 367 ? 12.328 24.531 -7.859 1 96.88 367 GLY A N 1
ATOM 2888 C CA . GLY A 1 367 ? 11.812 24.75 -6.52 1 96.88 367 GLY A CA 1
ATOM 2889 C C . GLY A 1 367 ? 12.523 25.875 -5.789 1 96.88 367 GLY A C 1
ATOM 2890 O O . GLY A 1 367 ? 11.875 26.719 -5.16 1 96.88 367 GLY A O 1
ATOM 2891 N N . ALA A 1 368 ? 13.82 25.938 -5.922 1 95.81 368 ALA A N 1
ATOM 2892 C CA . ALA A 1 368 ? 14.602 26.969 -5.258 1 95.81 368 ALA A CA 1
ATOM 2893 C C . ALA A 1 368 ? 14.266 28.344 -5.812 1 95.81 368 ALA A C 1
ATOM 2895 O O . ALA A 1 368 ? 14.086 29.312 -5.055 1 95.81 368 ALA A O 1
ATOM 2896 N N . ILE A 1 369 ? 14.109 28.453 -7.09 1 96.06 369 ILE A N 1
ATOM 2897 C CA . ILE A 1 369 ? 13.812 29.734 -7.73 1 96.06 369 ILE A CA 1
ATOM 2898 C C . ILE A 1 369 ? 12.391 30.172 -7.375 1 96.06 369 ILE A C 1
ATOM 2900 O O . ILE A 1 369 ? 12.172 31.328 -7.004 1 96.06 369 ILE A O 1
ATOM 2904 N N . SER A 1 370 ? 11.492 29.281 -7.484 1 96.62 370 SER A N 1
ATOM 2905 C CA . SER A 1 370 ? 10.094 29.609 -7.207 1 96.62 370 SER A CA 1
ATOM 2906 C C . SER A 1 370 ? 9.906 30.031 -5.754 1 96.62 370 SER A C 1
ATOM 2908 O O . SER A 1 370 ? 9.172 30.984 -5.465 1 96.62 370 SER A O 1
ATOM 2910 N N . TYR A 1 371 ? 10.516 29.312 -4.883 1 95.75 371 TYR A N 1
ATOM 2911 C CA . TYR A 1 371 ? 10.422 29.641 -3.465 1 95.75 371 TYR A CA 1
ATOM 2912 C C . TYR A 1 371 ? 11.055 31 -3.172 1 95.75 371 TYR A C 1
ATOM 2914 O O . TYR A 1 371 ? 10.492 31.797 -2.426 1 95.75 371 TYR A O 1
ATOM 2922 N N . TYR A 1 372 ? 12.188 31.234 -3.777 1 92.94 372 TYR A N 1
ATOM 2923 C CA . TYR A 1 372 ? 12.883 32.5 -3.594 1 92.94 372 TYR A CA 1
ATOM 2924 C C . TYR A 1 372 ? 12.047 33.656 -4.121 1 92.94 372 TYR A C 1
ATOM 2926 O O . TYR A 1 372 ? 11.922 34.688 -3.465 1 92.94 372 TYR A O 1
ATOM 2934 N N . ILE A 1 373 ? 11.477 33.5 -5.285 1 92.44 373 ILE A N 1
ATOM 2935 C CA . ILE A 1 373 ? 10.648 34.531 -5.887 1 92.44 373 ILE A CA 1
ATOM 2936 C C . ILE A 1 373 ? 9.445 34.844 -4.984 1 92.44 373 ILE A C 1
ATOM 2938 O O . ILE A 1 373 ? 9.078 36 -4.785 1 92.44 373 ILE A O 1
ATOM 2942 N N . ARG A 1 374 ? 8.914 33.75 -4.453 1 91.19 374 ARG A N 1
ATOM 2943 C CA . ARG A 1 374 ? 7.734 33.906 -3.609 1 91.19 374 ARG A CA 1
ATOM 2944 C C . ARG A 1 374 ? 8.062 34.688 -2.332 1 91.19 374 ARG A C 1
ATOM 2946 O O . ARG A 1 374 ? 7.262 35.5 -1.869 1 91.19 374 ARG A O 1
ATOM 2953 N N . ILE A 1 375 ? 9.148 34.469 -1.787 1 89.06 375 ILE A N 1
ATOM 2954 C CA . ILE A 1 375 ? 9.492 35.094 -0.519 1 89.06 375 ILE A CA 1
ATOM 2955 C C . ILE A 1 375 ? 9.922 36.531 -0.764 1 89.06 375 ILE A C 1
ATOM 2957 O O . ILE A 1 375 ? 9.695 37.406 0.078 1 89.06 375 ILE A O 1
ATOM 2961 N N . VAL A 1 376 ? 10.453 36.844 -1.955 1 84 376 VAL A N 1
ATOM 2962 C CA . VAL A 1 376 ? 10.906 38.188 -2.258 1 84 376 VAL A CA 1
ATOM 2963 C C . VAL A 1 376 ? 9.742 39.031 -2.799 1 84 376 VAL A C 1
ATOM 2965 O O . VAL A 1 376 ? 9.648 40.219 -2.545 1 84 376 VAL A O 1
ATOM 2968 N N . SER A 1 377 ? 8.898 38.406 -3.641 1 76.69 377 SER A N 1
ATOM 2969 C CA . SER A 1 377 ? 7.789 39.125 -4.258 1 76.69 377 SER A CA 1
ATOM 2970 C C . SER A 1 377 ? 6.746 39.531 -3.219 1 76.69 377 SER A C 1
ATOM 2972 O O . SER A 1 377 ? 6.043 40.531 -3.395 1 76.69 377 SER A O 1
ATOM 2974 N N . ILE A 1 378 ? 6.352 38.781 -2.301 1 60.31 378 ILE A N 1
ATOM 2975 C CA . ILE A 1 378 ? 5.359 39.125 -1.289 1 60.31 378 ILE A CA 1
ATOM 2976 C C . ILE A 1 378 ? 5.676 40.469 -0.697 1 60.31 378 ILE A C 1
ATOM 2978 O O . ILE A 1 378 ? 4.77 41.219 -0.305 1 60.31 378 ILE A O 1
ATOM 2982 N N . LYS A 1 379 ? 6.82 41.062 -0.714 1 56.53 379 LYS A N 1
ATOM 2983 C CA . LYS A 1 379 ? 7.199 42.406 -0.305 1 56.53 379 LYS A CA 1
ATOM 2984 C C . LYS A 1 379 ? 6.523 43.469 -1.182 1 56.53 379 LYS A C 1
ATOM 2986 O O . LYS A 1 379 ? 6.078 44.5 -0.687 1 56.53 379 LYS A O 1
ATOM 2991 N N . SER A 1 380 ? 6.594 43.156 -2.49 1 51.41 380 SER A N 1
ATOM 2992 C CA . SER A 1 380 ? 6.172 44.281 -3.316 1 51.41 380 SER A CA 1
ATOM 2993 C C . SER A 1 380 ? 4.695 44.594 -3.109 1 51.41 380 SER A C 1
ATOM 2995 O O . SER A 1 380 ? 4.285 45.75 -3.186 1 51.41 380 SER A O 1
ATOM 2997 N N . ASP A 1 381 ? 4.02 43.656 -2.725 1 47.31 381 ASP A N 1
ATOM 2998 C CA . ASP A 1 381 ? 2.605 44 -2.588 1 47.31 381 ASP A CA 1
ATOM 2999 C C . ASP A 1 381 ? 2.344 44.75 -1.289 1 47.31 381 ASP A C 1
ATOM 3001 O O . ASP A 1 381 ? 1.47 45.625 -1.235 1 47.31 381 ASP A O 1
ATOM 3005 N N . LYS A 1 382 ? 2.936 44.531 -0.175 1 47.03 382 LYS A N 1
ATOM 3006 C CA . LYS A 1 382 ? 2.709 45.312 1.044 1 47.03 382 LYS A CA 1
ATOM 3007 C C . LYS A 1 382 ? 3.436 46.625 0.99 1 47.03 382 LYS A C 1
ATOM 3009 O O . LYS A 1 382 ? 3.008 47.594 1.621 1 47.03 382 LYS A O 1
ATOM 3014 N N . GLN A 1 383 ? 4.527 46.688 0.461 1 45.03 383 GLN A N 1
ATOM 3015 C CA . GLN A 1 383 ? 5.07 48.031 0.327 1 45.03 383 GLN A CA 1
ATOM 3016 C C . GLN A 1 383 ? 4.141 48.906 -0.498 1 45.03 383 GLN A C 1
ATOM 3018 O O . GLN A 1 383 ? 3.998 50.094 -0.218 1 45.03 383 GLN A O 1
ATOM 3023 N N . TYR A 1 384 ? 3.453 48.281 -1.453 1 43.91 384 TYR A N 1
ATOM 3024 C CA . TYR A 1 384 ? 2.512 49.125 -2.174 1 43.91 384 TYR A CA 1
ATOM 3025 C C . TYR A 1 384 ? 1.229 49.312 -1.375 1 43.91 384 TYR A C 1
ATOM 3027 O O . TYR A 1 384 ? 0.505 50.312 -1.577 1 43.91 384 TYR A O 1
ATOM 3035 N N . ALA A 1 385 ? 0.845 48.5 -0.478 1 44.59 385 ALA A N 1
ATOM 3036 C CA . ALA A 1 385 ? -0.355 48.75 0.321 1 44.59 385 ALA A CA 1
ATOM 3037 C C . ALA A 1 385 ? -0.083 49.75 1.436 1 44.59 385 ALA A C 1
ATOM 3039 O O . ALA A 1 385 ? -1.007 50.375 1.941 1 44.59 385 ALA A O 1
ATOM 3040 N N . LEU A 1 386 ? 1.033 49.875 2.025 1 41.56 386 LEU A N 1
ATOM 3041 C CA . LEU A 1 386 ? 1.353 50.906 3.016 1 41.56 386 LEU A CA 1
ATOM 3042 C C . LEU A 1 386 ? 1.668 52.219 2.342 1 41.56 386 LEU A C 1
ATOM 3044 O O . LEU A 1 386 ? 1.854 53.25 3.02 1 41.56 386 LEU A O 1
ATOM 3048 N N . LYS A 1 387 ? 1.659 52.156 1.028 1 38 387 LYS A N 1
ATOM 3049 C CA . LYS A 1 387 ? 1.568 53.5 0.416 1 38 387 LYS A CA 1
ATOM 3050 C C . LYS A 1 387 ? 0.125 53.844 0.056 1 38 387 LYS A C 1
ATOM 3052 O O . LYS A 1 387 ? -0.608 53 -0.46 1 38 387 LYS A O 1
ATOM 3057 N N . MET B 1 1 ? -17.906 46.75 19.047 1 23.53 1 MET B N 1
ATOM 3058 C CA . MET B 1 1 ? -17.141 45.531 19.328 1 23.53 1 MET B CA 1
ATOM 3059 C C . MET B 1 1 ? -17.391 44.469 18.266 1 23.53 1 MET B C 1
ATOM 3061 O O . MET B 1 1 ? -18.469 43.906 18.203 1 23.53 1 MET B O 1
ATOM 3065 N N . ARG B 1 2 ? -17.203 44.781 17.078 1 30.19 2 ARG B N 1
ATOM 3066 C CA . ARG B 1 2 ? -17.375 44 15.859 1 30.19 2 ARG B CA 1
ATOM 3067 C C . ARG B 1 2 ? -16.797 42.594 16.016 1 30.19 2 ARG B C 1
ATOM 3069 O O . ARG B 1 2 ? -15.594 42.438 16.25 1 30.19 2 ARG B O 1
ATOM 3076 N N . GLU B 1 3 ? -17.484 41.75 16.844 1 32.03 3 GLU B N 1
ATOM 3077 C CA . GLU B 1 3 ? -17.203 40.344 17.078 1 32.03 3 GLU B CA 1
ATOM 3078 C C . GLU B 1 3 ? -16.672 39.656 15.82 1 32.03 3 GLU B C 1
ATOM 3080 O O . GLU B 1 3 ? -17.328 39.656 14.781 1 32.03 3 GLU B O 1
ATOM 3085 N N . ASN B 1 4 ? -15.477 39.938 15.43 1 31.55 4 ASN B N 1
ATOM 3086 C CA . ASN B 1 4 ? -14.711 39.281 14.383 1 31.55 4 ASN B CA 1
ATOM 3087 C C . ASN B 1 4 ? -15.062 37.781 14.273 1 31.55 4 ASN B C 1
ATOM 3089 O O . ASN B 1 4 ? -14.68 37 15.125 1 31.55 4 ASN B O 1
ATOM 3093 N N . ASN B 1 5 ? -16.328 37.406 14.148 1 32.88 5 ASN B N 1
ATOM 3094 C CA . ASN B 1 5 ? -16.938 36.125 13.812 1 32.88 5 ASN B CA 1
ATOM 3095 C C . ASN B 1 5 ? -16.062 35.312 12.852 1 32.88 5 ASN B C 1
ATOM 3097 O O . ASN B 1 5 ? -16.25 35.375 11.633 1 32.88 5 ASN B O 1
ATOM 3101 N N . ASN B 1 6 ? -14.773 35.406 12.805 1 35.47 6 ASN B N 1
ATOM 3102 C CA . ASN B 1 6 ? -13.898 34.438 12.164 1 35.47 6 ASN B CA 1
ATOM 3103 C C . ASN B 1 6 ? -14.375 33.031 12.398 1 35.47 6 ASN B C 1
ATOM 3105 O O . ASN B 1 6 ? -14 32.406 13.391 1 35.47 6 ASN B O 1
ATOM 3109 N N . ASN B 1 7 ? -15.656 32.75 12.508 1 38.03 7 ASN B N 1
ATOM 3110 C CA . ASN B 1 7 ? -16.312 31.438 12.477 1 38.03 7 ASN B CA 1
ATOM 3111 C C . ASN B 1 7 ? -15.461 30.406 11.742 1 38.03 7 ASN B C 1
ATOM 3113 O O . ASN B 1 7 ? -15.062 30.625 10.602 1 38.03 7 ASN B O 1
ATOM 3117 N N . PHE B 1 8 ? -14.609 29.703 12.43 1 40.78 8 PHE B N 1
ATOM 3118 C CA . PHE B 1 8 ? -13.922 28.5 11.984 1 40.78 8 PHE B CA 1
ATOM 3119 C C . PHE B 1 8 ? -14.805 27.703 11.031 1 40.78 8 PHE B C 1
ATOM 3121 O O . PHE B 1 8 ? -15.594 26.859 11.461 1 40.78 8 PHE B O 1
ATOM 3128 N N . ASN B 1 9 ? -15.617 28.344 10.227 1 44.94 9 ASN B N 1
ATOM 3129 C CA . ASN B 1 9 ? -16.328 27.609 9.195 1 44.94 9 ASN B CA 1
ATOM 3130 C C . ASN B 1 9 ? -15.484 26.484 8.617 1 44.94 9 ASN B C 1
ATOM 3132 O O . ASN B 1 9 ? -14.32 26.688 8.281 1 44.94 9 ASN B O 1
ATOM 3136 N N . PHE B 1 10 ? -15.617 25.328 9.414 1 52.5 10 PHE B N 1
ATOM 3137 C CA . PHE B 1 10 ? -15.117 24.203 8.625 1 52.5 10 PHE B CA 1
ATOM 3138 C C . PHE B 1 10 ? -15.039 24.578 7.152 1 52.5 10 PHE B C 1
ATOM 3140 O O . PHE B 1 10 ? -16.062 24.75 6.488 1 52.5 10 PHE B O 1
ATOM 3147 N N . GLU B 1 11 ? -13.992 25.422 6.941 1 61.19 11 GLU B N 1
ATOM 3148 C CA . GLU B 1 11 ? -13.641 26.25 5.789 1 61.19 11 GLU B CA 1
ATOM 3149 C C . GLU B 1 11 ? -13.938 25.531 4.48 1 61.19 11 GLU B C 1
ATOM 3151 O O . GLU B 1 11 ? -13.828 24.297 4.406 1 61.19 11 GLU B O 1
ATOM 3156 N N . LYS B 1 12 ? -14.852 26.188 3.756 1 68.69 12 LYS B N 1
ATOM 3157 C CA . LYS B 1 12 ? -15.148 25.781 2.387 1 68.69 12 LYS B CA 1
ATOM 3158 C C . LYS B 1 12 ? -13.969 25.031 1.774 1 68.69 12 LYS B C 1
ATOM 3160 O O . LYS B 1 12 ? -14.156 24.016 1.089 1 68.69 12 LYS B O 1
ATOM 3165 N N . LYS B 1 13 ? -12.883 25.359 2.428 1 72.06 13 LYS B N 1
ATOM 3166 C CA . LYS B 1 13 ? -11.688 24.75 1.841 1 72.06 13 LYS B CA 1
ATOM 3167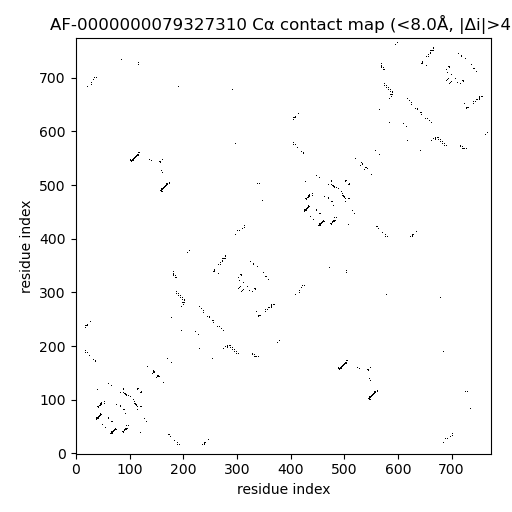 C C . LYS B 1 13 ? -11.531 23.297 2.287 1 72.06 13 LYS B C 1
ATOM 3169 O O . LYS B 1 13 ? -11.156 22.438 1.492 1 72.06 13 LYS B O 1
ATOM 3174 N N . ASN B 1 14 ? -11.992 23.062 3.549 1 78.12 14 ASN B N 1
ATOM 3175 C CA . ASN B 1 14 ? -11.852 21.703 4.047 1 78.12 14 ASN B CA 1
ATOM 3176 C C . ASN B 1 14 ? -12.883 20.766 3.414 1 78.12 14 ASN B C 1
ATOM 3178 O O . ASN B 1 14 ? -12.562 19.625 3.076 1 78.12 14 ASN B O 1
ATOM 3182 N N . VAL B 1 15 ? -14 21.391 3.188 1 81.62 15 VAL B N 1
ATOM 3183 C CA . VAL B 1 15 ? -15.07 20.594 2.596 1 81.62 15 VAL B CA 1
ATOM 3184 C C . VAL B 1 15 ? -14.703 20.219 1.162 1 81.62 15 VAL B C 1
ATOM 3186 O O . VAL B 1 15 ? -14.867 19.062 0.755 1 81.62 15 VAL B O 1
ATOM 3189 N N . VAL B 1 16 ? -14.133 21.141 0.513 1 82.5 16 VAL B N 1
ATOM 3190 C CA . VAL B 1 16 ? -13.742 20.906 -0.874 1 82.5 16 VAL B CA 1
ATOM 3191 C C . VAL B 1 16 ? -12.633 19.875 -0.929 1 82.5 16 VAL B C 1
ATOM 3193 O O . VAL B 1 16 ? -12.648 18.984 -1.783 1 82.5 16 VAL B O 1
ATOM 3196 N N . LEU B 1 17 ? -11.812 19.953 0.013 1 82.75 17 LEU B N 1
ATOM 3197 C CA . LEU B 1 17 ? -10.703 19.016 0.04 1 82.75 17 LEU B CA 1
ATOM 3198 C C . LEU B 1 17 ? -11.18 17.609 0.383 1 82.75 17 LEU B C 1
ATOM 3200 O O . LEU B 1 17 ? -10.727 16.625 -0.215 1 82.75 17 LEU B O 1
ATOM 3204 N N . LEU B 1 18 ? -12.141 17.562 1.255 1 87.06 18 LEU B N 1
ATOM 3205 C CA . LEU B 1 18 ? -12.648 16.266 1.696 1 87.06 18 LEU B CA 1
ATOM 3206 C C . LEU B 1 18 ? -13.414 15.578 0.575 1 87.06 18 LEU B C 1
ATOM 3208 O O . LEU B 1 18 ? -13.383 14.344 0.464 1 87.06 18 LEU B O 1
ATOM 3212 N N . ILE B 1 19 ? -13.992 16.375 -0.236 1 90.19 19 ILE B N 1
ATOM 3213 C CA . ILE B 1 19 ? -14.797 15.797 -1.308 1 90.19 19 ILE B CA 1
ATOM 3214 C C . ILE B 1 19 ? -13.914 15.492 -2.516 1 90.19 19 ILE B C 1
ATOM 3216 O O . ILE B 1 19 ? -13.891 14.367 -3.016 1 90.19 19 ILE B O 1
ATOM 3220 N N . LEU B 1 20 ? -13.039 16.375 -2.842 1 87.94 20 LEU B N 1
ATOM 3221 C CA . LEU B 1 20 ? -12.352 16.297 -4.129 1 87.94 20 LEU B CA 1
ATOM 3222 C C . LEU B 1 20 ? -11.102 15.438 -4.031 1 87.94 20 LEU B C 1
ATOM 3224 O O . LEU B 1 20 ? -10.719 14.781 -5.004 1 87.94 20 LEU B O 1
ATOM 3228 N N . ALA B 1 21 ? -10.547 15.453 -2.932 1 86.81 21 ALA B N 1
ATOM 3229 C CA . ALA B 1 21 ? -9.242 14.805 -2.818 1 86.81 21 ALA B CA 1
ATOM 3230 C C . ALA B 1 21 ? -9.352 13.297 -3.02 1 86.81 21 ALA B C 1
ATOM 3232 O O . ALA B 1 21 ? -8.602 12.711 -3.803 1 86.81 21 ALA B O 1
ATOM 3233 N N . PRO B 1 22 ? -10.297 12.641 -2.404 1 88.25 22 PRO B N 1
ATOM 3234 C CA . PRO B 1 22 ? -10.422 11.203 -2.652 1 88.25 22 PRO B CA 1
ATOM 3235 C C . PRO B 1 22 ? -10.789 10.883 -4.102 1 88.25 22 PRO B C 1
ATOM 3237 O O . PRO B 1 22 ? -10.305 9.898 -4.66 1 88.25 22 PRO B O 1
ATOM 3240 N N . ILE B 1 23 ? -11.562 11.742 -4.645 1 91.44 23 ILE B N 1
ATOM 3241 C CA . ILE B 1 23 ? -11.992 11.539 -6.023 1 91.44 23 ILE B CA 1
ATOM 3242 C C . ILE B 1 23 ? -10.781 11.633 -6.957 1 91.44 23 ILE B C 1
ATOM 3244 O O . ILE B 1 23 ? -10.594 10.773 -7.82 1 91.44 23 ILE B O 1
ATOM 3248 N N . LEU B 1 24 ? -9.953 12.578 -6.684 1 86.44 24 LEU B N 1
ATOM 3249 C CA . LEU B 1 24 ? -8.742 12.734 -7.492 1 86.44 24 LEU B CA 1
ATOM 3250 C C . LEU B 1 24 ? -7.805 11.547 -7.301 1 86.44 24 LEU B C 1
ATOM 3252 O O . LEU B 1 24 ? -7.188 11.078 -8.258 1 86.44 24 LEU B O 1
ATOM 3256 N N . GLY B 1 25 ? -7.758 11.117 -6.074 1 85.38 25 GLY B N 1
ATOM 3257 C CA . GLY B 1 25 ? -6.934 9.953 -5.789 1 85.38 25 GLY B CA 1
ATOM 3258 C C . GLY B 1 25 ? -7.379 8.711 -6.535 1 85.38 25 GLY B C 1
ATOM 3259 O O . GLY B 1 25 ? -6.555 8 -7.117 1 85.38 25 GLY B O 1
ATOM 3260 N N . ILE B 1 26 ? -8.633 8.531 -6.602 1 86.38 26 ILE B N 1
ATOM 3261 C CA . ILE B 1 26 ? -9.18 7.332 -7.23 1 86.38 26 ILE B CA 1
ATOM 3262 C C . ILE B 1 26 ? -9.031 7.434 -8.75 1 86.38 26 ILE B C 1
ATOM 3264 O O . ILE B 1 26 ? -8.773 6.434 -9.422 1 86.38 26 ILE B O 1
ATOM 3268 N N . ILE B 1 27 ? -9.188 8.578 -9.258 1 84.94 27 ILE B N 1
ATOM 3269 C CA . ILE B 1 27 ? -9.016 8.773 -10.688 1 84.94 27 ILE B CA 1
ATOM 3270 C C . ILE B 1 27 ? -7.562 8.492 -11.07 1 84.94 27 ILE B C 1
ATOM 3272 O O . ILE B 1 27 ? -7.293 7.805 -12.055 1 84.94 27 ILE B O 1
ATOM 3276 N N . LEU B 1 28 ? -6.73 8.977 -10.281 1 79.19 28 LEU B N 1
ATOM 3277 C CA . LEU B 1 28 ? -5.312 8.734 -10.523 1 79.19 28 LEU B CA 1
ATOM 3278 C C . LEU B 1 28 ? -4.996 7.242 -10.461 1 79.19 28 LEU B C 1
ATOM 3280 O O . LEU B 1 28 ? -4.293 6.715 -11.328 1 79.19 28 LEU B O 1
ATOM 3284 N N . PHE B 1 29 ? -5.535 6.656 -9.539 1 79.5 29 PHE B N 1
ATOM 3285 C CA . PHE B 1 29 ? -5.309 5.227 -9.352 1 79.5 29 PHE B CA 1
ATOM 3286 C C . PHE B 1 29 ? -5.918 4.426 -10.492 1 79.5 29 PHE B C 1
ATOM 3288 O O . PHE B 1 29 ? -5.309 3.477 -10.992 1 79.5 29 PHE B O 1
ATOM 3295 N N . GLY B 1 30 ? -7.121 4.773 -10.781 1 79.38 30 GLY B N 1
ATOM 3296 C CA . GLY B 1 30 ? -7.793 4.086 -11.875 1 79.38 30 GLY B CA 1
ATOM 3297 C C . GLY B 1 30 ? -7.07 4.227 -13.203 1 79.38 30 GLY B C 1
ATOM 3298 O O . GLY B 1 30 ? -7 3.273 -13.977 1 79.38 30 GLY B O 1
ATOM 3299 N N . CYS B 1 31 ? -6.461 5.312 -13.391 1 77.12 31 CYS B N 1
ATOM 3300 C CA . CYS B 1 31 ? -5.723 5.539 -14.625 1 77.12 31 CYS B CA 1
ATOM 3301 C C . CYS B 1 31 ? -4.438 4.719 -14.648 1 77.12 31 CYS B C 1
ATOM 3303 O O . CYS B 1 31 ? -4.035 4.223 -15.703 1 77.12 31 CYS B O 1
ATOM 3305 N N . VAL B 1 32 ? -3.893 4.594 -13.523 1 72.88 32 VAL B N 1
ATOM 3306 C CA . VAL B 1 32 ? -2.646 3.844 -13.414 1 72.88 32 VAL B CA 1
ATOM 3307 C C . VAL B 1 32 ? -2.922 2.354 -13.602 1 72.88 32 VAL B C 1
ATOM 3309 O O . VAL B 1 32 ? -2.152 1.654 -14.266 1 72.88 32 VAL B O 1
ATOM 3312 N N . TYR B 1 33 ? -3.998 1.907 -13.078 1 73.38 33 TYR B N 1
ATOM 3313 C CA . TYR B 1 33 ? -4.301 0.48 -13.086 1 73.38 33 TYR B CA 1
ATOM 3314 C C . TYR B 1 33 ? -5.352 0.153 -14.141 1 73.38 33 TYR B C 1
ATOM 3316 O O . TYR B 1 33 ? -6.129 -0.791 -13.984 1 73.38 33 TYR B O 1
ATOM 3324 N N . SER B 1 34 ? -5.41 0.951 -15.125 1 68.19 34 SER B N 1
ATOM 3325 C CA . SER B 1 34 ? -6.445 0.818 -16.141 1 68.19 34 SER B CA 1
ATOM 3326 C C . SER B 1 34 ? -6.348 -0.525 -16.859 1 68.19 34 SER B C 1
ATOM 3328 O O . SER B 1 34 ? -7.363 -1.097 -17.25 1 68.19 34 SER B O 1
ATOM 3330 N N . LYS B 1 35 ? -5.137 -1.034 -16.922 1 64.75 35 LYS B N 1
ATOM 3331 C CA . LYS B 1 35 ? -5.016 -2.35 -17.547 1 64.75 35 LYS B CA 1
ATOM 3332 C C . LYS B 1 35 ? -5.305 -3.461 -16.547 1 64.75 35 LYS B C 1
ATOM 3334 O O . LYS B 1 35 ? -4.688 -3.516 -15.477 1 64.75 35 LYS B O 1
ATOM 3339 N N . VAL B 1 36 ? -6.301 -4.113 -16.75 1 58.88 36 VAL B N 1
ATOM 3340 C CA . VAL B 1 36 ? -6.812 -5.125 -15.828 1 58.88 36 VAL B CA 1
ATOM 3341 C C . VAL B 1 36 ? -5.797 -6.254 -15.688 1 58.88 36 VAL B C 1
ATOM 3343 O O . VAL B 1 36 ? -5.613 -6.805 -14.602 1 58.88 36 VAL B O 1
ATOM 3346 N N . TYR B 1 37 ? -5.129 -6.566 -16.766 1 63.09 37 TYR B N 1
ATOM 3347 C CA . TYR B 1 37 ? -4.23 -7.719 -16.766 1 63.09 37 TYR B CA 1
ATOM 3348 C C . TYR B 1 37 ? -2.789 -7.281 -17 1 63.09 37 TYR B C 1
ATOM 3350 O O . TYR B 1 37 ? -2.537 -6.32 -17.734 1 63.09 37 TYR B O 1
ATOM 3358 N N . VAL B 1 38 ? -1.98 -7.898 -16.125 1 66.31 38 VAL B N 1
ATOM 3359 C CA . VAL B 1 38 ? -0.567 -7.773 -16.469 1 66.31 38 VAL B CA 1
ATOM 3360 C C . VAL B 1 38 ? -0.272 -8.562 -17.75 1 66.31 38 VAL B C 1
ATOM 3362 O O . VAL B 1 38 ? -0.389 -9.797 -17.75 1 66.31 38 VAL B O 1
ATOM 3365 N N . GLU B 1 39 ? -0.121 -7.871 -18.781 1 74.94 39 GLU B N 1
ATOM 3366 C CA . GLU B 1 39 ? 0.121 -8.547 -20.047 1 74.94 39 GLU B CA 1
ATOM 3367 C C . GLU B 1 39 ? 1.516 -8.234 -20.578 1 74.94 39 GLU B C 1
ATOM 3369 O O . GLU B 1 39 ? 2.199 -7.348 -20.062 1 74.94 39 GLU B O 1
ATOM 3374 N N . GLU B 1 40 ? 1.946 -9.148 -21.438 1 81.75 40 GLU B N 1
ATOM 3375 C CA . GLU B 1 40 ? 3.18 -8.953 -22.203 1 81.75 40 GLU B CA 1
ATOM 3376 C C . GLU B 1 40 ? 4.391 -8.883 -21.266 1 81.75 40 GLU B C 1
ATOM 3378 O O . GLU B 1 40 ? 5.215 -7.977 -21.391 1 81.75 40 GLU B O 1
ATOM 3383 N N . ILE B 1 41 ? 4.316 -9.758 -20.234 1 86.75 41 ILE B N 1
ATOM 3384 C CA . ILE B 1 41 ? 5.484 -9.844 -19.359 1 86.75 41 ILE B CA 1
ATOM 3385 C C . ILE B 1 41 ? 6.695 -10.32 -20.156 1 86.75 41 ILE B C 1
ATOM 3387 O O . ILE B 1 41 ? 6.656 -11.383 -20.781 1 86.75 41 ILE B O 1
ATOM 3391 N N . PRO B 1 42 ? 7.715 -9.523 -20.219 1 90.94 42 PRO B N 1
ATOM 3392 C CA . PRO B 1 42 ? 8.883 -9.93 -21 1 90.94 42 PRO B CA 1
ATOM 3393 C C . PRO B 1 42 ? 9.617 -11.117 -20.406 1 90.94 42 PRO B C 1
ATOM 3395 O O . PRO B 1 42 ? 10.016 -11.078 -19.234 1 90.94 42 PRO B O 1
ATOM 3398 N N . ILE B 1 43 ? 9.805 -12.117 -21.156 1 92.81 43 ILE B N 1
ATOM 3399 C CA . ILE B 1 43 ? 10.555 -13.281 -20.703 1 92.81 43 ILE B CA 1
ATOM 3400 C C . ILE B 1 43 ? 11.641 -13.633 -21.719 1 92.81 43 ILE B C 1
ATOM 3402 O O . ILE B 1 43 ? 11.562 -13.227 -22.875 1 92.81 43 ILE B O 1
ATOM 3406 N N . ALA B 1 44 ? 12.664 -14.305 -21.234 1 94.94 44 ALA B N 1
ATOM 3407 C CA . ALA B 1 44 ? 13.719 -14.812 -22.109 1 94.94 44 ALA B CA 1
ATOM 3408 C C . ALA B 1 44 ? 13.609 -16.328 -22.281 1 94.94 44 ALA B C 1
ATOM 3410 O O . ALA B 1 44 ? 13.109 -17.016 -21.391 1 94.94 44 ALA B O 1
ATOM 3411 N N . ILE B 1 45 ? 14.023 -16.828 -23.438 1 95.62 45 ILE B N 1
ATOM 3412 C CA . ILE B 1 45 ? 14.008 -18.266 -23.703 1 95.62 45 ILE B CA 1
ATOM 3413 C C . ILE B 1 45 ? 15.414 -18.75 -24.031 1 95.62 45 ILE B C 1
ATOM 3415 O O . ILE B 1 45 ? 16.141 -18.109 -24.781 1 95.62 45 ILE B O 1
ATOM 3419 N N . TYR B 1 46 ? 15.812 -19.75 -23.328 1 94.81 46 TYR B N 1
ATOM 3420 C CA . TYR B 1 46 ? 17.016 -20.5 -23.641 1 94.81 46 TYR B CA 1
ATOM 3421 C C . TYR B 1 46 ? 16.688 -21.906 -24.109 1 94.81 46 TYR B C 1
ATOM 3423 O O . TYR B 1 46 ? 16.438 -22.797 -23.281 1 94.81 46 TYR B O 1
ATOM 3431 N N . ASP B 1 47 ? 16.688 -22.109 -25.391 1 94.94 47 ASP B N 1
ATOM 3432 C CA . ASP B 1 47 ? 16.328 -23.406 -25.969 1 94.94 47 ASP B CA 1
ATOM 3433 C C . ASP B 1 47 ? 17.594 -24.203 -26.312 1 94.94 47 ASP B C 1
ATOM 3435 O O . ASP B 1 47 ? 18.109 -24.094 -27.422 1 94.94 47 ASP B O 1
ATOM 3439 N N . MET B 1 48 ? 17.969 -25.094 -25.422 1 91.94 48 MET B N 1
ATOM 3440 C CA . MET B 1 48 ? 19.141 -25.953 -25.656 1 91.94 48 MET B CA 1
ATOM 3441 C C . MET B 1 48 ? 18.781 -27.109 -26.594 1 91.94 48 MET B C 1
ATOM 3443 O O . MET B 1 48 ? 19.672 -27.734 -27.156 1 91.94 48 MET B O 1
ATOM 3447 N N . ASP B 1 49 ? 17.562 -27.406 -26.75 1 90.75 49 ASP B N 1
ATOM 3448 C CA . ASP B 1 49 ? 17.062 -28.562 -27.469 1 90.75 49 ASP B CA 1
ATOM 3449 C C . ASP B 1 49 ? 16.906 -28.266 -28.969 1 90.75 49 ASP B C 1
ATOM 3451 O O . ASP B 1 49 ? 17.297 -29.078 -29.812 1 90.75 49 ASP B O 1
ATOM 3455 N N . ASN B 1 50 ? 16.297 -27.203 -29.328 1 90.5 50 ASN B N 1
ATOM 3456 C CA . ASN B 1 50 ? 16.016 -26.797 -30.688 1 90.5 50 ASN B CA 1
ATOM 3457 C C . ASN B 1 50 ? 15.258 -27.875 -31.469 1 90.5 50 ASN B C 1
ATOM 3459 O O . ASN B 1 50 ? 15.586 -28.172 -32.625 1 90.5 50 ASN B O 1
ATOM 3463 N N . SER B 1 51 ? 14.367 -28.484 -30.766 1 88.69 51 SER B N 1
ATOM 3464 C CA . SER B 1 51 ? 13.516 -29.484 -31.391 1 88.69 51 SER B CA 1
ATOM 3465 C C . SER B 1 51 ? 12.195 -28.875 -31.859 1 88.69 51 SER B C 1
ATOM 3467 O O . SER B 1 51 ? 11.914 -27.703 -31.562 1 88.69 51 SER B O 1
ATOM 3469 N N . ASN B 1 52 ? 11.391 -29.719 -32.625 1 85.25 52 ASN B N 1
ATOM 3470 C CA . ASN B 1 52 ? 10.07 -29.281 -33.062 1 85.25 52 ASN B CA 1
ATOM 3471 C C . ASN B 1 52 ? 9.141 -29.062 -31.859 1 85.25 52 ASN B C 1
ATOM 3473 O O . ASN B 1 52 ? 8.305 -28.156 -31.875 1 85.25 52 ASN B O 1
ATOM 3477 N N . ILE B 1 53 ? 9.367 -29.812 -30.859 1 81.25 53 ILE B N 1
ATOM 3478 C CA . ILE B 1 53 ? 8.5 -29.734 -29.688 1 81.25 53 ILE B CA 1
ATOM 3479 C C . ILE B 1 53 ? 8.805 -28.453 -28.906 1 81.25 53 ILE B C 1
ATOM 3481 O O . ILE B 1 53 ? 7.887 -27.734 -28.5 1 81.25 53 ILE B O 1
ATOM 3485 N N . SER B 1 54 ? 10.086 -28.203 -28.75 1 87.81 54 SER B N 1
ATOM 3486 C CA . SER B 1 54 ? 10.453 -26.984 -28.047 1 87.81 54 SER B CA 1
ATOM 3487 C C . SER B 1 54 ? 10.016 -25.75 -28.812 1 87.81 54 SER B C 1
ATOM 3489 O O . SER B 1 54 ? 9.539 -24.781 -28.219 1 87.81 54 SER B O 1
ATOM 3491 N N . ARG B 1 55 ? 10.086 -25.797 -30.047 1 87.69 55 ARG B N 1
ATOM 3492 C CA . ARG B 1 55 ? 9.664 -24.672 -30.859 1 87.69 55 ARG B CA 1
ATOM 3493 C C . ARG B 1 55 ? 8.148 -24.484 -30.797 1 87.69 55 ARG B C 1
ATOM 3495 O O . ARG B 1 55 ? 7.668 -23.344 -30.75 1 87.69 55 ARG B O 1
ATOM 3502 N N . SER B 1 56 ? 7.469 -25.578 -30.797 1 83.06 56 SER B N 1
ATOM 3503 C CA . SER B 1 56 ? 6.02 -25.5 -30.656 1 83.06 56 SER B CA 1
ATOM 3504 C C . SER B 1 56 ? 5.629 -24.891 -29.312 1 83.06 56 SER B C 1
ATOM 3506 O O . SER B 1 56 ? 4.652 -24.156 -29.219 1 83.06 56 SER B O 1
ATOM 3508 N N . MET B 1 57 ? 6.336 -25.281 -28.344 1 84.75 57 MET B N 1
ATOM 3509 C CA . MET B 1 57 ? 6.086 -24.734 -27.016 1 84.75 57 MET B CA 1
ATOM 3510 C C . MET B 1 57 ? 6.355 -23.234 -26.984 1 84.75 57 MET B C 1
ATOM 3512 O O . MET B 1 57 ? 5.586 -22.469 -26.406 1 84.75 57 MET B O 1
ATOM 3516 N N . ILE B 1 58 ? 7.402 -22.859 -27.562 1 89.69 58 ILE B N 1
ATOM 3517 C CA . ILE B 1 58 ? 7.781 -21.453 -27.625 1 89.69 58 ILE B CA 1
ATOM 3518 C C . ILE B 1 58 ? 6.715 -20.656 -28.375 1 89.69 58 ILE B C 1
ATOM 3520 O O . ILE B 1 58 ? 6.355 -19.547 -27.969 1 89.69 58 ILE B O 1
ATOM 3524 N N . ASP B 1 59 ? 6.215 -21.25 -29.391 1 87.69 59 ASP B N 1
ATOM 3525 C CA . ASP B 1 59 ? 5.148 -20.609 -30.156 1 87.69 59 ASP B CA 1
ATOM 3526 C C . ASP B 1 59 ? 3.893 -20.422 -29.312 1 87.69 59 ASP B C 1
ATOM 3528 O O . ASP B 1 59 ? 3.225 -19.391 -29.391 1 87.69 59 ASP B O 1
ATOM 3532 N N . ASN B 1 60 ? 3.633 -21.453 -28.516 1 85.88 60 ASN B N 1
ATOM 3533 C CA . ASN B 1 60 ? 2.471 -21.359 -27.641 1 85.88 60 ASN B CA 1
ATOM 3534 C C . ASN B 1 60 ? 2.666 -20.312 -26.562 1 85.88 60 ASN B C 1
ATOM 3536 O O . ASN B 1 60 ? 1.713 -19.625 -26.172 1 85.88 60 ASN B O 1
ATOM 3540 N N . ILE B 1 61 ? 3.838 -20.219 -26.109 1 87.12 61 ILE B N 1
ATOM 3541 C CA . ILE B 1 61 ? 4.16 -19.188 -25.109 1 87.12 61 ILE B CA 1
ATOM 3542 C C . ILE B 1 61 ? 3.996 -17.812 -25.734 1 87.12 61 ILE B C 1
ATOM 3544 O O . ILE B 1 61 ? 3.424 -16.906 -25.109 1 87.12 61 ILE B O 1
ATOM 3548 N N . GLN B 1 62 ? 4.453 -17.656 -26.875 1 87.06 62 GLN B N 1
ATOM 3549 C CA . GLN B 1 62 ? 4.375 -16.375 -27.578 1 87.06 62 GLN B CA 1
ATOM 3550 C C . GLN B 1 62 ? 2.924 -16 -27.891 1 87.06 62 GLN B C 1
ATOM 3552 O O . GLN B 1 62 ? 2.576 -14.828 -27.938 1 87.06 62 GLN B O 1
ATOM 3557 N N . ASP B 1 63 ? 2.07 -16.984 -28.016 1 83.56 63 ASP B N 1
ATOM 3558 C CA . ASP B 1 63 ? 0.668 -16.75 -28.359 1 83.56 63 ASP B CA 1
ATOM 3559 C C . ASP B 1 63 ? -0.135 -16.344 -27.125 1 83.56 63 ASP B C 1
ATOM 3561 O O . ASP B 1 63 ? -1.239 -15.812 -27.25 1 83.56 63 ASP B O 1
ATOM 3565 N N . SER B 1 64 ? 0.522 -16.656 -26.016 1 80.38 64 SER B N 1
ATOM 3566 C CA . SER B 1 64 ? -0.149 -16.25 -24.781 1 80.38 64 SER B CA 1
ATOM 3567 C C . SER B 1 64 ? -0.111 -14.734 -24.609 1 80.38 64 SER B C 1
ATOM 3569 O O . SER B 1 64 ? 0.918 -14.102 -24.859 1 80.38 64 SER B O 1
ATOM 3571 N N . THR B 1 65 ? -1.179 -14.133 -24.328 1 79.75 65 THR B N 1
ATOM 3572 C CA . THR B 1 65 ? -1.257 -12.688 -24.188 1 79.75 65 THR B CA 1
ATOM 3573 C C . THR B 1 65 ? -0.522 -12.234 -22.922 1 79.75 65 THR B C 1
ATOM 3575 O O . THR B 1 65 ? -0.149 -11.062 -22.797 1 79.75 65 THR B O 1
ATOM 3578 N N . GLY B 1 66 ? -0.268 -13.117 -22.016 1 82.44 66 GLY B N 1
ATOM 3579 C CA . GLY B 1 66 ? 0.346 -12.773 -20.75 1 82.44 66 GLY B CA 1
ATOM 3580 C C . GLY B 1 66 ? 1.854 -12.625 -20.828 1 82.44 66 GLY B C 1
ATOM 3581 O O . GLY B 1 66 ? 2.463 -11.922 -20.031 1 82.44 66 GLY B O 1
ATOM 3582 N N . ILE B 1 67 ? 2.387 -13.25 -21.859 1 87.19 67 ILE B N 1
ATOM 3583 C CA . ILE B 1 67 ? 3.842 -13.328 -21.922 1 87.19 67 ILE B CA 1
ATOM 3584 C C . ILE B 1 67 ? 4.328 -12.773 -23.25 1 87.19 67 ILE B C 1
ATOM 3586 O O . ILE B 1 67 ? 3.686 -12.977 -24.297 1 87.19 67 ILE B O 1
ATOM 3590 N N . ASN B 1 68 ? 5.367 -12 -23.188 1 89.94 68 ASN B N 1
ATOM 3591 C CA . ASN B 1 68 ? 6.082 -11.531 -24.375 1 89.94 68 ASN B CA 1
ATOM 3592 C C . ASN B 1 68 ? 7.504 -12.086 -24.422 1 89.94 68 ASN B C 1
ATOM 3594 O O . ASN B 1 68 ? 8.328 -11.773 -23.578 1 89.94 68 ASN B O 1
ATOM 3598 N N . VAL B 1 69 ? 7.719 -12.914 -25.406 1 93.81 69 VAL B N 1
ATOM 3599 C CA . VAL B 1 69 ? 9.078 -13.422 -25.562 1 93.81 69 VAL B CA 1
ATOM 3600 C C . VAL B 1 69 ? 9.984 -12.305 -26.078 1 93.81 69 VAL B C 1
ATOM 3602 O O . VAL B 1 69 ? 10.117 -12.102 -27.281 1 93.81 69 VAL B O 1
ATOM 3605 N N . ALA B 1 70 ? 10.703 -11.734 -25.203 1 92.44 70 ALA B N 1
ATOM 3606 C CA . ALA B 1 70 ? 11.469 -10.523 -25.5 1 92.44 70 ALA B CA 1
ATOM 3607 C C . ALA B 1 70 ? 12.836 -10.875 -26.078 1 92.44 70 ALA B C 1
ATOM 3609 O O . ALA B 1 70 ? 13.398 -10.102 -26.859 1 92.44 70 ALA B O 1
ATOM 3610 N N . ARG B 1 71 ? 13.43 -11.969 -25.578 1 93.38 71 ARG B N 1
ATOM 3611 C CA . ARG B 1 71 ? 14.781 -12.32 -26 1 93.38 71 ARG B CA 1
ATOM 3612 C C . ARG B 1 71 ? 14.945 -13.836 -26.078 1 93.38 71 ARG B C 1
ATOM 3614 O O . ARG B 1 71 ? 14.406 -14.57 -25.25 1 93.38 71 ARG B O 1
ATOM 3621 N N . ILE B 1 72 ? 15.633 -14.227 -27.109 1 94.75 72 ILE B N 1
ATOM 3622 C CA . ILE B 1 72 ? 16.141 -15.594 -27.188 1 94.75 72 ILE B CA 1
ATOM 3623 C C . ILE B 1 72 ? 17.641 -15.602 -26.922 1 94.75 72 ILE B C 1
ATOM 3625 O O . ILE B 1 72 ? 18.406 -14.914 -27.609 1 94.75 72 ILE B O 1
ATOM 3629 N N . VAL B 1 73 ? 18 -16.328 -25.875 1 95.62 73 VAL B N 1
ATOM 3630 C CA . VAL B 1 73 ? 19.391 -16.266 -25.438 1 95.62 73 VAL B CA 1
ATOM 3631 C C . VAL B 1 73 ? 20.094 -17.594 -25.719 1 95.62 73 VAL B C 1
ATOM 3633 O O . VAL B 1 73 ? 19.422 -18.594 -25.984 1 95.62 73 VAL B O 1
ATOM 3636 N N . ASP B 1 74 ? 21.422 -17.5 -25.625 1 93.69 74 ASP B N 1
ATOM 3637 C CA . ASP B 1 74 ? 22.203 -18.688 -25.953 1 93.69 74 ASP B CA 1
ATOM 3638 C C . ASP B 1 74 ? 22.859 -19.281 -24.719 1 93.69 74 ASP B C 1
ATOM 3640 O O . ASP B 1 74 ? 23.625 -20.25 -24.828 1 93.69 74 ASP B O 1
ATOM 3644 N N . SER B 1 75 ? 22.672 -18.641 -23.547 1 93 75 SER B N 1
ATOM 3645 C CA . SER B 1 75 ? 23.25 -19.156 -22.312 1 93 75 SER B CA 1
ATOM 3646 C C . SER B 1 75 ? 22.391 -18.797 -21.094 1 93 75 SER B C 1
ATOM 3648 O O . SER B 1 75 ? 21.625 -17.828 -21.141 1 93 75 SER B O 1
ATOM 3650 N N . GLN B 1 76 ? 22.594 -19.625 -20.094 1 90.94 76 GLN B N 1
ATOM 3651 C CA . GLN B 1 76 ? 21.875 -19.344 -18.844 1 90.94 76 GLN B CA 1
ATOM 3652 C C . GLN B 1 76 ? 22.391 -18.062 -18.203 1 90.94 76 GLN B C 1
ATOM 3654 O O . GLN B 1 76 ? 21.625 -17.312 -17.578 1 90.94 76 GLN B O 1
ATOM 3659 N N . ASP B 1 77 ? 23.656 -17.828 -18.328 1 90.62 77 ASP B N 1
ATOM 3660 C CA . ASP B 1 77 ? 24.281 -16.625 -17.766 1 90.62 77 ASP B CA 1
ATOM 3661 C C . ASP B 1 77 ? 23.672 -15.359 -18.375 1 90.62 77 ASP B C 1
ATOM 3663 O O . ASP B 1 77 ? 23.406 -14.383 -17.672 1 90.62 77 ASP B O 1
ATOM 3667 N N . GLU B 1 78 ? 23.531 -15.461 -19.625 1 92.94 78 GLU B N 1
ATOM 3668 C CA . GLU B 1 78 ? 22.906 -14.328 -20.312 1 92.94 78 GLU B CA 1
ATOM 3669 C C . GLU B 1 78 ? 21.484 -14.094 -19.812 1 92.94 78 GLU B C 1
ATOM 3671 O O . GLU B 1 78 ? 21.062 -12.953 -19.625 1 92.94 78 GLU B O 1
ATOM 3676 N N . MET B 1 79 ? 20.797 -15.133 -19.547 1 92.25 79 MET B N 1
ATOM 3677 C CA . MET B 1 79 ? 19.422 -15.039 -19.047 1 92.25 79 MET B CA 1
ATOM 3678 C C . MET B 1 79 ? 19.406 -14.422 -17.641 1 92.25 79 MET B C 1
ATOM 3680 O O . MET B 1 79 ? 18.594 -13.547 -17.359 1 92.25 79 MET B O 1
ATOM 3684 N N . GLU B 1 80 ? 20.297 -14.852 -16.891 1 87.94 80 GLU B N 1
ATOM 3685 C CA . GLU B 1 80 ? 20.375 -14.359 -15.508 1 87.94 80 GLU B CA 1
ATOM 3686 C C . GLU B 1 80 ? 20.781 -12.883 -15.477 1 87.94 80 GLU B C 1
ATOM 3688 O O . GLU B 1 80 ? 20.312 -12.133 -14.609 1 87.94 80 GLU B O 1
ATOM 3693 N N . GLU B 1 81 ? 21.594 -12.531 -16.406 1 87 81 GLU B N 1
ATOM 3694 C CA . GLU B 1 81 ? 21.969 -11.125 -16.516 1 87 81 GLU B CA 1
ATOM 3695 C C . GLU B 1 81 ? 20.781 -10.266 -16.906 1 87 81 GLU B C 1
ATOM 3697 O O . GLU B 1 81 ? 20.594 -9.164 -16.375 1 87 81 GLU B O 1
ATOM 3702 N N . LEU B 1 82 ? 20 -10.789 -17.844 1 90.12 82 LEU B N 1
ATOM 3703 C CA . LEU B 1 82 ? 18.797 -10.07 -18.266 1 90.12 82 LEU B CA 1
ATOM 3704 C C . LEU B 1 82 ? 17.812 -9.938 -17.125 1 90.12 82 LEU B C 1
ATOM 3706 O O . LEU B 1 82 ? 17.156 -8.898 -16.969 1 90.12 82 LEU B O 1
ATOM 3710 N N . LEU B 1 83 ? 17.734 -10.953 -16.312 1 87.62 83 LEU B N 1
ATOM 3711 C CA . LEU B 1 83 ? 16.859 -10.938 -15.148 1 87.62 83 LEU B CA 1
ATOM 3712 C C . LEU B 1 83 ? 17.359 -9.953 -14.102 1 87.62 83 LEU B C 1
ATOM 3714 O O . LEU B 1 83 ? 16.578 -9.188 -13.539 1 87.62 83 LEU B O 1
ATOM 3718 N N . LEU B 1 84 ? 18.656 -9.969 -13.992 1 83.5 84 LEU B N 1
ATOM 3719 C CA . LEU B 1 84 ? 19.281 -9.102 -13 1 83.5 84 LEU B CA 1
ATOM 3720 C C . LEU B 1 84 ? 19.078 -7.637 -13.367 1 83.5 84 LEU B C 1
ATOM 3722 O O . LEU B 1 84 ? 18.797 -6.805 -12.492 1 83.5 84 LEU B O 1
ATOM 3726 N N . ASN B 1 85 ? 19.156 -7.398 -14.648 1 82.31 85 ASN B N 1
ATOM 3727 C CA . ASN B 1 85 ? 19.062 -6.023 -15.117 1 82.31 85 ASN B CA 1
ATOM 3728 C C . ASN B 1 85 ? 17.609 -5.586 -15.289 1 82.31 85 ASN B C 1
ATOM 3730 O O . ASN B 1 85 ? 17.344 -4.43 -15.625 1 82.31 85 ASN B O 1
ATOM 3734 N N . GLY B 1 86 ? 16.75 -6.461 -15.133 1 81.56 86 GLY B N 1
ATOM 3735 C CA . GLY B 1 86 ? 15.328 -6.125 -15.195 1 81.56 86 GLY B CA 1
ATOM 3736 C C . GLY B 1 86 ? 14.797 -6.039 -16.609 1 81.56 86 GLY B C 1
ATOM 3737 O O . GLY B 1 86 ? 13.711 -5.504 -16.828 1 81.56 86 GLY B O 1
ATOM 3738 N N . GLU B 1 87 ? 15.547 -6.52 -17.531 1 86.44 87 GLU B N 1
ATOM 3739 C CA . GLU B 1 87 ? 15.094 -6.5 -18.922 1 86.44 87 GLU B CA 1
ATOM 3740 C C . GLU B 1 87 ? 14.023 -7.555 -19.172 1 86.44 87 GLU B C 1
ATOM 3742 O O . GLU B 1 87 ? 13.156 -7.375 -20.031 1 86.44 87 GLU B O 1
ATOM 3747 N N . VAL B 1 88 ? 14.148 -8.641 -18.422 1 90.56 88 VAL B N 1
ATOM 3748 C CA . VAL B 1 88 ? 13.117 -9.672 -18.438 1 90.56 88 VAL B CA 1
ATOM 3749 C C . VAL B 1 88 ? 12.719 -10.008 -17 1 90.56 88 VAL B C 1
ATOM 3751 O O . VAL B 1 88 ? 13.453 -9.734 -16.062 1 90.56 88 VAL B O 1
ATOM 3754 N N . SER B 1 89 ? 11.555 -10.508 -16.891 1 88.31 89 SER B N 1
ATOM 3755 C CA . SER B 1 89 ? 11.031 -10.828 -15.562 1 88.31 89 SER B CA 1
ATOM 3756 C C . SER B 1 89 ? 11 -12.336 -15.328 1 88.31 89 SER B C 1
ATOM 3758 O O . SER B 1 89 ? 10.648 -12.789 -14.242 1 88.31 89 SER B O 1
ATOM 3760 N N . GLY B 1 90 ? 11.336 -13.016 -16.297 1 88.69 90 GLY B N 1
ATOM 3761 C CA . GLY B 1 90 ? 11.406 -14.469 -16.234 1 88.69 90 GLY B CA 1
ATOM 3762 C C . GLY B 1 90 ? 12.141 -15.078 -17.406 1 88.69 90 GLY B C 1
ATOM 3763 O O . GLY B 1 90 ? 12.562 -14.367 -18.328 1 88.69 90 GLY B O 1
ATOM 3764 N N . GLY B 1 91 ? 12.414 -16.359 -17.25 1 90.75 91 GLY B N 1
ATOM 3765 C CA . GLY B 1 91 ? 13.07 -17.125 -18.312 1 90.75 91 GLY B CA 1
ATOM 3766 C C . GLY B 1 91 ? 12.703 -18.594 -18.297 1 90.75 91 GLY B C 1
ATOM 3767 O O . GLY B 1 91 ? 12.344 -19.141 -17.25 1 90.75 91 GLY B O 1
ATOM 3768 N N . ILE B 1 92 ? 12.742 -19.156 -19.469 1 91.5 92 ILE B N 1
ATOM 3769 C CA . ILE B 1 92 ? 12.484 -20.594 -19.625 1 91.5 92 ILE B CA 1
ATOM 3770 C C . ILE B 1 92 ? 13.688 -21.266 -20.266 1 91.5 92 ILE B C 1
ATOM 3772 O O . ILE B 1 92 ? 14.258 -20.75 -21.234 1 91.5 92 ILE B O 1
ATOM 3776 N N . ILE B 1 93 ? 14.039 -22.375 -19.688 1 90.38 93 ILE B N 1
ATOM 3777 C CA . ILE B 1 93 ? 15.164 -23.156 -20.219 1 90.38 93 ILE B CA 1
ATOM 3778 C C . ILE B 1 93 ? 14.68 -24.531 -20.656 1 90.38 93 ILE B C 1
ATOM 3780 O O . ILE B 1 93 ? 14.18 -25.312 -19.844 1 90.38 93 ILE B O 1
ATOM 3784 N N . PHE B 1 94 ? 14.805 -24.812 -21.906 1 89.75 94 PHE B N 1
ATOM 3785 C CA . PHE B 1 94 ? 14.578 -26.141 -22.438 1 89.75 94 PHE B CA 1
ATOM 3786 C C . PHE B 1 94 ? 15.875 -26.938 -22.469 1 89.75 94 PHE B C 1
ATOM 3788 O O . PHE B 1 94 ? 16.812 -26.578 -23.188 1 89.75 94 PHE B O 1
ATOM 3795 N N . PRO B 1 95 ? 15.844 -27.922 -21.625 1 88.56 95 PRO B N 1
ATOM 3796 C CA . PRO B 1 95 ? 17.094 -28.688 -21.562 1 88.56 95 PRO B CA 1
ATOM 3797 C C . PRO B 1 95 ? 17.391 -29.422 -22.859 1 88.56 95 PRO B C 1
ATOM 3799 O O . PRO B 1 95 ? 16.516 -29.547 -23.734 1 88.56 95 PRO B O 1
ATOM 3802 N N . ASP B 1 96 ? 18.641 -29.859 -22.891 1 88.31 96 ASP B N 1
ATOM 3803 C CA . ASP B 1 96 ? 19.047 -30.688 -24.016 1 88.31 96 ASP B CA 1
ATOM 3804 C C . ASP B 1 96 ? 18.219 -31.969 -24.094 1 88.31 96 ASP B C 1
ATOM 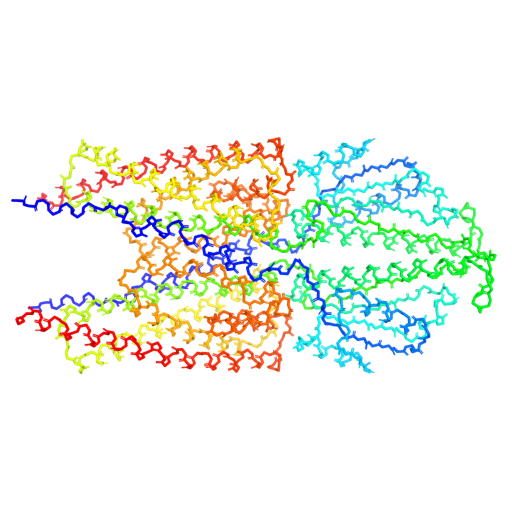3806 O O . ASP B 1 96 ? 17.828 -32.531 -23.062 1 88.31 96 ASP B O 1
ATOM 3810 N N . ASP B 1 97 ? 17.828 -32.375 -25.281 1 85.88 97 ASP B N 1
ATOM 3811 C CA . ASP B 1 97 ? 17.094 -33.625 -25.547 1 85.88 97 ASP B CA 1
ATOM 3812 C C . ASP B 1 97 ? 15.664 -33.531 -25.047 1 85.88 97 ASP B C 1
ATOM 3814 O O . ASP B 1 97 ? 15.062 -34.562 -24.703 1 85.88 97 ASP B O 1
ATOM 3818 N N . PHE B 1 98 ? 15.234 -32.344 -24.844 1 85.5 98 PHE B N 1
ATOM 3819 C CA . PHE B 1 98 ? 13.867 -32.125 -24.375 1 85.5 98 PHE B CA 1
ATOM 3820 C C . PHE B 1 98 ? 12.867 -32.844 -25.297 1 85.5 98 PHE B C 1
ATOM 3822 O O . PHE B 1 98 ? 12.039 -33.625 -24.828 1 85.5 98 PHE B O 1
ATOM 3829 N N . GLY B 1 99 ? 12.938 -32.594 -26.531 1 81.56 99 GLY B N 1
ATOM 3830 C CA . GLY B 1 99 ? 12.039 -33.219 -27.5 1 81.56 99 GLY B CA 1
ATOM 3831 C C . GLY B 1 99 ? 12.102 -34.719 -27.484 1 81.56 99 GLY B C 1
ATOM 3832 O O . GLY B 1 99 ? 11.07 -35.406 -27.5 1 81.56 99 GLY B O 1
ATOM 3833 N N . LYS B 1 100 ? 13.359 -35.188 -27.453 1 81.94 100 LYS B N 1
ATOM 3834 C CA . LYS B 1 100 ? 13.57 -36.656 -27.422 1 81.94 100 LYS B CA 1
ATOM 3835 C C . LYS B 1 100 ? 12.945 -37.25 -26.172 1 81.94 100 LYS B C 1
ATOM 3837 O O . LYS B 1 100 ? 12.305 -38.312 -26.25 1 81.94 100 LYS B O 1
ATOM 3842 N N . ASN B 1 101 ? 13.102 -36.594 -25.109 1 79.44 101 ASN B N 1
ATOM 3843 C CA . ASN B 1 101 ? 12.578 -37.094 -23.844 1 79.44 101 ASN B CA 1
ATOM 3844 C C . ASN B 1 101 ? 11.055 -37.062 -23.812 1 79.44 101 ASN B C 1
ATOM 3846 O O . ASN B 1 101 ? 10.422 -37.906 -23.203 1 79.44 101 ASN B O 1
ATOM 3850 N N . VAL B 1 102 ? 10.5 -36.125 -24.469 1 75.06 102 VAL B N 1
ATOM 3851 C CA . VAL B 1 102 ? 9.047 -36.031 -24.547 1 75.06 102 VAL B CA 1
ATOM 3852 C C . VAL B 1 102 ? 8.484 -37.188 -25.344 1 75.06 102 VAL B C 1
ATOM 3854 O O . VAL B 1 102 ? 7.516 -37.844 -24.922 1 75.06 102 VAL B O 1
ATOM 3857 N N . VAL B 1 103 ? 9.148 -37.5 -26.422 1 71.06 103 VAL B N 1
ATOM 3858 C CA . VAL B 1 103 ? 8.695 -38.562 -27.312 1 71.06 103 VAL B CA 1
ATOM 3859 C C . VAL B 1 103 ? 8.898 -39.906 -26.641 1 71.06 103 VAL B C 1
ATOM 3861 O O . VAL B 1 103 ? 8.07 -40.812 -26.781 1 71.06 103 VAL B O 1
ATOM 3864 N N . GLN B 1 104 ? 10.039 -39.938 -25.953 1 71.25 104 GLN B N 1
ATOM 3865 C CA . GLN B 1 104 ? 10.359 -41.188 -25.281 1 71.25 104 GLN B CA 1
ATOM 3866 C C . GLN B 1 104 ? 9.609 -41.312 -23.953 1 71.25 104 GLN B C 1
ATOM 3868 O O . GLN B 1 104 ? 9.805 -42.281 -23.219 1 71.25 104 GLN B O 1
ATOM 3873 N N . LYS B 1 105 ? 8.797 -40.219 -23.688 1 63.09 105 LYS B N 1
ATOM 3874 C CA . LYS B 1 105 ? 7.934 -40.219 -22.5 1 63.09 105 LYS B CA 1
ATOM 3875 C C . LYS B 1 105 ? 8.758 -40.25 -21.219 1 63.09 105 LYS B C 1
ATOM 3877 O O . LYS B 1 105 ? 8.398 -40.938 -20.266 1 63.09 105 LYS B O 1
ATOM 3882 N N . ASN B 1 106 ? 9.977 -39.656 -21.328 1 63.59 106 ASN B N 1
ATOM 3883 C CA . ASN B 1 106 ? 10.844 -39.562 -20.156 1 63.59 106 ASN B CA 1
ATOM 3884 C C . ASN B 1 106 ? 10.5 -38.344 -19.281 1 63.59 106 ASN B C 1
ATOM 3886 O O . ASN B 1 106 ? 11.281 -37.969 -18.422 1 63.59 106 ASN B O 1
ATOM 3890 N N . SER B 1 107 ? 9.406 -37.781 -19.406 1 64.31 107 SER B N 1
ATOM 3891 C CA . SER B 1 107 ? 8.883 -36.688 -18.594 1 64.31 107 SER B CA 1
ATOM 3892 C C . SER B 1 107 ? 9.938 -35.625 -18.391 1 64.31 107 SER B C 1
ATOM 3894 O O . SER B 1 107 ? 10.352 -35.375 -17.25 1 64.31 107 SER B O 1
ATOM 3896 N N . PRO B 1 108 ? 10.367 -34.906 -19.406 1 67.5 108 PRO B N 1
ATOM 3897 C CA . PRO B 1 108 ? 11.391 -33.875 -19.234 1 67.5 108 PRO B CA 1
ATOM 3898 C C . PRO B 1 108 ? 10.891 -32.688 -18.438 1 67.5 108 PRO B C 1
ATOM 3900 O O . PRO B 1 108 ? 9.68 -32.438 -18.375 1 67.5 108 PRO B O 1
ATOM 3903 N N . ASN B 1 109 ? 11.898 -32.094 -17.719 1 73.06 109 ASN B N 1
ATOM 3904 C CA . ASN B 1 109 ? 11.586 -30.891 -16.938 1 73.06 109 ASN B CA 1
ATOM 3905 C C . ASN B 1 109 ? 12.039 -29.625 -17.625 1 73.06 109 ASN B C 1
ATOM 3907 O O . ASN B 1 109 ? 13.109 -29.594 -18.25 1 73.06 109 ASN B O 1
ATOM 3911 N N . VAL B 1 110 ? 11.102 -28.719 -17.688 1 81 110 VAL B N 1
ATOM 3912 C CA . VAL B 1 110 ? 11.453 -27.391 -18.156 1 81 110 VAL B CA 1
ATOM 3913 C C . VAL B 1 110 ? 11.633 -26.453 -16.953 1 81 110 VAL B C 1
ATOM 3915 O O . VAL B 1 110 ? 10.836 -26.469 -16.016 1 81 110 VAL B O 1
ATOM 3918 N N . LEU B 1 111 ? 12.781 -25.766 -16.984 1 83.06 111 LEU B N 1
ATOM 3919 C CA . LEU B 1 111 ? 13.094 -24.859 -15.883 1 83.06 111 LEU B CA 1
ATOM 3920 C C . LEU B 1 111 ? 12.641 -23.438 -16.203 1 83.06 111 LEU B C 1
ATOM 3922 O O . LEU B 1 111 ? 12.945 -22.906 -17.266 1 83.06 111 LEU B O 1
ATOM 3926 N N . ALA B 1 112 ? 11.867 -22.969 -15.266 1 86.5 112 ALA B N 1
ATOM 3927 C CA . ALA B 1 112 ? 11.469 -21.562 -15.344 1 86.5 112 ALA B CA 1
ATOM 3928 C C . ALA B 1 112 ? 12.164 -20.734 -14.273 1 86.5 112 ALA B C 1
ATOM 3930 O O . ALA B 1 112 ? 12.117 -21.078 -13.086 1 86.5 112 ALA B O 1
ATOM 3931 N N . LEU B 1 113 ? 12.945 -19.719 -14.711 1 86.75 113 LEU B N 1
ATOM 3932 C CA . LEU B 1 113 ? 13.516 -18.734 -13.805 1 86.75 113 LEU B CA 1
ATOM 3933 C C . LEU B 1 113 ? 12.617 -17.5 -13.695 1 86.75 113 LEU B C 1
ATOM 3935 O O . LEU B 1 113 ? 12.273 -16.891 -14.711 1 86.75 113 LEU B O 1
ATOM 3939 N N . VAL B 1 114 ? 12.203 -17.188 -12.461 1 85.44 114 VAL B N 1
ATOM 3940 C CA . VAL B 1 114 ? 11.242 -16.109 -12.266 1 85.44 114 VAL B CA 1
ATOM 3941 C C . VAL B 1 114 ? 11.812 -15.078 -11.305 1 85.44 114 VAL B C 1
ATOM 3943 O O . VAL B 1 114 ? 12.391 -15.422 -10.273 1 85.44 114 VAL B O 1
ATOM 3946 N N . ASP B 1 115 ? 11.742 -13.797 -11.672 1 81.81 115 ASP B N 1
ATOM 3947 C CA . ASP B 1 115 ? 12.125 -12.695 -10.789 1 81.81 115 ASP B CA 1
ATOM 3948 C C . ASP B 1 115 ? 11.109 -12.531 -9.656 1 81.81 115 ASP B C 1
ATOM 3950 O O . ASP B 1 115 ? 10 -12.047 -9.883 1 81.81 115 ASP B O 1
ATOM 3954 N N . GLY B 1 116 ? 11.508 -12.859 -8.469 1 75 116 GLY B N 1
ATOM 3955 C CA . GLY B 1 116 ? 10.609 -12.812 -7.332 1 75 116 GLY B CA 1
ATOM 3956 C C . GLY B 1 116 ? 10.656 -11.484 -6.594 1 75 116 GLY B C 1
ATOM 3957 O O . GLY B 1 116 ? 10.016 -11.32 -5.555 1 75 116 GLY B O 1
ATOM 3958 N N . SER B 1 117 ? 11.398 -10.539 -7.152 1 76 117 SER B N 1
ATOM 3959 C CA . SER B 1 117 ? 11.516 -9.25 -6.48 1 76 117 SER B CA 1
ATOM 3960 C C . SER B 1 117 ? 10.188 -8.492 -6.52 1 76 117 SER B C 1
ATOM 3962 O O . SER B 1 117 ? 9.977 -7.555 -5.742 1 76 117 SER B O 1
ATOM 3964 N N . ASN B 1 118 ? 9.375 -8.797 -7.465 1 73.94 118 ASN B N 1
ATOM 3965 C CA . ASN B 1 118 ? 8 -8.32 -7.555 1 73.94 118 ASN B CA 1
ATOM 3966 C C . ASN B 1 118 ? 7.004 -9.477 -7.539 1 73.94 118 ASN B C 1
ATOM 3968 O O . ASN B 1 118 ? 6.906 -10.227 -8.508 1 73.94 118 ASN B O 1
ATOM 3972 N N . ILE B 1 119 ? 6.273 -9.516 -6.5 1 69.12 119 ILE B N 1
ATOM 3973 C CA . ILE B 1 119 ? 5.434 -10.695 -6.285 1 69.12 119 ILE B CA 1
ATOM 3974 C C . ILE B 1 119 ? 4.336 -10.742 -7.344 1 69.12 119 ILE B C 1
ATOM 3976 O O . ILE B 1 119 ? 3.953 -11.82 -7.801 1 69.12 119 ILE B O 1
ATOM 3980 N N . VAL B 1 120 ? 3.898 -9.602 -7.777 1 67.81 120 VAL B N 1
ATOM 3981 C CA . VAL B 1 120 ? 2.85 -9.547 -8.789 1 67.81 120 VAL B CA 1
ATOM 3982 C C . VAL B 1 120 ? 3.371 -10.125 -10.102 1 67.81 120 VAL B C 1
ATOM 3984 O O . VAL B 1 120 ? 2.719 -10.977 -10.719 1 67.81 120 VAL B O 1
ATOM 3987 N N . ILE B 1 121 ? 4.531 -9.703 -10.453 1 74.06 121 ILE B N 1
ATOM 3988 C CA . ILE B 1 121 ? 5.141 -10.18 -11.695 1 74.06 121 ILE B CA 1
ATOM 3989 C C . ILE B 1 121 ? 5.484 -11.664 -11.555 1 74.06 121 ILE B C 1
ATOM 3991 O O . ILE B 1 121 ? 5.164 -12.461 -12.438 1 74.06 121 ILE B O 1
ATOM 3995 N N . GLY B 1 122 ? 6.07 -11.945 -10.461 1 74 122 GLY B N 1
ATOM 3996 C CA . GLY B 1 122 ? 6.48 -13.32 -10.242 1 74 122 GLY B CA 1
ATOM 3997 C C . GLY B 1 122 ? 5.324 -14.305 -10.305 1 74 122 GLY B C 1
ATOM 3998 O O . GLY B 1 122 ? 5.398 -15.312 -11 1 74 122 GLY B O 1
ATOM 3999 N N . ASN B 1 123 ? 4.27 -13.945 -9.688 1 69.12 123 ASN B N 1
ATOM 4000 C CA . ASN B 1 123 ? 3.105 -14.82 -9.641 1 69.12 123 ASN B CA 1
ATOM 4001 C C . ASN B 1 123 ? 2.463 -14.969 -11.016 1 69.12 123 ASN B C 1
ATOM 4003 O O . ASN B 1 123 ? 2.021 -16.062 -11.391 1 69.12 123 ASN B O 1
ATOM 4007 N N . ASN B 1 124 ? 2.424 -13.898 -11.758 1 72.38 124 ASN B N 1
ATOM 4008 C CA . ASN B 1 124 ? 1.816 -13.945 -13.086 1 72.38 124 ASN B CA 1
ATOM 4009 C C . ASN B 1 124 ? 2.658 -14.766 -14.062 1 72.38 124 ASN B C 1
ATOM 4011 O O . ASN B 1 124 ? 2.121 -15.516 -14.875 1 72.38 124 ASN B O 1
ATOM 4015 N N . VAL B 1 125 ? 3.953 -14.602 -13.906 1 78.19 125 VAL B N 1
ATOM 4016 C CA . VAL B 1 125 ? 4.84 -15.367 -14.781 1 78.19 125 VAL B CA 1
ATOM 4017 C C . VAL B 1 125 ? 4.648 -16.859 -14.539 1 78.19 125 VAL B C 1
ATOM 4019 O O . VAL B 1 125 ? 4.477 -17.641 -15.484 1 78.19 125 VAL B O 1
ATOM 4022 N N . VAL B 1 126 ? 4.66 -17.234 -13.32 1 73.69 126 VAL B N 1
ATOM 4023 C CA . VAL B 1 126 ? 4.465 -18.625 -12.961 1 73.69 126 VAL B CA 1
ATOM 4024 C C . VAL B 1 126 ? 3.098 -19.109 -13.445 1 73.69 126 VAL B C 1
ATOM 4026 O O . VAL B 1 126 ? 2.977 -20.188 -14.031 1 73.69 126 VAL B O 1
ATOM 4029 N N . GLY B 1 127 ? 2.082 -18.297 -13.227 1 71.06 127 GLY B N 1
ATOM 4030 C CA . GLY B 1 127 ? 0.731 -18.641 -13.641 1 71.06 127 GLY B CA 1
ATOM 4031 C C . GLY B 1 127 ? 0.593 -18.812 -15.141 1 71.06 127 GLY B C 1
ATOM 4032 O O . GLY B 1 127 ? 0.024 -19.797 -15.602 1 71.06 127 GLY B O 1
ATOM 4033 N N . TYR B 1 128 ? 1.104 -17.875 -15.922 1 75.62 128 TYR B N 1
ATOM 4034 C CA . TYR B 1 128 ? 1.002 -17.938 -17.375 1 75.62 128 TYR B CA 1
ATOM 4035 C C . TYR B 1 128 ? 1.771 -19.125 -17.938 1 75.62 128 TYR B C 1
ATOM 4037 O O . TYR B 1 128 ? 1.271 -19.828 -18.812 1 75.62 128 TYR B O 1
ATOM 4045 N N . LEU B 1 129 ? 2.924 -19.328 -17.422 1 76.31 129 LEU B N 1
ATOM 4046 C CA . LEU B 1 129 ? 3.742 -20.438 -17.906 1 76.31 129 LEU B CA 1
ATOM 4047 C C . LEU B 1 129 ? 3.102 -21.781 -17.562 1 76.31 129 LEU B C 1
ATOM 4049 O O . LEU B 1 129 ? 3.072 -22.688 -18.391 1 76.31 129 LEU B O 1
ATOM 4053 N N . SER B 1 130 ? 2.664 -21.844 -16.391 1 71.12 130 SER B N 1
ATOM 4054 C CA . SER B 1 130 ? 1.969 -23.062 -15.992 1 71.12 130 SER B CA 1
ATOM 4055 C C . SER B 1 130 ? 0.783 -23.344 -16.906 1 71.12 130 SER B C 1
ATOM 4057 O O . SER B 1 130 ? 0.555 -24.5 -17.297 1 71.12 130 SER B O 1
ATOM 4059 N N . SER B 1 131 ? 0.034 -22.344 -17.219 1 70.75 131 SER B N 1
ATOM 4060 C CA . SER B 1 131 ? -1.125 -22.484 -18.094 1 70.75 131 SER B CA 1
ATOM 4061 C C . SER B 1 131 ? -0.713 -22.953 -19.484 1 70.75 131 SER B C 1
ATOM 4063 O O . SER B 1 131 ? -1.345 -23.859 -20.062 1 70.75 131 SER B O 1
ATOM 4065 N N . VAL B 1 132 ? 0.254 -22.438 -20.031 1 74.31 132 VAL B N 1
ATOM 4066 C CA . VAL B 1 132 ? 0.747 -22.797 -21.344 1 74.31 132 VAL B CA 1
ATOM 4067 C C . VAL B 1 132 ? 1.233 -24.25 -21.328 1 74.31 132 VAL B C 1
ATOM 4069 O O . VAL B 1 132 ? 0.937 -25.016 -22.25 1 74.31 132 VAL B O 1
ATOM 4072 N N . PHE B 1 133 ? 1.938 -24.578 -20.328 1 73.19 133 PHE B N 1
ATOM 4073 C CA . PHE B 1 133 ? 2.484 -25.922 -20.203 1 73.19 133 PHE B CA 1
ATOM 4074 C C . PHE B 1 133 ? 1.366 -26.953 -20.094 1 73.19 133 PHE B C 1
ATOM 4076 O O . PHE B 1 133 ? 1.438 -28.031 -20.688 1 73.19 133 PHE B O 1
ATOM 4083 N N . ASN B 1 134 ? 0.455 -26.578 -19.359 1 67.31 134 ASN B N 1
ATOM 4084 C CA . ASN B 1 134 ? -0.685 -27.484 -19.219 1 67.31 134 ASN B CA 1
ATOM 4085 C C . ASN B 1 134 ? -1.421 -27.672 -20.547 1 67.31 134 ASN B C 1
ATOM 4087 O O . ASN B 1 134 ? -1.86 -28.781 -20.859 1 67.31 134 ASN B O 1
ATOM 4091 N N . THR B 1 135 ? -1.586 -26.594 -21.234 1 67.38 135 THR B N 1
ATOM 4092 C CA . THR B 1 135 ? -2.258 -26.641 -22.531 1 67.38 135 THR B CA 1
ATOM 4093 C C . THR B 1 135 ? -1.481 -27.516 -23.516 1 67.38 135 THR B C 1
ATOM 4095 O O . THR B 1 135 ? -2.066 -28.344 -24.203 1 67.38 135 THR B O 1
ATOM 4098 N N . VAL B 1 136 ? -0.23 -27.359 -23.547 1 71.62 136 VAL B N 1
ATOM 4099 C CA . VAL B 1 136 ? 0.614 -28.125 -24.453 1 71.62 136 VAL B CA 1
ATOM 4100 C C . VAL B 1 136 ? 0.624 -29.594 -24.047 1 71.62 136 VAL B C 1
ATOM 4102 O O . VAL B 1 136 ? 0.58 -30.484 -24.906 1 71.62 136 VAL B O 1
ATOM 4105 N N . ASN B 1 137 ? 0.778 -29.75 -22.781 1 68.56 137 ASN B N 1
ATOM 4106 C CA . ASN B 1 137 ? 0.729 -31.125 -22.266 1 68.56 137 ASN B CA 1
ATOM 4107 C C . ASN B 1 137 ? -0.566 -31.828 -22.672 1 68.56 137 ASN B C 1
ATOM 4109 O O . ASN B 1 137 ? -0.551 -33 -23.047 1 68.56 137 ASN B O 1
ATOM 4113 N N . ALA B 1 138 ? -1.61 -31.109 -22.578 1 63.59 138 ALA B N 1
ATOM 4114 C CA . ALA B 1 138 ? -2.906 -31.656 -22.984 1 63.59 138 ALA B CA 1
ATOM 4115 C C . ALA B 1 138 ? -2.932 -31.953 -24.469 1 63.59 138 ALA B C 1
ATOM 4117 O O . ALA B 1 138 ? -3.477 -32.969 -24.891 1 63.59 138 ALA B O 1
ATOM 4118 N N . GLY B 1 139 ? -2.354 -31.078 -25.234 1 64.62 139 GLY B N 1
ATOM 4119 C CA . GLY B 1 139 ? -2.27 -31.281 -26.672 1 64.62 139 GLY B CA 1
ATOM 4120 C C . GLY B 1 139 ? -1.437 -32.5 -27.047 1 64.62 139 GLY B C 1
ATOM 4121 O O . GLY B 1 139 ? -1.819 -33.281 -27.938 1 64.62 139 GLY B O 1
ATOM 4122 N N . ILE B 1 140 ? -0.395 -32.625 -26.422 1 64.44 140 ILE B N 1
ATOM 4123 C CA . ILE B 1 140 ? 0.496 -33.75 -26.656 1 64.44 140 ILE B CA 1
ATOM 4124 C C . ILE B 1 140 ? -0.22 -35.062 -26.312 1 64.44 140 ILE B C 1
ATOM 4126 O O . ILE B 1 140 ? -0.121 -36.031 -27.047 1 64.44 140 ILE B O 1
ATOM 4130 N N . GLN B 1 141 ? -0.904 -34.969 -25.359 1 59.78 141 GLN B N 1
ATOM 4131 C CA . GLN B 1 141 ? -1.629 -36.156 -24.906 1 59.78 141 GLN B CA 1
ATOM 4132 C C . GLN B 1 141 ? -2.727 -36.531 -25.906 1 59.78 141 GLN B C 1
ATOM 4134 O O . GLN B 1 141 ? -2.938 -37.719 -26.188 1 59.78 141 GLN B O 1
ATOM 4139 N N . ILE B 1 142 ? -3.367 -35.594 -26.453 1 60.09 142 ILE B N 1
ATOM 4140 C CA . ILE B 1 142 ? -4.418 -35.812 -27.438 1 60.09 142 ILE B CA 1
ATOM 4141 C C . ILE B 1 142 ? -3.822 -36.406 -28.703 1 60.09 142 ILE B C 1
ATOM 4143 O O . ILE B 1 142 ? -4.398 -37.344 -29.281 1 60.09 142 ILE B O 1
ATOM 4147 N N . ASN B 1 143 ? -2.66 -35.969 -29.156 1 60.47 143 ASN B N 1
ATOM 4148 C CA . ASN B 1 143 ? -2 -36.469 -30.359 1 60.47 143 ASN B CA 1
ATOM 4149 C C . ASN B 1 143 ? -1.516 -37.906 -30.188 1 60.47 143 ASN B C 1
ATOM 4151 O O . ASN B 1 143 ? -1.571 -38.688 -31.125 1 60.47 143 ASN B O 1
ATOM 4155 N N . ILE B 1 144 ? -0.959 -38.156 -29.141 1 53.97 144 ILE B N 1
ATOM 4156 C CA . ILE B 1 144 ? -0.513 -39.5 -28.844 1 53.97 144 ILE B CA 1
ATOM 4157 C C . ILE B 1 144 ? -1.708 -40.469 -28.844 1 53.97 144 ILE B C 1
ATOM 4159 O O . ILE B 1 144 ? -1.607 -41.594 -29.328 1 53.97 144 ILE B O 1
ATOM 4163 N N . MET B 1 145 ? -2.711 -39.938 -28.391 1 50.75 145 MET B N 1
ATOM 4164 C CA . MET B 1 145 ? -3.916 -40.781 -28.328 1 50.75 145 MET B CA 1
ATOM 4165 C C . MET B 1 145 ? -4.484 -41 -29.734 1 50.75 145 MET B C 1
ATOM 4167 O O . MET B 1 145 ? -5.055 -42.062 -30.016 1 50.75 145 MET B O 1
ATOM 4171 N N . GLU B 1 146 ? -4.414 -40.062 -30.672 1 51.59 146 GLU B N 1
ATOM 4172 C CA . GLU B 1 146 ? -5.008 -40.188 -32 1 51.59 146 GLU B CA 1
ATOM 4173 C C . GLU B 1 146 ? -4.16 -41.094 -32.906 1 51.59 146 GLU B C 1
ATOM 4175 O O . GLU B 1 146 ? -4.621 -41.531 -33.969 1 51.59 146 GLU B O 1
ATOM 4180 N N . GLY B 1 147 ? -3.09 -42.094 -32.938 1 43.09 147 GLY B N 1
ATOM 4181 C CA . GLY B 1 147 ? -2.457 -43.219 -33.625 1 43.09 147 GLY B CA 1
ATOM 4182 C C . GLY B 1 147 ? -1.084 -42.875 -34.156 1 43.09 147 GLY B C 1
ATOM 4183 O O . GLY B 1 147 ? -0.275 -43.781 -34.406 1 43.09 147 GLY B O 1
ATOM 4184 N N . GLY B 1 148 ? -0.739 -42.344 -35.625 1 38.47 148 GLY B N 1
ATOM 4185 C CA . GLY B 1 148 ? 0.351 -42.656 -36.562 1 38.47 148 GLY B CA 1
ATOM 4186 C C . GLY B 1 148 ? 1.715 -42.312 -36 1 38.47 148 GLY B C 1
ATOM 4187 O O . GLY B 1 148 ? 1.814 -41.656 -34.938 1 38.47 148 GLY B O 1
ATOM 4188 N N . GLY B 1 149 ? 3.156 -42.438 -36.688 1 32.88 149 GLY B N 1
ATOM 4189 C CA . GLY B 1 149 ? 4.594 -42.219 -36.656 1 32.88 149 GLY B CA 1
ATOM 4190 C C . GLY B 1 149 ? 4.988 -40.906 -36.062 1 32.88 149 GLY B C 1
ATOM 4191 O O . GLY B 1 149 ? 6.16 -40.531 -36.062 1 32.88 149 GLY B O 1
ATOM 4192 N N . ILE B 1 150 ? 4.477 -39.906 -35.969 1 37.56 150 ILE B N 1
ATOM 4193 C CA . ILE B 1 150 ? 3.836 -39.344 -34.781 1 37.56 150 ILE B CA 1
ATOM 4194 C C . ILE B 1 150 ? 3.146 -40.469 -34 1 37.56 150 ILE B C 1
ATOM 4196 O O . ILE B 1 150 ? 2.189 -41.094 -34.5 1 37.56 150 ILE B O 1
ATOM 4200 N N . ILE B 1 151 ? 3.885 -41.625 -33.156 1 34.16 151 ILE B N 1
ATOM 4201 C CA . ILE B 1 151 ? 3.783 -43.094 -33.094 1 34.16 151 ILE B CA 1
ATOM 4202 C C . ILE B 1 151 ? 2.316 -43.5 -32.969 1 34.16 151 ILE B C 1
ATOM 4204 O O . ILE B 1 151 ? 1.493 -42.719 -32.469 1 34.16 151 ILE B O 1
ATOM 4208 N N . PRO B 1 152 ? 1.79 -44.875 -33.375 1 28.69 152 PRO B N 1
ATOM 4209 C CA . PRO B 1 152 ? 0.579 -45.688 -33.344 1 28.69 152 PRO B CA 1
ATOM 4210 C C . PRO B 1 152 ? -0.151 -45.625 -32.031 1 28.69 152 PRO B C 1
ATOM 4212 O O . PRO B 1 152 ? 0.464 -45.312 -30.984 1 28.69 152 PRO B O 1
ATOM 4215 N N . TYR B 1 153 ? -1.607 -45.781 -32 1 26.91 153 TYR B N 1
ATOM 4216 C CA . TYR B 1 153 ? -2.783 -45.75 -31.156 1 26.91 153 TYR B CA 1
ATOM 4217 C C . TYR B 1 153 ? -2.535 -46.5 -29.844 1 26.91 153 TYR B C 1
ATOM 4219 O O . TYR B 1 153 ? -3.121 -46.188 -28.812 1 26.91 153 TYR B O 1
ATOM 4227 N N . SER B 1 154 ? -1.998 -47.75 -29.906 1 26.92 154 SER B N 1
ATOM 4228 C CA . SER B 1 154 ? -2.213 -48.781 -28.922 1 26.92 154 SER B CA 1
ATOM 4229 C C . SER B 1 154 ? -1.639 -48.406 -27.562 1 26.92 154 SER B C 1
ATOM 4231 O O . SER B 1 154 ? -2.072 -48.906 -26.531 1 26.92 154 SER B O 1
ATOM 4233 N N . ALA B 1 155 ? -0.354 -48.219 -27.438 1 28.89 155 ALA B N 1
ATOM 4234 C CA . ALA B 1 155 ? 0.178 -48.219 -26.078 1 28.89 155 ALA B CA 1
ATOM 4235 C C . ALA B 1 155 ? -0.106 -46.875 -25.391 1 28.89 155 ALA B C 1
ATOM 4237 O O . ALA B 1 155 ? 0.798 -46.062 -25.203 1 28.89 155 ALA B O 1
ATOM 4238 N N . GLN B 1 156 ? -1.09 -46.094 -25.797 1 32.84 156 GLN B N 1
ATOM 4239 C CA . GLN B 1 156 ? -1.854 -44.875 -25.594 1 32.84 156 GLN B CA 1
ATOM 4240 C C . GLN B 1 156 ? -2.223 -44.688 -24.125 1 32.84 156 GLN B C 1
ATOM 4242 O O . GLN B 1 156 ? -2.52 -43.562 -23.688 1 32.84 156 GLN B O 1
ATOM 4247 N N . LYS B 1 157 ? -2.715 -45.625 -23.5 1 31.75 157 LYS B N 1
ATOM 4248 C CA . LYS B 1 157 ? -3.645 -45.781 -22.375 1 31.75 157 LYS B CA 1
ATOM 4249 C C . LYS B 1 157 ? -2.977 -45.406 -21.062 1 31.75 157 LYS B C 1
ATOM 4251 O O . LYS B 1 157 ? -3.645 -45.281 -20.031 1 31.75 157 LYS B O 1
ATOM 4256 N N . ASN B 1 158 ? -1.695 -45.406 -20.859 1 31.53 158 ASN B N 1
ATOM 4257 C CA . ASN B 1 158 ? -1.304 -45.625 -19.484 1 31.53 158 ASN B CA 1
ATOM 4258 C C . ASN B 1 158 ? -1.038 -44.312 -18.75 1 31.53 158 ASN B C 1
ATOM 4260 O O . ASN B 1 158 ? -0.604 -44.312 -17.609 1 31.53 158 ASN B O 1
ATOM 4264 N N . ILE B 1 159 ? -0.69 -43.188 -19.531 1 35.94 159 ILE B N 1
ATOM 4265 C CA . ILE B 1 159 ? -0.096 -42.219 -18.594 1 35.94 159 ILE B CA 1
ATOM 4266 C C . ILE B 1 159 ? -1.178 -41.312 -18.047 1 35.94 159 ILE B C 1
ATOM 4268 O O . ILE B 1 159 ? -1.863 -40.625 -18.812 1 35.94 159 ILE B O 1
ATOM 4272 N N . THR B 1 160 ? -1.782 -41.438 -16.875 1 40.12 160 THR B N 1
ATOM 4273 C CA . THR B 1 160 ? -2.781 -40.719 -16.094 1 40.12 160 THR B CA 1
ATOM 4274 C C . THR B 1 160 ? -2.266 -39.344 -15.688 1 40.12 160 THR B C 1
ATOM 4276 O O . THR B 1 160 ? -1.235 -39.219 -15.023 1 40.12 160 THR B O 1
ATOM 4279 N N . THR B 1 161 ? -2.279 -38.281 -16.656 1 45.03 161 THR B N 1
ATOM 4280 C CA . THR B 1 161 ? -1.891 -36.938 -16.203 1 45.03 161 THR B CA 1
ATOM 4281 C C . THR B 1 161 ? -3.023 -36.281 -15.406 1 45.03 161 THR B C 1
ATOM 4283 O O . THR B 1 161 ? -4.164 -36.25 -15.867 1 45.03 161 THR B O 1
ATOM 4286 N N . LEU B 1 162 ? -2.859 -36.031 -14.109 1 50.62 162 LEU B N 1
ATOM 4287 C CA . LEU B 1 162 ? -3.797 -35.281 -13.266 1 50.62 162 LEU B CA 1
ATOM 4288 C C . LEU B 1 162 ? -3.814 -33.812 -13.633 1 50.62 162 LEU B C 1
ATOM 4290 O O . LEU B 1 162 ? -2.76 -33.219 -13.812 1 50.62 162 LEU B O 1
ATOM 4294 N N . SER B 1 163 ? -4.906 -33.375 -14.32 1 53.22 163 SER B N 1
ATOM 4295 C CA . SER B 1 163 ? -5.02 -31.938 -14.609 1 53.22 163 SER B CA 1
ATOM 4296 C C . SER B 1 163 ? -5.602 -31.172 -13.43 1 53.22 163 SER B C 1
ATOM 4298 O O . SER B 1 163 ? -6.469 -31.688 -12.719 1 53.22 163 SER B O 1
ATOM 4300 N N . PHE B 1 164 ? -4.895 -30.031 -13.039 1 54.62 164 PHE B N 1
ATOM 4301 C CA . PHE B 1 164 ? -5.332 -29.094 -12.008 1 54.62 164 PHE B CA 1
ATOM 4302 C C . PHE B 1 164 ? -5.996 -27.875 -12.633 1 54.62 164 PHE B C 1
ATOM 4304 O O . PHE B 1 164 ? -5.375 -27.172 -13.43 1 54.62 164 PHE B O 1
ATOM 4311 N N . VAL B 1 165 ? -7.371 -27.812 -12.578 1 53.69 165 VAL B N 1
ATOM 4312 C CA . VAL B 1 165 ? -8.102 -26.656 -13.078 1 53.69 165 VAL B CA 1
ATOM 4313 C C . VAL B 1 165 ? -8.516 -25.766 -11.914 1 53.69 165 VAL B C 1
ATOM 4315 O O . VAL B 1 165 ? -9.102 -26.234 -10.93 1 53.69 165 VAL B O 1
ATOM 4318 N N . ASP B 1 166 ? -8.031 -24.469 -11.969 1 58.94 166 ASP B N 1
ATOM 4319 C CA . ASP B 1 166 ? -8.438 -23.547 -10.914 1 58.94 166 ASP B CA 1
ATOM 4320 C C . ASP B 1 166 ? -9.516 -22.594 -11.406 1 58.94 166 ASP B C 1
ATOM 4322 O O . ASP B 1 166 ? -9.523 -22.203 -12.578 1 58.94 166 ASP B O 1
ATOM 4326 N N . ARG B 1 167 ? -10.539 -22.422 -10.578 1 62.47 167 ARG B N 1
ATOM 4327 C CA . ARG B 1 167 ? -11.555 -21.391 -10.758 1 62.47 167 ARG B CA 1
ATOM 4328 C C . ARG B 1 167 ? -11.453 -20.312 -9.68 1 62.47 167 ARG B C 1
ATOM 4330 O O . ARG B 1 167 ? -11.766 -20.562 -8.516 1 62.47 167 ARG B O 1
ATOM 4337 N N . ILE B 1 168 ? -10.969 -19.156 -10.164 1 65.44 168 ILE B N 1
ATOM 4338 C CA . ILE B 1 168 ? -10.828 -18.031 -9.242 1 65.44 168 ILE B CA 1
ATOM 4339 C C . ILE B 1 168 ? -12.172 -17.312 -9.102 1 65.44 168 ILE B C 1
ATOM 4341 O O . ILE B 1 168 ? -12.766 -16.906 -10.102 1 65.44 168 ILE B O 1
ATOM 4345 N N . LEU B 1 169 ? -12.602 -17.203 -7.863 1 70 169 LEU B N 1
ATOM 4346 C CA . LEU B 1 169 ? -13.883 -16.562 -7.578 1 70 169 LEU B CA 1
ATOM 4347 C C . LEU B 1 169 ? -13.68 -15.102 -7.199 1 70 169 LEU B C 1
ATOM 4349 O O . LEU B 1 169 ? -12.609 -14.719 -6.719 1 70 169 LEU B O 1
ATOM 4353 N N . TYR B 1 170 ? -14.688 -14.219 -7.48 1 71.19 170 TYR B N 1
ATOM 4354 C CA . TYR B 1 170 ? -14.852 -12.844 -7.02 1 71.19 170 TYR B CA 1
ATOM 4355 C C . TYR B 1 170 ? -13.938 -11.898 -7.781 1 71.19 170 TYR B C 1
ATOM 4357 O O . TYR B 1 170 ? -14.289 -10.75 -8.031 1 71.19 170 TYR B O 1
ATOM 4365 N N . ASN B 1 171 ? -12.695 -12.391 -8.031 1 63.81 171 ASN B N 1
ATOM 4366 C CA . ASN B 1 171 ? -11.758 -11.633 -8.859 1 63.81 171 ASN B CA 1
ATOM 4367 C C . ASN B 1 171 ? -11.008 -12.539 -9.828 1 63.81 171 ASN B C 1
ATOM 4369 O O . ASN B 1 171 ? -9.812 -12.766 -9.672 1 63.81 171 ASN B O 1
ATOM 4373 N N . PRO B 1 172 ? -11.727 -12.984 -10.797 1 62.84 172 PRO B N 1
ATOM 4374 C CA . PRO B 1 172 ? -11.156 -14.023 -11.664 1 62.84 172 PRO B CA 1
ATOM 4375 C C . PRO B 1 172 ? -9.922 -13.539 -12.43 1 62.84 172 PRO B C 1
ATOM 4377 O O . PRO B 1 172 ? -9.047 -14.344 -12.758 1 62.84 172 PRO B O 1
ATOM 4380 N N . GLN B 1 173 ? -9.883 -12.211 -12.641 1 61.81 173 GLN B N 1
ATOM 4381 C CA . GLN B 1 173 ? -8.758 -11.68 -13.398 1 61.81 173 GLN B CA 1
ATOM 4382 C C . GLN B 1 173 ? -7.59 -11.328 -12.484 1 61.81 173 GLN B C 1
ATOM 4384 O O . GLN B 1 173 ? -6.488 -11.039 -12.953 1 61.81 173 GLN B O 1
ATOM 4389 N N . MET B 1 174 ? -7.875 -11.422 -11.25 1 63.66 174 MET B N 1
ATOM 4390 C CA . MET B 1 174 ? -6.887 -11.023 -10.25 1 63.66 174 MET B CA 1
ATOM 4391 C C . MET B 1 174 ? -6.309 -9.648 -10.57 1 63.66 174 MET B C 1
ATOM 4393 O O . MET B 1 174 ? -5.094 -9.453 -10.492 1 63.66 174 MET B O 1
ATOM 4397 N N . GLY B 1 175 ? -7.316 -8.781 -11.078 1 68.25 175 GLY B N 1
ATOM 4398 C CA . GLY B 1 175 ? -6.93 -7.414 -11.391 1 68.25 175 GLY B CA 1
ATOM 4399 C C . GLY B 1 175 ? -6.574 -6.598 -10.164 1 68.25 175 GLY B C 1
ATOM 4400 O O . GLY B 1 175 ? -7.254 -6.684 -9.141 1 68.25 175 GLY B O 1
ATOM 4401 N N . TYR B 1 176 ? -5.535 -5.844 -10.297 1 70.81 176 TYR B N 1
ATOM 4402 C CA . TYR B 1 176 ? -5.02 -5.098 -9.156 1 70.81 176 TYR B CA 1
ATOM 4403 C C . TYR B 1 176 ? -5.973 -3.975 -8.766 1 70.81 176 TYR B C 1
ATOM 4405 O O . TYR B 1 176 ? -6.148 -3.684 -7.578 1 70.81 176 TYR B O 1
ATOM 4413 N N . PHE B 1 177 ? -6.566 -3.363 -9.758 1 77.38 177 PHE B N 1
ATOM 4414 C CA . PHE B 1 177 ? -7.484 -2.281 -9.422 1 77.38 177 PHE B CA 1
ATOM 4415 C C . PHE B 1 177 ? -8.641 -2.797 -8.57 1 77.38 177 PHE B C 1
ATOM 4417 O O . PHE B 1 177 ? -8.984 -2.193 -7.551 1 77.38 177 PHE B O 1
ATOM 4424 N N . LYS B 1 178 ? -9.188 -3.883 -8.969 1 77.81 178 LYS B N 1
ATOM 4425 C CA . LYS B 1 178 ? -10.328 -4.438 -8.234 1 77.81 178 LYS B CA 1
ATOM 4426 C C . LYS B 1 178 ? -9.922 -4.844 -6.82 1 77.81 178 LYS B C 1
ATOM 4428 O O . LYS B 1 178 ? -10.703 -4.688 -5.879 1 77.81 178 LYS B O 1
ATOM 4433 N N . ASN B 1 179 ? -8.781 -5.277 -6.809 1 77.62 179 ASN B N 1
ATOM 4434 C CA . ASN B 1 179 ? -8.289 -5.766 -5.523 1 77.62 179 ASN B CA 1
ATOM 4435 C C . ASN B 1 179 ? -7.934 -4.613 -4.586 1 77.62 179 ASN B C 1
ATOM 4437 O O . ASN B 1 179 ? -8.125 -4.715 -3.373 1 77.62 179 ASN B O 1
ATOM 4441 N N . MET B 1 180 ? -7.414 -3.586 -5.125 1 83.75 180 MET B N 1
ATOM 4442 C CA . MET B 1 180 ? -6.844 -2.551 -4.27 1 83.75 180 MET B CA 1
ATOM 4443 C C . MET B 1 180 ? -7.816 -1.391 -4.094 1 83.75 180 MET B C 1
ATOM 4445 O O . MET B 1 180 ? -7.641 -0.555 -3.205 1 83.75 180 MET B O 1
ATOM 4449 N N . PHE B 1 181 ? -8.844 -1.365 -4.859 1 88.62 181 PHE B N 1
ATOM 4450 C CA . PHE B 1 181 ? -9.75 -0.227 -4.859 1 88.62 181 PHE B CA 1
ATOM 4451 C C . PHE B 1 181 ? -10.289 0.033 -3.457 1 88.62 181 PHE B C 1
ATOM 4453 O O . PHE B 1 181 ? -10.25 1.164 -2.969 1 88.62 181 PHE B O 1
ATOM 4460 N N . ALA B 1 182 ? -10.781 -0.985 -2.791 1 90.69 182 ALA B N 1
ATOM 4461 C CA . ALA B 1 182 ? -11.422 -0.826 -1.492 1 90.69 182 ALA B CA 1
ATOM 4462 C C . ALA B 1 182 ? -10.445 -0.275 -0.457 1 90.69 182 ALA B C 1
ATOM 4464 O O . ALA B 1 182 ? -10.781 0.649 0.289 1 90.69 182 ALA B O 1
ATOM 4465 N N . VAL B 1 183 ? -9.258 -0.783 -0.418 1 89.81 183 VAL B N 1
ATOM 4466 C CA . VAL B 1 183 ? -8.305 -0.371 0.605 1 89.81 183 VAL B CA 1
ATOM 4467 C C . VAL B 1 183 ? -7.789 1.032 0.296 1 89.81 183 VAL B C 1
ATOM 4469 O O . VAL B 1 183 ? -7.559 1.831 1.207 1 89.81 183 VAL B O 1
ATOM 4472 N N . LEU B 1 184 ? -7.645 1.358 -0.923 1 88.69 184 LEU B N 1
ATOM 4473 C CA . LEU B 1 184 ? -7.172 2.684 -1.313 1 88.69 184 LEU B CA 1
ATOM 4474 C C . LEU B 1 184 ? -8.195 3.752 -0.947 1 88.69 184 LEU B C 1
ATOM 4476 O O . LEU B 1 184 ? -7.84 4.801 -0.402 1 88.69 184 LEU B O 1
ATOM 4480 N N . LEU B 1 185 ? -9.352 3.447 -1.312 1 93.06 185 LEU B N 1
ATOM 4481 C CA . LEU B 1 185 ? -10.406 4.387 -0.968 1 93.06 185 LEU B CA 1
ATOM 4482 C C . LEU B 1 185 ? -10.5 4.574 0.543 1 93.06 185 LEU B C 1
ATOM 4484 O O . LEU B 1 185 ? -10.664 5.695 1.026 1 93.06 185 LEU B O 1
ATOM 4488 N N . SER B 1 186 ? -10.398 3.504 1.25 1 94.5 186 SER B N 1
ATOM 4489 C CA . SER B 1 186 ? -10.508 3.537 2.705 1 94.5 186 SER B CA 1
ATOM 4490 C C . SER B 1 186 ? -9.391 4.367 3.324 1 94.5 186 SER B C 1
ATOM 4492 O O . SER B 1 186 ? -9.633 5.164 4.234 1 94.5 186 SER B O 1
ATOM 4494 N N . ILE B 1 187 ? -8.227 4.195 2.871 1 91.38 187 ILE B N 1
ATOM 4495 C CA . ILE B 1 187 ? -7.094 4.891 3.463 1 91.38 187 ILE B CA 1
ATOM 4496 C C . ILE B 1 187 ? -7.164 6.375 3.121 1 91.38 187 ILE B C 1
ATOM 4498 O O . ILE B 1 187 ? -6.785 7.227 3.932 1 91.38 187 ILE B O 1
ATOM 4502 N N . LEU B 1 188 ? -7.574 6.695 1.939 1 90.75 188 LEU B N 1
ATOM 4503 C CA . LEU B 1 188 ? -7.719 8.094 1.551 1 90.75 188 LEU B CA 1
ATOM 4504 C C . LEU B 1 188 ? -8.758 8.797 2.424 1 90.75 188 LEU B C 1
ATOM 4506 O O . LEU B 1 188 ? -8.516 9.898 2.918 1 90.75 188 LEU B O 1
ATOM 4510 N N . ILE B 1 189 ? -9.82 8.125 2.588 1 93.5 189 ILE B N 1
ATOM 4511 C CA . ILE B 1 189 ? -10.883 8.68 3.424 1 93.5 189 ILE B CA 1
ATOM 4512 C C . ILE B 1 189 ? -10.383 8.844 4.855 1 93.5 189 ILE B C 1
ATOM 4514 O O . ILE B 1 189 ? -10.57 9.898 5.469 1 93.5 189 ILE B O 1
ATOM 4518 N N . GLN B 1 190 ? -9.758 7.84 5.336 1 93.75 190 GLN B N 1
ATOM 4519 C CA . GLN B 1 190 ? -9.281 7.879 6.715 1 93.75 190 GLN B CA 1
ATOM 4520 C C . GLN B 1 190 ? -8.273 9.008 6.914 1 93.75 190 GLN B C 1
ATOM 4522 O O . GLN B 1 190 ? -8.383 9.781 7.867 1 93.75 190 GLN B O 1
ATOM 4527 N N . GLN B 1 191 ? -7.348 9.07 6.051 1 89.06 191 GLN B N 1
ATOM 4528 C CA . GLN B 1 191 ? -6.285 10.062 6.211 1 89.06 191 GLN B CA 1
ATOM 4529 C C . GLN B 1 191 ? -6.84 11.484 6.137 1 89.06 191 GLN B C 1
ATOM 4531 O O . GLN B 1 191 ? -6.504 12.328 6.969 1 89.06 191 GLN B O 1
ATOM 4536 N N . LEU B 1 192 ? -7.68 11.711 5.191 1 90.19 192 LEU B N 1
ATOM 4537 C CA . LEU B 1 192 ? -8.211 13.055 4.977 1 90.19 192 LEU B CA 1
ATOM 4538 C C . LEU B 1 192 ? -9.188 13.438 6.086 1 90.19 192 LEU B C 1
ATOM 4540 O O . LEU B 1 192 ? -9.117 14.539 6.625 1 90.19 192 LEU B O 1
ATOM 4544 N N . TYR B 1 193 ? -10.016 12.523 6.391 1 94.06 193 TYR B N 1
ATOM 4545 C CA . TYR B 1 193 ? -11.008 12.812 7.414 1 94.06 193 TYR B CA 1
ATOM 4546 C C . TYR B 1 193 ? -10.359 13 8.773 1 94.06 193 TYR B C 1
ATOM 4548 O O . TYR B 1 193 ? -10.648 13.969 9.484 1 94.06 193 TYR B O 1
ATOM 4556 N N . LEU B 1 194 ? -9.516 12.102 9.141 1 93.19 194 LEU B N 1
ATOM 4557 C CA . LEU B 1 194 ? -8.859 12.18 10.438 1 93.19 194 LEU B CA 1
ATOM 4558 C C . LEU B 1 194 ? -8.055 13.469 10.562 1 93.19 194 LEU B C 1
ATOM 4560 O O . LEU B 1 194 ? -8.07 14.117 11.617 1 93.19 194 LEU B O 1
ATOM 4564 N N . SER B 1 195 ? -7.344 13.758 9.547 1 90.44 195 SER B N 1
ATOM 4565 C CA . SER B 1 195 ? -6.52 14.961 9.586 1 90.44 195 SER B CA 1
ATOM 4566 C C . SER B 1 195 ? -7.375 16.219 9.695 1 90.44 195 SER B C 1
ATOM 4568 O O . SER B 1 195 ? -7.066 17.125 10.477 1 90.44 195 SER B O 1
ATOM 4570 N N . ALA B 1 196 ? -8.422 16.281 8.938 1 90.25 196 ALA B N 1
ATOM 4571 C CA . ALA B 1 196 ? -9.305 17.453 8.945 1 90.25 196 ALA B CA 1
ATOM 4572 C C . ALA B 1 196 ? -10.008 17.594 10.297 1 90.25 196 ALA B C 1
ATOM 4574 O O . ALA B 1 196 ? -10.062 18.688 10.852 1 90.25 196 ALA B O 1
ATOM 4575 N N . MET B 1 197 ? -10.492 16.531 10.797 1 93.81 197 MET B N 1
ATOM 4576 C CA . MET B 1 197 ? -11.25 16.578 12.047 1 93.81 197 MET B CA 1
ATOM 4577 C C . MET B 1 197 ? -10.328 16.859 13.227 1 93.81 197 MET B C 1
ATOM 4579 O O . MET B 1 197 ? -10.68 17.641 14.117 1 93.81 197 MET B O 1
ATOM 4583 N N . ALA B 1 198 ? -9.227 16.203 13.227 1 93.88 198 ALA B N 1
ATOM 4584 C CA . ALA B 1 198 ? -8.281 16.438 14.312 1 93.88 198 ALA B CA 1
ATOM 4585 C C . ALA B 1 198 ? -7.832 17.906 14.336 1 93.88 198 ALA B C 1
ATOM 4587 O O . ALA B 1 198 ? -7.703 18.5 15.406 1 93.88 198 ALA B O 1
ATOM 4588 N N . THR B 1 199 ? -7.555 18.406 13.172 1 91.12 199 THR B N 1
ATOM 4589 C CA . THR B 1 199 ? -7.156 19.812 13.062 1 91.12 199 THR B CA 1
ATOM 4590 C C . THR B 1 199 ? -8.242 20.719 13.617 1 91.12 199 THR B C 1
ATOM 4592 O O . THR B 1 199 ? -7.965 21.609 14.438 1 91.12 199 THR B O 1
ATOM 4595 N N . MET B 1 200 ? -9.438 20.484 13.195 1 92.31 200 MET B N 1
ATOM 4596 C CA . MET B 1 200 ? -10.57 21.297 13.641 1 92.31 200 MET B CA 1
ATOM 4597 C C . MET B 1 200 ? -10.734 21.219 15.156 1 92.31 200 MET B C 1
ATOM 4599 O O . MET B 1 200 ? -10.906 22.234 15.82 1 92.31 200 MET B O 1
ATOM 4603 N N . LEU B 1 201 ? -10.594 20.109 15.695 1 95.56 201 LEU B N 1
ATOM 4604 C CA . LEU B 1 201 ? -10.805 19.906 17.125 1 95.56 201 LEU B CA 1
ATOM 4605 C C . LEU B 1 201 ? -9.703 20.562 17.938 1 95.56 201 LEU B C 1
ATOM 4607 O O . LEU B 1 201 ? -9.961 21.109 19.016 1 95.56 201 LEU B O 1
ATOM 4611 N N . ILE B 1 202 ? -8.523 20.484 17.469 1 94.31 202 ILE B N 1
ATOM 4612 C CA . ILE B 1 202 ? -7.41 21.141 18.172 1 94.31 202 ILE B CA 1
ATOM 4613 C C . ILE B 1 202 ? -7.586 22.656 18.109 1 94.31 202 ILE B C 1
ATOM 4615 O O . ILE B 1 202 ? -7.32 23.344 19.094 1 94.31 202 ILE B O 1
ATOM 4619 N N . GLU B 1 203 ? -7.977 23.125 16.969 1 91.06 203 GLU B N 1
ATOM 4620 C CA . GLU B 1 203 ? -8.234 24.547 16.859 1 91.06 203 GLU B CA 1
ATOM 4621 C C . GLU B 1 203 ? -9.289 25.016 17.844 1 91.06 203 GLU B C 1
ATOM 4623 O O . GLU B 1 203 ? -9.148 26.062 18.469 1 91.06 203 GLU B O 1
ATOM 4628 N N . TYR B 1 204 ? -10.312 24.234 17.969 1 92.38 204 TYR B N 1
ATOM 4629 C CA . TYR B 1 204 ? -11.359 24.594 18.938 1 92.38 204 TYR B CA 1
ATOM 4630 C C . TYR B 1 204 ? -10.844 24.484 20.359 1 92.38 204 TYR B C 1
ATOM 4632 O O . TYR B 1 204 ? -11.234 25.281 21.234 1 92.38 204 TYR B O 1
ATOM 4640 N N . LYS B 1 205 ? -10.07 23.516 20.562 1 92.06 205 LYS B N 1
ATOM 4641 C CA . LYS B 1 205 ? -9.438 23.406 21.875 1 92.06 205 LYS B CA 1
ATOM 4642 C C . LYS B 1 205 ? -8.641 24.656 22.219 1 92.06 205 LYS B C 1
ATOM 4644 O O . LYS B 1 205 ? -8.727 25.172 23.344 1 92.06 205 LYS B O 1
ATOM 4649 N N . HIS B 1 206 ? -7.906 25.172 21.25 1 89.81 206 HIS B N 1
ATOM 4650 C CA . HIS B 1 206 ? -7.148 26.391 21.438 1 89.81 206 HIS B CA 1
ATOM 4651 C C . HIS B 1 206 ? -8.07 27.594 21.625 1 89.81 206 HIS B C 1
ATOM 4653 O O . HIS B 1 206 ? -7.828 28.438 22.5 1 89.81 206 HIS B O 1
ATOM 4659 N N . LYS B 1 207 ? -9.062 27.625 20.828 1 88.06 207 LYS B N 1
ATOM 4660 C CA . LYS B 1 207 ? -10.023 28.719 20.891 1 88.06 207 LYS B CA 1
ATOM 4661 C C . LYS B 1 207 ? -10.719 28.766 22.25 1 88.06 207 LYS B C 1
ATOM 4663 O O . LYS B 1 207 ? -10.875 29.844 22.844 1 88.06 207 LYS B O 1
ATOM 4668 N N . ILE B 1 208 ? -11.086 27.688 22.734 1 88.44 208 ILE B N 1
ATOM 4669 C CA . ILE B 1 208 ? -11.812 27.609 24 1 88.44 208 ILE B CA 1
ATOM 4670 C C . ILE B 1 208 ? -10.875 27.984 25.156 1 88.44 208 ILE B C 1
ATOM 4672 O O . ILE B 1 208 ? -11.297 28.625 26.109 1 88.44 208 ILE B O 1
ATOM 4676 N N . ARG B 1 209 ? -9.695 27.609 25.047 1 83.88 209 ARG B N 1
ATOM 4677 C CA . ARG B 1 209 ? -8.703 27.938 26.062 1 83.88 209 ARG B CA 1
ATOM 4678 C C . ARG B 1 209 ? -8.469 29.438 26.141 1 83.88 209 ARG B C 1
ATOM 4680 O O . ARG B 1 209 ? -8.164 29.969 27.203 1 83.88 209 ARG B O 1
ATOM 4687 N N . GLU B 1 210 ? -8.555 29.984 25.016 1 82.06 210 GLU B N 1
ATOM 4688 C CA . GLU B 1 210 ? -8.289 31.422 24.953 1 82.06 210 GLU B CA 1
ATOM 4689 C C . GLU B 1 210 ? -9.453 32.219 25.531 1 82.06 210 GLU B C 1
ATOM 4691 O O . GLU B 1 210 ? -9.258 33.312 26.078 1 82.06 210 GLU B O 1
ATOM 4696 N N . VAL B 1 211 ? -10.672 31.734 25.281 1 75.56 211 VAL B N 1
ATOM 4697 C CA . VAL B 1 211 ? -11.844 32.5 25.672 1 75.56 211 VAL B CA 1
ATOM 4698 C C . VAL B 1 211 ? -12.344 32.062 27.031 1 75.56 211 VAL B C 1
ATOM 4700 O O . VAL B 1 211 ? -12.414 30.859 27.312 1 75.56 211 VAL B O 1
ATOM 4703 N N . LEU B 1 212 ? -11.695 32.156 28.109 1 62.75 212 LEU B N 1
ATOM 4704 C CA . LEU B 1 212 ? -12.062 31.797 29.469 1 62.75 212 LEU B CA 1
ATOM 4705 C C . LEU B 1 212 ? -13.555 31.484 29.562 1 62.75 212 LEU B C 1
ATOM 4707 O O . LEU B 1 212 ? -14.297 32.188 30.234 1 62.75 212 LEU B O 1
ATOM 4711 N N . ASP B 1 213 ? -13.906 30.375 28.938 1 65.62 213 ASP B N 1
ATOM 4712 C CA . ASP B 1 213 ? -15.344 30.156 28.812 1 65.62 213 ASP B CA 1
ATOM 4713 C C . ASP B 1 213 ? -15.859 29.25 29.938 1 65.62 213 ASP B C 1
ATOM 4715 O O . ASP B 1 213 ? -15.094 28.469 30.516 1 65.62 213 ASP B O 1
ATOM 4719 N N . THR B 1 214 ? -17.031 29.5 30.422 1 78.31 214 THR B N 1
ATOM 4720 C CA . THR B 1 214 ? -17.781 28.688 31.391 1 78.31 214 THR B CA 1
ATOM 4721 C C . THR B 1 214 ? -18.172 27.344 30.766 1 78.31 214 THR B C 1
ATOM 4723 O O . THR B 1 214 ? -18.266 27.219 29.547 1 78.31 214 THR B O 1
ATOM 4726 N N . PRO B 1 215 ? -18.219 26.328 31.656 1 83.06 215 PRO B N 1
ATOM 4727 C CA . PRO B 1 215 ? -18.656 25.016 31.172 1 83.06 215 PRO B CA 1
ATOM 4728 C C . PRO B 1 215 ? -19.922 25.078 30.344 1 83.06 215 PRO B C 1
ATOM 4730 O O . PRO B 1 215 ? -20.078 24.328 29.375 1 83.06 215 PRO B O 1
ATOM 4733 N N . LYS B 1 216 ? -20.781 25.969 30.734 1 85.25 216 LYS B N 1
ATOM 4734 C CA . LYS B 1 216 ? -22.016 26.141 29.969 1 85.25 216 LYS B CA 1
ATOM 4735 C C . LYS B 1 216 ? -21.719 26.641 28.547 1 85.25 216 LYS B C 1
ATOM 4737 O O . LYS B 1 216 ? -22.328 26.188 27.578 1 85.25 216 LYS B O 1
ATOM 4742 N N . HIS B 1 217 ? -20.828 27.531 28.453 1 87.69 217 HIS B N 1
ATOM 4743 C CA . HIS B 1 217 ? -20.453 28.078 27.156 1 87.69 217 HIS B CA 1
ATOM 4744 C C . HIS B 1 217 ? -19.719 27.031 26.312 1 87.69 217 HIS B C 1
ATOM 4746 O O . HIS B 1 217 ? -19.891 26.969 25.094 1 87.69 217 HIS B O 1
ATOM 4752 N N . ILE B 1 218 ? -18.953 26.25 27.016 1 89.06 218 ILE B N 1
ATOM 4753 C CA . ILE B 1 218 ? -18.219 25.188 26.344 1 89.06 218 ILE B CA 1
ATOM 4754 C C . ILE B 1 218 ? -19.203 24.203 25.719 1 89.06 218 ILE B C 1
ATOM 4756 O O . ILE B 1 218 ? -19.047 23.797 24.562 1 89.06 218 ILE B O 1
ATOM 4760 N N . ARG B 1 219 ? -20.234 23.891 26.453 1 91.06 219 ARG B N 1
ATOM 4761 C CA . ARG B 1 219 ? -21.25 22.969 25.953 1 91.06 219 ARG B CA 1
ATOM 4762 C C . ARG B 1 219 ? -21.984 23.562 24.766 1 91.06 219 ARG B C 1
ATOM 4764 O O . ARG B 1 219 ? -22.375 22.844 23.844 1 91.06 219 ARG B O 1
ATOM 4771 N N . THR B 1 220 ? -22.188 24.859 24.812 1 90.75 220 THR B N 1
ATOM 4772 C CA . THR B 1 220 ? -22.844 25.547 23.719 1 90.75 220 THR B CA 1
ATOM 4773 C C . THR B 1 220 ? -21.984 25.5 22.453 1 90.75 220 THR B C 1
ATOM 4775 O O . THR B 1 220 ? -22.5 25.266 21.359 1 90.75 220 THR B O 1
ATOM 4778 N N . ILE B 1 221 ? -20.672 25.656 22.625 1 90.62 221 ILE B N 1
ATOM 4779 C CA . ILE B 1 221 ? -19.75 25.609 21.5 1 90.62 221 ILE B CA 1
ATOM 4780 C C . ILE B 1 221 ? -19.734 24.188 20.906 1 90.62 221 ILE B C 1
ATOM 4782 O O . ILE B 1 221 ? -19.766 24.016 19.688 1 90.62 221 ILE B O 1
ATOM 4786 N N . ILE B 1 222 ? -19.75 23.25 21.781 1 93.12 222 ILE B N 1
ATOM 4787 C CA . ILE B 1 222 ? -19.719 21.859 21.359 1 93.12 222 ILE B CA 1
ATOM 4788 C C . ILE B 1 222 ? -20.984 21.547 20.562 1 93.12 222 ILE B C 1
ATOM 4790 O O . ILE B 1 222 ? -20.922 21 19.453 1 93.12 222 ILE B O 1
ATOM 4794 N N . ARG B 1 223 ? -22.078 21.922 21.047 1 93.69 223 ARG B N 1
ATOM 4795 C CA . ARG B 1 223 ? -23.375 21.578 20.453 1 93.69 223 ARG B CA 1
ATOM 4796 C C . ARG B 1 223 ? -23.609 22.391 19.188 1 93.69 223 ARG B C 1
ATOM 4798 O O . ARG B 1 223 ? -24.125 21.859 18.203 1 93.69 223 ARG B O 1
ATOM 4805 N N . ASN B 1 224 ? -23.203 23.625 19.156 1 93 224 ASN B N 1
ATOM 4806 C CA . ASN B 1 224 ? -23.594 24.516 18.078 1 93 224 ASN B CA 1
ATOM 4807 C C . ASN B 1 224 ? -22.516 24.641 17.016 1 93 224 ASN B C 1
ATOM 4809 O O . ASN B 1 224 ? -22.781 25.062 15.891 1 93 224 ASN B O 1
ATOM 4813 N N . GLU B 1 225 ? -21.297 24.266 17.375 1 93.12 225 GLU B N 1
ATOM 4814 C CA . GLU B 1 225 ? -20.219 24.469 16.422 1 93.12 225 GLU B CA 1
ATOM 4815 C C . GLU B 1 225 ? -19.484 23.172 16.109 1 93.12 225 GLU B C 1
ATOM 4817 O O . GLU B 1 225 ? -19.469 22.719 14.961 1 93.12 225 GLU B O 1
ATOM 4822 N N . ILE B 1 226 ? -19.078 22.547 17.125 1 94.38 226 ILE B N 1
ATOM 4823 C CA . ILE B 1 226 ? -18.234 21.375 16.922 1 94.38 226 ILE B CA 1
ATOM 4824 C C . ILE B 1 226 ? -19.047 20.234 16.297 1 94.38 226 ILE B C 1
ATOM 4826 O O . ILE B 1 226 ? -18.672 19.688 15.266 1 94.38 226 ILE B O 1
ATOM 4830 N N . ILE B 1 227 ? -20.188 19.922 16.859 1 96.12 227 ILE B N 1
ATOM 4831 C CA . ILE B 1 227 ? -20.984 18.797 16.391 1 96.12 227 ILE B CA 1
ATOM 4832 C C . ILE B 1 227 ? -21.453 19.047 14.961 1 96.12 227 ILE B C 1
ATOM 4834 O O . ILE B 1 227 ? -21.312 18.188 14.094 1 96.12 227 ILE B O 1
ATOM 4838 N N . PRO B 1 228 ? -21.984 20.203 14.625 1 95.12 228 PRO B N 1
ATOM 4839 C CA . PRO B 1 228 ? -22.391 20.453 13.242 1 95.12 228 PRO B CA 1
ATOM 4840 C C . PRO B 1 228 ? -21.25 20.312 12.242 1 95.12 228 PRO B C 1
ATOM 4842 O O . PRO B 1 228 ? -21.438 19.828 11.133 1 95.12 228 PRO B O 1
ATOM 4845 N N . GLN B 1 229 ? -20.094 20.703 12.656 1 93.94 229 GLN B N 1
ATOM 4846 C CA . GLN B 1 229 ? -18.953 20.625 11.758 1 93.94 229 GLN B CA 1
ATOM 4847 C C . GLN B 1 229 ? -18.531 19.172 11.547 1 93.94 229 GLN B C 1
ATOM 4849 O O . GLN B 1 229 ? -18.094 18.797 10.453 1 93.94 229 GLN B O 1
ATOM 4854 N N . ILE B 1 230 ? -18.641 18.422 12.57 1 96.06 230 ILE B N 1
ATOM 4855 C CA . ILE B 1 230 ? -18.359 17 12.445 1 96.06 230 ILE B CA 1
ATOM 4856 C C . ILE B 1 230 ? -19.359 16.359 11.477 1 96.06 230 ILE B C 1
ATOM 4858 O O . ILE B 1 230 ? -18.969 15.602 10.586 1 96.06 230 ILE B O 1
ATOM 4862 N N . LEU B 1 231 ? -20.562 16.734 11.594 1 96.5 231 LEU B N 1
ATOM 4863 C CA . LEU B 1 231 ? -21.609 16.188 10.734 1 96.5 231 LEU B CA 1
ATOM 4864 C C . LEU B 1 231 ? -21.406 16.641 9.289 1 96.5 231 LEU B C 1
ATOM 4866 O O . LEU B 1 231 ? -21.656 15.883 8.352 1 96.5 231 LEU B O 1
ATOM 4870 N N . GLU B 1 232 ? -20.984 17.828 9.164 1 94.75 232 GLU B N 1
ATOM 4871 C CA . GLU B 1 232 ? -20.688 18.328 7.824 1 94.75 232 GLU B CA 1
ATOM 4872 C C . GLU B 1 232 ? -19.531 17.562 7.184 1 94.75 232 GLU B C 1
ATOM 4874 O O . GLU B 1 232 ? -19.547 17.297 5.984 1 94.75 232 GLU B O 1
ATOM 4879 N N . GLY B 1 233 ? -18.5 17.312 8.008 1 94.62 233 GLY B N 1
ATOM 4880 C CA . GLY B 1 233 ? -17.391 16.5 7.523 1 94.62 233 GLY B CA 1
ATOM 4881 C C . GLY B 1 233 ? -17.812 15.109 7.113 1 94.62 233 GLY B C 1
ATOM 4882 O O . GLY B 1 233 ? -17.406 14.617 6.059 1 94.62 233 GLY B O 1
ATOM 4883 N N . MET B 1 234 ? -18.688 14.547 7.906 1 96.69 234 MET B N 1
ATOM 4884 C CA . MET B 1 234 ? -19.188 13.211 7.598 1 96.69 234 MET B CA 1
ATOM 4885 C C . MET B 1 234 ? -20 13.211 6.312 1 96.69 234 MET B C 1
ATOM 4887 O O . MET B 1 234 ? -19.844 12.336 5.465 1 96.69 234 MET B O 1
ATOM 4891 N N . ALA B 1 235 ? -20.797 14.188 6.191 1 96.19 235 ALA B N 1
ATOM 4892 C CA . ALA B 1 235 ? -21.609 14.305 4.996 1 96.19 235 ALA B CA 1
ATOM 4893 C C . ALA B 1 235 ? -20.75 14.484 3.748 1 96.19 235 ALA B C 1
ATOM 4895 O O . ALA B 1 235 ? -21.047 13.906 2.697 1 96.19 235 ALA B O 1
ATOM 4896 N N . SER B 1 236 ? -19.734 15.25 3.875 1 95.62 236 SER B N 1
ATOM 4897 C CA . SER B 1 236 ? -18.828 15.477 2.754 1 95.62 236 SER B CA 1
ATOM 4898 C C . SER B 1 236 ? -18.156 14.18 2.307 1 95.62 236 SER B C 1
ATOM 4900 O O . SER B 1 236 ? -18.016 13.93 1.108 1 95.62 236 SER B O 1
ATOM 4902 N N . ILE B 1 237 ? -17.812 13.383 3.256 1 96.81 237 ILE B N 1
ATOM 4903 C CA . ILE B 1 237 ? -17.141 12.125 2.936 1 96.81 237 ILE B CA 1
ATOM 4904 C C . ILE B 1 237 ? -18.125 11.148 2.311 1 96.81 237 ILE B C 1
ATOM 4906 O O . ILE B 1 237 ? -17.781 10.383 1.411 1 96.81 237 ILE B O 1
ATOM 4910 N N . VAL B 1 238 ? -19.344 11.18 2.805 1 97.44 238 VAL B N 1
ATOM 4911 C CA . VAL B 1 238 ? -20.344 10.297 2.227 1 97.44 238 VAL B CA 1
ATOM 4912 C C . VAL B 1 238 ? -20.547 10.633 0.75 1 97.44 238 VAL B C 1
ATOM 4914 O O . VAL B 1 238 ? -20.594 9.742 -0.095 1 97.44 238 VAL B O 1
ATOM 4917 N N . ILE B 1 239 ? -20.578 11.891 0.466 1 96.81 239 ILE B N 1
ATOM 4918 C CA . ILE B 1 239 ? -20.719 12.344 -0.915 1 96.81 239 ILE B CA 1
ATOM 4919 C C . ILE B 1 239 ? -19.5 11.906 -1.729 1 96.81 239 ILE B C 1
ATOM 4921 O O . ILE B 1 239 ? -19.641 11.336 -2.812 1 96.81 239 ILE B O 1
ATOM 4925 N N . SER B 1 240 ? -18.375 12.141 -1.173 1 96.69 240 SER B N 1
ATOM 4926 C CA . SER B 1 240 ? -17.141 11.766 -1.847 1 96.69 240 SER B CA 1
ATOM 4927 C C . SER B 1 240 ? -17.094 10.266 -2.121 1 96.69 240 SER B C 1
ATOM 4929 O O . SER B 1 240 ? -16.703 9.836 -3.211 1 96.69 240 SER B O 1
ATOM 4931 N N . PHE B 1 241 ? -17.5 9.555 -1.134 1 97.31 241 PHE B N 1
ATOM 4932 C CA . PHE B 1 241 ? -17.469 8.102 -1.203 1 97.31 241 PHE B CA 1
ATOM 4933 C C . PHE B 1 241 ? -18.391 7.602 -2.318 1 97.31 241 PHE B C 1
ATOM 4935 O O . PHE B 1 241 ? -18 6.742 -3.111 1 97.31 241 PHE B O 1
ATOM 4942 N N . LEU B 1 242 ? -19.531 8.156 -2.416 1 97.06 242 LEU B N 1
ATOM 4943 C CA . LEU B 1 242 ? -20.5 7.758 -3.436 1 97.06 242 LEU B CA 1
ATOM 4944 C C . LEU B 1 242 ? -20 8.133 -4.828 1 97.06 242 LEU B C 1
ATOM 4946 O O . LEU B 1 242 ? -20.156 7.359 -5.773 1 97.06 242 LEU B O 1
ATOM 4950 N N . VAL B 1 243 ? -19.438 9.258 -4.938 1 96.56 243 VAL B N 1
ATOM 4951 C CA . VAL B 1 243 ? -18.891 9.688 -6.223 1 96.56 243 VAL B CA 1
ATOM 4952 C C . VAL B 1 243 ? -17.734 8.766 -6.633 1 96.56 243 VAL B C 1
ATOM 4954 O O . VAL B 1 243 ? -17.625 8.398 -7.805 1 96.56 243 VAL B O 1
ATOM 4957 N N . CYS B 1 244 ? -16.922 8.391 -5.66 1 95.94 244 CYS B N 1
ATOM 4958 C CA . CYS B 1 244 ? -15.812 7.488 -5.949 1 95.94 244 CYS B CA 1
ATOM 4959 C C . CYS B 1 244 ? -16.328 6.145 -6.457 1 95.94 244 CYS B C 1
ATOM 4961 O O . CYS B 1 244 ? -15.766 5.582 -7.398 1 95.94 244 CYS B O 1
ATOM 4963 N N . LEU B 1 245 ? -17.406 5.645 -5.832 1 95.38 245 LEU B N 1
ATOM 4964 C CA . LEU B 1 245 ? -18 4.387 -6.273 1 95.38 245 LEU B CA 1
ATOM 4965 C C . LEU B 1 245 ? -18.562 4.512 -7.691 1 95.38 245 LEU B C 1
ATOM 4967 O O . LEU B 1 245 ? -18.391 3.604 -8.508 1 95.38 245 LEU B O 1
ATOM 4971 N N . LEU B 1 246 ? -19.125 5.613 -7.953 1 94.69 246 LEU B N 1
ATOM 4972 C CA . LEU B 1 246 ? -19.688 5.855 -9.273 1 94.69 246 LEU B CA 1
ATOM 4973 C C . LEU B 1 246 ? -18.594 5.945 -10.328 1 94.69 246 LEU B C 1
ATOM 4975 O O . LEU B 1 246 ? -18.734 5.395 -11.422 1 94.69 246 LEU B O 1
ATOM 4979 N N . VAL B 1 247 ? -17.594 6.629 -9.992 1 93.06 247 VAL B N 1
ATOM 4980 C CA . VAL B 1 247 ? -16.469 6.781 -10.914 1 93.06 247 VAL B CA 1
ATOM 4981 C C . VAL B 1 247 ? -15.836 5.422 -11.188 1 93.06 247 VAL B C 1
ATOM 4983 O O . VAL B 1 247 ? -15.531 5.09 -12.328 1 93.06 247 VAL B O 1
ATOM 4986 N N . ALA B 1 248 ? -15.641 4.668 -10.148 1 90.62 248 ALA B N 1
ATOM 4987 C CA . ALA B 1 248 ? -15.039 3.344 -10.297 1 90.62 248 ALA B CA 1
ATOM 4988 C C . ALA B 1 248 ? -15.906 2.447 -11.18 1 90.62 248 ALA B C 1
ATOM 4990 O O . ALA B 1 248 ? -15.391 1.711 -12.023 1 90.62 248 ALA B O 1
ATOM 4991 N N . HIS B 1 249 ? -17.172 2.545 -10.992 1 89.81 249 HIS B N 1
ATOM 4992 C CA . HIS B 1 249 ? -18.109 1.707 -11.742 1 89.81 249 HIS B CA 1
ATOM 4993 C C . HIS B 1 249 ? -18.219 2.156 -13.195 1 89.81 249 HIS B C 1
ATOM 4995 O O . HIS B 1 249 ? -18.172 1.328 -14.109 1 89.81 249 HIS B O 1
ATOM 5001 N N . ARG B 1 250 ? -18.312 3.377 -13.438 1 89.81 250 ARG B N 1
ATOM 5002 C CA . ARG B 1 250 ? -18.609 3.912 -14.758 1 89.81 250 ARG B CA 1
ATOM 5003 C C . ARG B 1 250 ? -17.359 4.008 -15.609 1 89.81 250 ARG B C 1
ATOM 5005 O O . ARG B 1 250 ? -17.391 3.73 -16.812 1 89.81 250 ARG B O 1
ATOM 5012 N N . PHE B 1 251 ? -16.297 4.312 -15 1 86.44 251 PHE B N 1
ATOM 5013 C CA . PHE B 1 251 ? -15.125 4.629 -15.797 1 86.44 251 PHE B CA 1
ATOM 5014 C C . PHE B 1 251 ? -14.117 3.486 -15.75 1 86.44 251 PHE B C 1
ATOM 5016 O O . PHE B 1 251 ? -13.305 3.33 -16.672 1 86.44 251 PHE B O 1
ATOM 5023 N N . PHE B 1 252 ? -14.188 2.664 -14.75 1 84 252 PHE B N 1
ATOM 5024 C CA . PHE B 1 252 ? -13.133 1.658 -14.633 1 84 252 PHE B CA 1
ATOM 5025 C C . PHE B 1 252 ? -13.734 0.256 -14.586 1 84 252 PHE B C 1
ATOM 5027 O O . PHE B 1 252 ? -13.031 -0.712 -14.281 1 84 252 PHE B O 1
ATOM 5034 N N . GLY B 1 253 ? -14.969 0.189 -14.719 1 80.5 253 GLY B N 1
ATOM 5035 C CA . GLY B 1 253 ? -15.625 -1.101 -14.859 1 80.5 253 GLY B CA 1
ATOM 5036 C C . GLY B 1 253 ? -15.672 -1.894 -13.57 1 80.5 253 GLY B C 1
ATOM 5037 O O . GLY B 1 253 ? -15.695 -3.125 -13.594 1 80.5 253 GLY B O 1
ATOM 5038 N N . TYR B 1 254 ? -15.539 -1.231 -12.508 1 84.06 254 TYR B N 1
ATOM 5039 C CA . TYR B 1 254 ? -15.648 -1.896 -11.219 1 84.06 254 TYR B CA 1
ATOM 5040 C C . TYR B 1 254 ? -17.078 -2.338 -10.953 1 84.06 254 TYR B C 1
ATOM 5042 O O . TYR B 1 254 ? -18 -1.511 -10.914 1 84.06 254 TYR B O 1
ATOM 5050 N N . GLN B 1 255 ? -17.297 -3.604 -10.797 1 81.88 255 GLN B N 1
ATOM 5051 C CA . GLN B 1 255 ? -18.641 -4.117 -10.555 1 81.88 255 GLN B CA 1
ATOM 5052 C C . GLN B 1 255 ? -19 -4.051 -9.07 1 81.88 255 GLN B C 1
ATOM 5054 O O . GLN B 1 255 ? -18.422 -4.762 -8.258 1 81.88 255 GLN B O 1
ATOM 5059 N N . LEU B 1 256 ? -19.844 -3.172 -8.812 1 87.12 256 LEU B N 1
ATOM 5060 C CA . LEU B 1 256 ? -20.328 -3.033 -7.445 1 87.12 256 LEU B CA 1
ATOM 5061 C C . LEU B 1 256 ? -21.391 -4.07 -7.141 1 87.12 256 LEU B C 1
ATOM 5063 O O . LEU B 1 256 ? -22.578 -3.857 -7.445 1 87.12 256 LEU B O 1
ATOM 5067 N N . LYS B 1 257 ? -21.062 -5.105 -6.484 1 84.44 257 LYS B N 1
ATOM 5068 C CA . LYS B 1 257 ? -21.969 -6.227 -6.285 1 84.44 257 LYS B CA 1
ATOM 5069 C C . LYS B 1 257 ? -22.812 -6.031 -5.027 1 84.44 257 LYS B C 1
ATOM 5071 O O . LYS B 1 257 ? -23.922 -6.566 -4.926 1 84.44 257 LYS B O 1
ATOM 5076 N N . GLY B 1 258 ? -22.406 -5.305 -4.121 1 84.38 258 GLY B N 1
ATOM 5077 C CA . GLY B 1 258 ? -23.094 -5.164 -2.852 1 84.38 258 GLY B CA 1
ATOM 5078 C C . GLY B 1 258 ? -24.125 -4.059 -2.859 1 84.38 258 GLY B C 1
ATOM 5079 O O . GLY B 1 258 ? -24.141 -3.217 -3.762 1 84.38 258 GLY B O 1
ATOM 5080 N N . SER B 1 259 ? -24.984 -4.086 -1.823 1 90.38 259 SER B N 1
ATOM 5081 C CA . SER B 1 259 ? -26.016 -3.07 -1.631 1 90.38 259 SER B CA 1
ATOM 5082 C C . SER B 1 259 ? -25.406 -1.743 -1.193 1 90.38 259 SER B C 1
ATOM 5084 O O . SER B 1 259 ? -24.578 -1.705 -0.282 1 90.38 259 SER B O 1
ATOM 5086 N N . ILE B 1 260 ? -25.906 -0.715 -1.844 1 91.25 260 ILE B N 1
ATOM 5087 C CA . ILE B 1 260 ? -25.406 0.625 -1.557 1 91.25 260 ILE B CA 1
ATOM 5088 C C . ILE B 1 260 ? -25.812 1.031 -0.14 1 91.25 260 ILE B C 1
ATOM 5090 O O . ILE B 1 260 ? -25.047 1.728 0.547 1 91.25 260 ILE B O 1
ATOM 5094 N N . ARG B 1 261 ? -26.938 0.529 0.253 1 92.75 261 ARG B N 1
ATOM 5095 C CA . ARG B 1 261 ? -27.422 0.871 1.587 1 92.75 261 ARG B CA 1
ATOM 5096 C C . ARG B 1 261 ? -26.516 0.296 2.666 1 92.75 261 ARG B C 1
ATOM 5098 O O . ARG B 1 261 ? -26.156 0.989 3.621 1 92.75 261 ARG B O 1
ATOM 5105 N N . VAL B 1 262 ? -26.156 -0.937 2.484 1 93.69 262 VAL B N 1
ATOM 5106 C CA . VAL B 1 262 ? -25.281 -1.594 3.455 1 93.69 262 VAL B CA 1
ATOM 5107 C C . VAL B 1 262 ? -23.891 -0.958 3.422 1 93.69 262 VAL B C 1
ATOM 5109 O O . VAL B 1 262 ? -23.266 -0.778 4.465 1 93.69 262 VAL B O 1
ATOM 5112 N N . THR B 1 263 ? -23.531 -0.59 2.199 1 94.81 263 THR B N 1
ATOM 5113 C CA . THR B 1 263 ? -22.219 0.034 2.037 1 94.81 263 THR B CA 1
ATOM 5114 C C . THR B 1 263 ? -22.172 1.377 2.762 1 94.81 263 THR B C 1
ATOM 5116 O O . THR B 1 263 ? -21.188 1.689 3.432 1 94.81 263 THR B O 1
ATOM 5119 N N . ILE B 1 264 ? -23.188 2.104 2.703 1 95.88 264 ILE B N 1
ATOM 5120 C CA . ILE B 1 264 ? -23.266 3.396 3.377 1 95.88 264 ILE B CA 1
ATOM 5121 C C . ILE B 1 264 ? -23.281 3.189 4.891 1 95.88 264 ILE B C 1
ATOM 5123 O O . ILE B 1 264 ? -22.672 3.959 5.637 1 95.88 264 ILE B O 1
ATOM 5127 N N . LEU B 1 265 ? -23.984 2.186 5.301 1 95.44 265 LEU B N 1
ATOM 5128 C CA . LEU B 1 265 ? -24.031 1.883 6.727 1 95.44 265 LEU B CA 1
ATOM 5129 C C . LEU B 1 265 ? -22.641 1.6 7.277 1 95.44 265 LEU B C 1
ATOM 5131 O O . LEU B 1 265 ? -22.266 2.127 8.328 1 95.44 265 LEU B O 1
ATOM 5135 N N . VAL B 1 266 ? -21.906 0.762 6.594 1 96.19 266 VAL B N 1
ATOM 5136 C CA . VAL B 1 266 ? -20.562 0.418 7.023 1 96.19 266 VAL B CA 1
ATOM 5137 C C . VAL B 1 266 ? -19.688 1.671 7.035 1 96.19 266 VAL B C 1
ATOM 5139 O O . VAL B 1 266 ? -18.859 1.851 7.93 1 96.19 266 VAL B O 1
ATOM 5142 N N . LEU B 1 267 ? -19.922 2.539 6.055 1 98 267 LEU B N 1
ATOM 5143 C CA . LEU B 1 267 ? -19.172 3.795 6 1 98 267 LEU B CA 1
ATOM 5144 C C . LEU B 1 267 ? -19.484 4.664 7.215 1 98 267 LEU B C 1
ATOM 5146 O O . LEU B 1 267 ? -18.578 5.262 7.801 1 98 267 LEU B O 1
ATOM 5150 N N . LEU B 1 268 ? -20.719 4.746 7.535 1 98.12 268 LEU B N 1
ATOM 5151 C CA . LEU B 1 268 ? -21.125 5.582 8.664 1 98.12 268 LEU B CA 1
ATOM 5152 C C . LEU B 1 268 ? -20.516 5.078 9.961 1 98.12 268 LEU B C 1
ATOM 5154 O O . LEU B 1 268 ? -20.062 5.871 10.789 1 98.12 268 LEU B O 1
ATOM 5158 N N . ILE B 1 269 ? -20.484 3.781 10.141 1 97.88 269 ILE B N 1
ATOM 5159 C CA . ILE B 1 269 ? -19.844 3.186 11.305 1 97.88 269 ILE B CA 1
ATOM 5160 C C . ILE B 1 269 ? -18.375 3.559 11.328 1 97.88 269 ILE B C 1
ATOM 5162 O O . ILE B 1 269 ? -17.828 3.908 12.383 1 97.88 269 ILE B O 1
ATOM 5166 N N . PHE B 1 270 ? -17.781 3.516 10.211 1 98.25 270 PHE B N 1
ATOM 5167 C CA . PHE B 1 270 ? -16.375 3.854 10.055 1 98.25 270 PHE B CA 1
ATOM 5168 C C . PHE B 1 270 ? -16.125 5.316 10.414 1 98.25 270 PHE B C 1
ATOM 5170 O O . PHE B 1 270 ? -15.156 5.637 11.102 1 98.25 270 PHE B O 1
ATOM 5177 N N . LEU B 1 271 ? -16.984 6.188 9.961 1 98.38 271 LEU B N 1
ATOM 5178 C CA . LEU B 1 271 ? -16.828 7.617 10.211 1 98.38 271 LEU B CA 1
ATOM 5179 C C . LEU B 1 271 ? -16.969 7.93 11.695 1 98.38 271 LEU B C 1
ATOM 5181 O O . LEU B 1 271 ? -16.281 8.805 12.219 1 98.38 271 LEU B O 1
ATOM 5185 N N . VAL B 1 272 ? -17.828 7.215 12.32 1 97.94 272 VAL B N 1
ATOM 5186 C CA . VAL B 1 272 ? -17.969 7.375 13.766 1 97.94 272 VAL B CA 1
ATOM 5187 C C . VAL B 1 272 ? -16.672 6.949 14.453 1 97.94 272 VAL B C 1
ATOM 5189 O O . VAL B 1 272 ? -16.188 7.633 15.359 1 97.94 272 VAL B O 1
ATOM 5192 N N . SER B 1 273 ? -16.125 5.859 14.031 1 97.94 273 SER B N 1
ATOM 5193 C CA . SER B 1 273 ? -14.875 5.367 14.586 1 97.94 273 SER B CA 1
ATOM 5194 C C . SER B 1 273 ? -13.742 6.359 14.336 1 97.94 273 SER B C 1
ATOM 5196 O O . SER B 1 273 ? -12.898 6.574 15.211 1 97.94 273 SER B O 1
ATOM 5198 N N . LEU B 1 274 ? -13.766 6.906 13.188 1 97.5 274 LEU B N 1
ATOM 5199 C CA . LEU B 1 274 ? -12.727 7.875 12.859 1 97.5 274 LEU B CA 1
ATOM 5200 C C . LEU B 1 274 ? -12.883 9.141 13.688 1 97.5 274 LEU B C 1
ATOM 5202 O O . LEU B 1 274 ? -11.891 9.766 14.078 1 97.5 274 LEU B O 1
ATOM 5206 N N . THR B 1 275 ? -14.086 9.539 13.859 1 97.75 275 THR B N 1
ATOM 5207 C CA . THR B 1 275 ? -14.336 10.695 14.711 1 97.75 275 THR B CA 1
ATOM 5208 C C . THR B 1 275 ? -13.828 10.438 16.125 1 97.75 275 THR B C 1
ATOM 5210 O O . THR B 1 275 ? -13.234 11.32 16.75 1 97.75 275 THR B O 1
ATOM 5213 N N . ALA B 1 276 ? -14.062 9.258 16.594 1 97.69 276 ALA B N 1
ATOM 5214 C CA . ALA B 1 276 ? -13.57 8.867 17.906 1 97.69 276 ALA B CA 1
ATOM 5215 C C . ALA B 1 276 ? -12.047 8.992 17.969 1 97.69 276 ALA B C 1
ATOM 5217 O O . ALA B 1 276 ? -11.508 9.547 18.938 1 97.69 276 ALA B O 1
ATOM 5218 N N . MET B 1 277 ? -11.43 8.547 17 1 96.38 277 MET B N 1
ATOM 5219 C CA . MET B 1 277 ? -9.969 8.617 16.953 1 96.38 277 MET B CA 1
ATOM 5220 C C . MET B 1 277 ? -9.492 10.062 16.859 1 96.38 277 MET B C 1
ATOM 5222 O O . MET B 1 277 ? -8.469 10.422 17.438 1 96.38 277 MET B O 1
ATOM 5226 N N . ALA B 1 278 ? -10.203 10.805 16.078 1 96.88 278 ALA B N 1
ATOM 5227 C CA . ALA B 1 278 ? -9.859 12.219 15.961 1 96.88 278 ALA B CA 1
ATOM 5228 C C . ALA B 1 278 ? -9.938 12.914 17.312 1 96.88 278 ALA B C 1
ATOM 5230 O O . ALA B 1 278 ? -9.086 13.734 17.656 1 96.88 278 ALA B O 1
ATOM 5231 N N . LEU B 1 279 ? -10.953 12.594 18.062 1 97.06 279 LEU B N 1
ATOM 5232 C CA . LEU B 1 279 ? -11.109 13.156 19.391 1 97.06 279 LEU B CA 1
ATOM 5233 C C . LEU B 1 279 ? -9.938 12.766 20.297 1 97.06 279 LEU B C 1
ATOM 5235 O O . LEU B 1 279 ? -9.422 13.602 21.031 1 97.06 279 LEU B O 1
ATOM 5239 N N . LEU B 1 280 ? -9.555 11.57 20.156 1 96.44 280 LEU B N 1
ATOM 5240 C CA . LEU B 1 280 ? -8.438 11.078 20.953 1 96.44 280 LEU B CA 1
ATOM 5241 C C . LEU B 1 280 ? -7.141 11.789 20.578 1 96.44 280 LEU B C 1
ATOM 5243 O O . LEU B 1 280 ? -6.383 12.211 21.453 1 96.44 280 LEU B O 1
ATOM 5247 N N . PHE B 1 281 ? -6.918 11.898 19.344 1 95.56 281 PHE B N 1
ATOM 5248 C CA . PHE B 1 281 ? -5.707 12.57 18.875 1 95.56 281 PHE B CA 1
ATOM 5249 C C . PHE B 1 281 ? -5.703 14.031 19.312 1 95.56 281 PHE B C 1
ATOM 5251 O O . PHE B 1 281 ? -4.676 14.547 19.75 1 95.56 281 PHE B O 1
ATOM 5258 N N . ALA B 1 282 ? -6.828 14.656 19.156 1 95.56 282 ALA B N 1
ATOM 5259 C CA . ALA B 1 282 ? -6.934 16.062 19.531 1 95.56 282 ALA B CA 1
ATOM 5260 C C . ALA B 1 282 ? -6.719 16.25 21.031 1 95.56 282 ALA B C 1
ATOM 5262 O O . ALA B 1 282 ? -6.293 17.328 21.469 1 95.56 282 ALA B O 1
ATOM 5263 N N . THR B 1 283 ? -7.035 15.227 21.766 1 95.12 283 THR B N 1
ATOM 5264 C CA . THR B 1 283 ? -6.832 15.281 23.203 1 95.12 283 THR B CA 1
ATOM 5265 C C . THR B 1 283 ? -5.344 15.273 23.547 1 95.12 283 THR B C 1
ATOM 5267 O O . THR B 1 283 ? -4.887 16.047 24.391 1 95.12 283 THR B O 1
ATOM 5270 N N . PHE B 1 284 ? -4.598 14.547 22.828 1 93.5 284 PHE B N 1
ATOM 5271 C CA . PHE B 1 284 ? -3.217 14.289 23.219 1 93.5 284 PHE B CA 1
ATOM 5272 C C . PHE B 1 284 ? -2.271 15.273 22.547 1 93.5 284 PHE B C 1
ATOM 5274 O O . PHE B 1 284 ? -1.165 15.516 23.031 1 93.5 284 PHE B O 1
ATOM 5281 N N . PHE B 1 285 ? -2.693 15.828 21.484 1 92.06 285 PHE B N 1
ATOM 5282 C CA . PHE B 1 285 ? -1.791 16.703 20.734 1 92.06 285 PHE B CA 1
ATOM 5283 C C . PHE B 1 285 ? -2.172 18.156 20.938 1 92.06 285 PHE B C 1
ATOM 5285 O O . PHE B 1 285 ? -3.357 18.5 21 1 92.06 285 PHE B O 1
ATOM 5292 N N . GLU B 1 286 ? -1.107 18.938 20.953 1 89.44 286 GLU B N 1
ATOM 5293 C CA . GLU B 1 286 ? -1.297 20.375 21.016 1 89.44 286 GLU B CA 1
ATOM 5294 C C . GLU B 1 286 ? -1 21.031 19.656 1 89.44 286 GLU B C 1
ATOM 5296 O O . GLU B 1 286 ? -1.66 22 19.281 1 89.44 286 GLU B O 1
ATOM 5301 N N . ASN B 1 287 ? -0.07 20.406 19.016 1 86.81 287 ASN B N 1
ATOM 5302 C CA . ASN B 1 287 ? 0.346 20.953 17.719 1 86.81 287 ASN B CA 1
ATOM 5303 C C . ASN B 1 287 ? -0.326 20.219 16.562 1 86.81 287 ASN B C 1
ATOM 5305 O O . ASN B 1 287 ? -0.218 19 16.453 1 86.81 287 ASN B O 1
ATOM 5309 N N . ILE B 1 288 ? -0.989 21.031 15.758 1 88.56 288 ILE B N 1
ATOM 5310 C CA . ILE B 1 288 ? -1.75 20.484 14.633 1 88.56 288 ILE B CA 1
ATOM 5311 C C . ILE B 1 288 ? -0.817 19.734 13.695 1 88.56 288 ILE B C 1
ATOM 5313 O O . ILE B 1 288 ? -1.125 18.609 13.273 1 88.56 288 ILE B O 1
ATOM 5317 N N . THR B 1 289 ? 0.314 20.312 13.43 1 81.25 289 THR B N 1
ATOM 5318 C CA . THR B 1 289 ? 1.243 19.719 12.477 1 81.25 289 THR B CA 1
ATOM 5319 C C . TH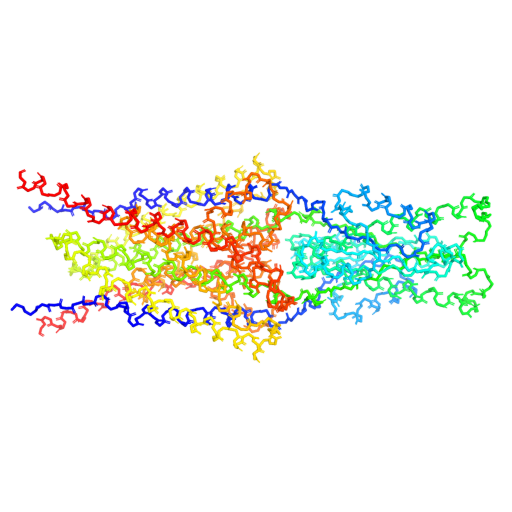R B 1 289 ? 1.753 18.375 12.969 1 81.25 289 THR B C 1
ATOM 5321 O O . THR B 1 289 ? 1.781 17.391 12.219 1 81.25 289 THR B O 1
ATOM 5324 N N . SER B 1 290 ? 2.104 18.344 14.211 1 83.5 290 SER B N 1
ATOM 5325 C CA . SER B 1 290 ? 2.578 17.109 14.805 1 83.5 290 SER B CA 1
ATOM 5326 C C . SER B 1 290 ? 1.489 16.031 14.781 1 83.5 290 SER B C 1
ATOM 5328 O O . SER B 1 290 ? 1.771 14.859 14.539 1 83.5 290 SER B O 1
ATOM 5330 N N . CYS B 1 291 ? 0.301 16.484 15.023 1 89.5 291 CYS B N 1
ATOM 5331 C CA . CYS B 1 291 ? -0.827 15.555 15.039 1 89.5 291 CYS B CA 1
ATOM 5332 C C . CYS B 1 291 ? -1.053 14.945 13.664 1 89.5 291 CYS B C 1
ATOM 5334 O O . CYS B 1 291 ? -1.168 13.719 13.531 1 89.5 291 CYS B O 1
ATOM 5336 N N . VAL B 1 292 ? -1.066 15.773 12.695 1 86.31 292 VAL B N 1
ATOM 5337 C CA . VAL B 1 292 ? -1.326 15.32 11.336 1 86.31 292 VAL B CA 1
ATOM 5338 C C . VAL B 1 292 ? -0.194 14.406 10.867 1 86.31 292 VAL B C 1
ATOM 5340 O O . VAL B 1 292 ? -0.434 13.406 10.188 1 86.31 292 VAL B O 1
ATOM 5343 N N . GLN B 1 293 ? 0.997 14.719 11.289 1 80.88 293 GLN B N 1
ATOM 5344 C CA . GLN B 1 293 ? 2.152 13.906 10.922 1 80.88 293 GLN B CA 1
ATOM 5345 C C . GLN B 1 293 ? 2.053 12.508 11.531 1 80.88 293 GLN B C 1
ATOM 5347 O O . GLN B 1 293 ? 2.365 11.516 10.867 1 80.88 293 GLN B O 1
ATOM 5352 N N . VAL B 1 294 ? 1.599 12.453 12.719 1 83.44 294 VAL B N 1
ATOM 5353 C CA . VAL B 1 294 ? 1.463 11.156 13.375 1 83.44 294 VAL B CA 1
ATOM 5354 C C . VAL B 1 294 ? 0.339 10.359 12.719 1 83.44 294 VAL B C 1
ATOM 5356 O O . VAL B 1 294 ? 0.443 9.141 12.562 1 83.44 294 VAL B O 1
ATOM 5359 N N . ILE B 1 295 ? -0.721 11.039 12.359 1 86.62 295 ILE B N 1
ATOM 5360 C CA . ILE B 1 295 ? -1.825 10.391 11.664 1 86.62 295 ILE B CA 1
ATOM 5361 C C . ILE B 1 295 ? -1.325 9.781 10.359 1 86.62 295 ILE B C 1
ATOM 5363 O O . ILE B 1 295 ? -1.666 8.641 10.023 1 86.62 295 ILE B O 1
ATOM 5367 N N . LEU B 1 296 ? -0.488 10.469 9.719 1 77.69 296 LEU B N 1
ATOM 5368 C CA . LEU B 1 296 ? 0.09 9.992 8.469 1 77.69 296 LEU B CA 1
ATOM 5369 C C . LEU B 1 296 ? 0.987 8.781 8.703 1 77.69 296 LEU B C 1
ATOM 5371 O O . LEU B 1 296 ? 0.934 7.805 7.953 1 77.69 296 LEU B O 1
ATOM 5375 N N . LEU B 1 297 ? 1.709 8.914 9.719 1 76.62 297 LEU B N 1
ATOM 5376 C CA . LEU B 1 297 ? 2.664 7.867 10.055 1 76.62 297 LEU B CA 1
ATOM 5377 C C . LEU B 1 297 ? 1.945 6.559 10.359 1 76.62 297 LEU B C 1
ATOM 5379 O O . LEU B 1 297 ? 2.414 5.48 9.984 1 76.62 297 LEU B O 1
ATOM 5383 N N . LEU B 1 298 ? 0.873 6.699 10.906 1 81.69 298 LEU B N 1
ATOM 5384 C CA . LEU B 1 298 ? 0.171 5.508 11.367 1 81.69 298 LEU B CA 1
ATOM 5385 C C . LEU B 1 298 ? -0.716 4.941 10.258 1 81.69 298 LEU B C 1
ATOM 5387 O O . LEU B 1 298 ? -1.175 3.799 10.352 1 81.69 298 LEU B O 1
ATOM 5391 N N . SER B 1 299 ? -0.854 5.695 9.25 1 84 299 SER B N 1
ATOM 5392 C CA . SER B 1 299 ? -1.792 5.293 8.203 1 84 299 SER B CA 1
ATOM 5393 C C . SER B 1 299 ? -1.27 4.09 7.426 1 84 299 SER B C 1
ATOM 5395 O O . SER B 1 299 ? -1.999 3.121 7.203 1 84 299 SER B O 1
ATOM 5397 N N . VAL B 1 300 ? -0.045 4.09 7.062 1 78.88 300 VAL B N 1
ATOM 5398 C CA . VAL B 1 300 ? 0.5 3.045 6.207 1 78.88 300 VAL B CA 1
ATOM 5399 C C . VAL B 1 300 ? 0.632 1.744 6.996 1 78.88 300 VAL B C 1
ATOM 5401 O O . VAL B 1 300 ? 0.099 0.708 6.594 1 78.88 300 VAL B O 1
ATOM 5404 N N . PRO B 1 301 ? 1.212 1.807 8.148 1 77.31 301 PRO B N 1
ATOM 5405 C CA . PRO B 1 301 ? 1.215 0.573 8.938 1 77.31 301 PRO B CA 1
ATOM 5406 C C . PRO B 1 301 ? -0.193 0.079 9.266 1 77.31 301 PRO B C 1
ATOM 5408 O O . PRO B 1 301 ? -0.418 -1.13 9.367 1 77.31 301 PRO B O 1
ATOM 5411 N N . GLY B 1 302 ? -1.043 1.016 9.406 1 82.62 302 GLY B N 1
ATOM 5412 C CA . GLY B 1 302 ? -2.422 0.644 9.68 1 82.62 302 GLY B CA 1
ATOM 5413 C C . GLY B 1 302 ? -3.055 -0.167 8.57 1 82.62 302 GLY B C 1
ATOM 5414 O O . GLY B 1 302 ? -3.699 -1.186 8.82 1 82.62 302 GLY B O 1
ATOM 5415 N N . VAL B 1 303 ? -2.791 0.216 7.426 1 83.88 303 VAL B N 1
ATOM 5416 C CA . VAL B 1 303 ? -3.359 -0.477 6.277 1 83.88 303 VAL B CA 1
ATOM 5417 C C . VAL B 1 303 ? -2.709 -1.85 6.125 1 83.88 303 VAL B C 1
ATOM 5419 O O . VAL B 1 303 ? -3.389 -2.84 5.852 1 83.88 303 VAL B O 1
ATOM 5422 N N . LEU B 1 304 ? -1.508 -1.872 6.34 1 76.88 304 LEU B N 1
ATOM 5423 C CA . LEU B 1 304 ? -0.77 -3.115 6.148 1 76.88 304 LEU B CA 1
ATOM 5424 C C . LEU B 1 304 ? -1.128 -4.133 7.227 1 76.88 304 LEU B C 1
ATOM 5426 O O . LEU B 1 304 ? -1.024 -5.34 7.004 1 76.88 304 LEU B O 1
ATOM 5430 N N . SER B 1 305 ? -1.61 -3.576 8.305 1 81.06 305 SER B N 1
ATOM 5431 C CA . SER B 1 305 ? -1.931 -4.469 9.414 1 81.06 305 SER B CA 1
ATOM 5432 C C . SER B 1 305 ? -3.438 -4.656 9.555 1 81.06 305 SER B C 1
ATOM 5434 O O . SER B 1 305 ? -3.906 -5.23 10.547 1 81.06 305 SER B O 1
ATOM 5436 N N . SER B 1 306 ? -4.16 -4.18 8.609 1 85.88 306 SER B N 1
ATOM 5437 C CA . SER B 1 306 ? -5.613 -4.195 8.734 1 85.88 306 SER B CA 1
ATOM 5438 C C . SER B 1 306 ? -6.188 -5.551 8.328 1 85.88 306 SER B C 1
ATOM 5440 O O . SER B 1 306 ? -7.387 -5.793 8.469 1 85.88 306 SER B O 1
ATOM 5442 N N . GLY B 1 307 ? -5.352 -6.434 7.852 1 80.44 307 GLY B N 1
ATOM 5443 C CA . GLY B 1 307 ? -5.824 -7.738 7.414 1 80.44 307 GLY B CA 1
ATOM 5444 C C . GLY B 1 307 ? -6.27 -7.758 5.965 1 80.44 307 GLY B C 1
ATOM 5445 O O . GLY B 1 307 ? -6.668 -8.805 5.445 1 80.44 307 GLY B O 1
ATOM 5446 N N . TYR B 1 308 ? -6.18 -6.652 5.344 1 84.69 308 TYR B N 1
ATOM 5447 C CA . TYR B 1 308 ? -6.625 -6.543 3.957 1 84.69 308 TYR B CA 1
ATOM 5448 C C . TYR B 1 308 ? -5.617 -7.184 3.01 1 84.69 308 TYR B C 1
ATOM 5450 O O . TYR B 1 308 ? -5.984 -8.023 2.184 1 84.69 308 TYR B O 1
ATOM 5458 N N . ILE B 1 309 ? -4.375 -6.707 3.197 1 74.88 309 ILE B N 1
ATOM 5459 C CA . ILE B 1 309 ? -3.311 -7.211 2.334 1 74.88 309 ILE B CA 1
ATOM 5460 C C . ILE B 1 309 ? -2.762 -8.516 2.9 1 74.88 309 ILE B C 1
ATOM 5462 O O . ILE B 1 309 ? -2.697 -9.523 2.195 1 74.88 309 ILE B O 1
ATOM 5466 N N . TRP B 1 310 ? -2.465 -8.43 4.16 1 72.19 310 TRP B N 1
ATOM 5467 C CA . TRP B 1 310 ? -2.016 -9.609 4.898 1 72.19 310 TRP B CA 1
ATOM 5468 C C . TRP B 1 310 ? -3.156 -10.203 5.715 1 72.19 310 TRP B C 1
ATOM 5470 O O . TRP B 1 310 ? -3.617 -9.594 6.684 1 72.19 310 TRP B O 1
ATOM 5480 N N . PRO B 1 311 ? -3.479 -11.383 5.402 1 75.75 311 PRO B N 1
ATOM 5481 C CA . PRO B 1 311 ? -4.672 -11.953 6.031 1 75.75 311 PRO B CA 1
ATOM 5482 C C . PRO B 1 311 ? -4.504 -12.164 7.535 1 75.75 311 PRO B C 1
ATOM 5484 O O . PRO B 1 311 ? -3.4 -12.445 8 1 75.75 311 PRO B O 1
ATOM 5487 N N . GLU B 1 312 ? -5.66 -12.164 8.156 1 76.44 312 GLU B N 1
ATOM 5488 C CA . GLU B 1 312 ? -5.703 -12.242 9.617 1 76.44 312 GLU B CA 1
ATOM 5489 C C . GLU B 1 312 ? -5.086 -13.547 10.117 1 76.44 312 GLU B C 1
ATOM 5491 O O . GLU B 1 312 ? -4.387 -13.562 11.133 1 76.44 312 GLU B O 1
ATOM 5496 N N . PHE B 1 313 ? -5.324 -14.625 9.438 1 73.69 313 PHE B N 1
ATOM 5497 C CA . PHE B 1 313 ? -4.879 -15.93 9.906 1 73.69 313 PHE B CA 1
ATOM 5498 C C . PHE B 1 313 ? -3.361 -16.047 9.828 1 73.69 313 PHE B C 1
ATOM 5500 O O . PHE B 1 313 ? -2.766 -16.906 10.477 1 73.69 313 PHE B O 1
ATOM 5507 N N . ALA B 1 314 ? -2.744 -15.172 9.016 1 72.25 314 ALA B N 1
ATOM 5508 C CA . ALA B 1 314 ? -1.294 -15.211 8.852 1 72.25 314 ALA B CA 1
ATOM 5509 C C . ALA B 1 314 ? -0.601 -14.305 9.867 1 72.25 314 ALA B C 1
ATOM 5511 O O . ALA B 1 314 ? 0.63 -14.234 9.906 1 72.25 314 ALA B O 1
ATOM 5512 N N . MET B 1 315 ? -1.389 -13.68 10.68 1 73.94 315 MET B N 1
ATOM 5513 C CA . MET B 1 315 ? -0.841 -12.789 11.695 1 73.94 315 MET B CA 1
ATOM 5514 C C . MET B 1 315 ? -0.733 -13.5 13.039 1 73.94 315 MET B C 1
ATOM 5516 O O . MET B 1 315 ? -1.446 -14.469 13.289 1 73.94 315 MET B O 1
ATOM 5520 N N . SER B 1 316 ? 0.24 -13.039 13.836 1 74.25 316 SER B N 1
ATOM 5521 C CA . SER B 1 316 ? 0.311 -13.555 15.195 1 74.25 316 SER B CA 1
ATOM 5522 C C . SER B 1 316 ? -0.962 -13.242 15.977 1 74.25 316 SER B C 1
ATOM 5524 O O . SER B 1 316 ? -1.538 -12.164 15.828 1 74.25 316 SER B O 1
ATOM 5526 N N . PRO B 1 317 ? -1.474 -14.18 16.703 1 75.06 317 PRO B N 1
ATOM 5527 C CA . PRO B 1 317 ? -2.723 -13.984 17.438 1 75.06 317 PRO B CA 1
ATOM 5528 C C . PRO B 1 317 ? -2.686 -12.758 18.359 1 75.06 317 PRO B C 1
ATOM 5530 O O . PRO B 1 317 ? -3.68 -12.039 18.469 1 75.06 317 PRO B O 1
ATOM 5533 N N . HIS B 1 318 ? -1.636 -12.547 19.016 1 77.25 318 HIS B N 1
ATOM 5534 C CA . HIS B 1 318 ? -1.54 -11.406 19.906 1 77.25 318 HIS B CA 1
ATOM 5535 C C . HIS B 1 318 ? -1.619 -10.086 19.141 1 77.25 318 HIS B C 1
ATOM 5537 O O . HIS B 1 318 ? -2.258 -9.133 19.594 1 77.25 318 HIS B O 1
ATOM 5543 N N . PHE B 1 319 ? -1.213 -10.078 17.984 1 78 319 PHE B N 1
ATOM 5544 C CA . PHE B 1 319 ? -1.149 -8.852 17.203 1 78 319 PHE B CA 1
ATOM 5545 C C . PHE B 1 319 ? -2.512 -8.516 16.609 1 78 319 PHE B C 1
ATOM 5547 O O . PHE B 1 319 ? -2.883 -7.344 16.516 1 78 319 PHE B O 1
ATOM 5554 N N . ILE B 1 320 ? -3.254 -9.523 16.391 1 80.75 320 ILE B N 1
ATOM 5555 C CA . ILE B 1 320 ? -4.566 -9.305 15.789 1 80.75 320 ILE B CA 1
ATOM 5556 C C . ILE B 1 320 ? -5.473 -8.586 16.781 1 80.75 320 ILE B C 1
ATOM 5558 O O . ILE B 1 320 ? -6.27 -7.727 16.391 1 80.75 320 ILE B O 1
ATOM 5562 N N . ASN B 1 321 ? -5.305 -8.891 17.969 1 83.62 321 ASN B N 1
ATOM 5563 C CA . ASN B 1 321 ? -6.133 -8.258 18.984 1 83.62 321 ASN B CA 1
ATOM 5564 C C . ASN B 1 321 ? -5.785 -6.781 19.156 1 83.62 321 ASN B C 1
ATOM 5566 O O . ASN B 1 321 ? -6.672 -5.949 19.359 1 83.62 321 ASN B O 1
ATOM 5570 N N . ILE B 1 322 ? -4.594 -6.512 19.016 1 83.69 322 ILE B N 1
ATOM 5571 C CA . ILE B 1 322 ? -4.156 -5.121 19.094 1 83.69 322 ILE B CA 1
ATOM 5572 C C . ILE B 1 322 ? -4.695 -4.344 17.891 1 83.69 322 ILE B C 1
ATOM 5574 O O . ILE B 1 322 ? -5.176 -3.217 18.047 1 83.69 322 ILE B O 1
ATOM 5578 N N . VAL B 1 323 ? -4.66 -4.953 16.844 1 84.12 323 VAL B N 1
ATOM 5579 C CA . VAL B 1 323 ? -5.102 -4.312 15.602 1 84.12 323 VAL B CA 1
ATOM 5580 C C . VAL B 1 323 ? -6.602 -4.039 15.672 1 84.12 323 VAL B C 1
ATOM 5582 O O . VAL B 1 323 ? -7.051 -2.928 15.375 1 84.12 323 VAL B O 1
ATOM 5585 N N . LYS B 1 324 ? -7.336 -5.027 16.125 1 88 324 LYS B N 1
ATOM 5586 C CA . LYS B 1 324 ? -8.789 -4.918 16.203 1 88 324 LYS B CA 1
ATOM 5587 C C . LYS B 1 324 ? -9.211 -3.873 17.234 1 88 324 LYS B C 1
ATOM 5589 O O . LYS B 1 324 ? -10.281 -3.268 17.094 1 88 324 LYS B O 1
ATOM 5594 N N . GLY B 1 325 ? -8.32 -3.604 18.156 1 89.62 325 GLY B N 1
ATOM 5595 C CA . GLY B 1 325 ? -8.648 -2.645 19.203 1 89.62 325 GLY B CA 1
ATOM 5596 C C . GLY B 1 325 ? -8.164 -1.24 18.891 1 89.62 325 GLY B C 1
ATOM 5597 O O . GLY B 1 325 ? -8.594 -0.276 19.531 1 89.62 325 GLY B O 1
ATOM 5598 N N . THR B 1 326 ? -7.371 -1.134 17.828 1 88.5 326 THR B N 1
ATOM 5599 C CA . THR B 1 326 ? -6.738 0.166 17.625 1 88.5 326 THR B CA 1
ATOM 5600 C C . THR B 1 326 ? -7.055 0.725 16.25 1 88.5 326 THR B C 1
ATOM 5602 O O . THR B 1 326 ? -7.129 1.942 16.062 1 88.5 326 THR B O 1
ATOM 5605 N N . TRP B 1 327 ? -7.258 -0.154 15.281 1 89.31 327 TRP B N 1
ATOM 5606 C CA . TRP B 1 327 ? -7.414 0.295 13.898 1 89.31 327 TRP B CA 1
ATOM 5607 C C . TRP B 1 327 ? -8.875 0.239 13.477 1 89.31 327 TRP B C 1
ATOM 5609 O O . TRP B 1 327 ? -9.414 -0.841 13.219 1 89.31 327 TRP B O 1
ATOM 5619 N N . PRO B 1 328 ? -9.438 1.394 13.266 1 93.88 328 PRO B N 1
ATOM 5620 C CA . PRO B 1 328 ? -10.805 1.346 12.734 1 93.88 328 PRO B CA 1
ATOM 5621 C C . PRO B 1 328 ? -10.859 0.833 11.297 1 93.88 328 PRO B C 1
ATOM 5623 O O . PRO B 1 328 ? -11.898 0.329 10.859 1 93.88 328 PRO B O 1
ATOM 5626 N N . LEU B 1 329 ? -9.758 0.927 10.68 1 93.94 329 LEU B N 1
ATOM 5627 C CA . LEU B 1 329 ? -9.648 0.542 9.273 1 93.94 329 LEU B CA 1
ATOM 5628 C C . LEU B 1 329 ? -9.945 -0.944 9.094 1 93.94 329 LEU B C 1
ATOM 5630 O O . LEU B 1 329 ? -10.484 -1.355 8.062 1 93.94 329 LEU B O 1
ATOM 5634 N N . TYR B 1 330 ? -9.664 -1.747 10.078 1 92.75 330 TYR B N 1
ATOM 5635 C CA . TYR B 1 330 ? -9.875 -3.189 10.039 1 92.75 330 TYR B CA 1
ATOM 5636 C C . TYR B 1 330 ? -11.328 -3.514 9.727 1 92.75 33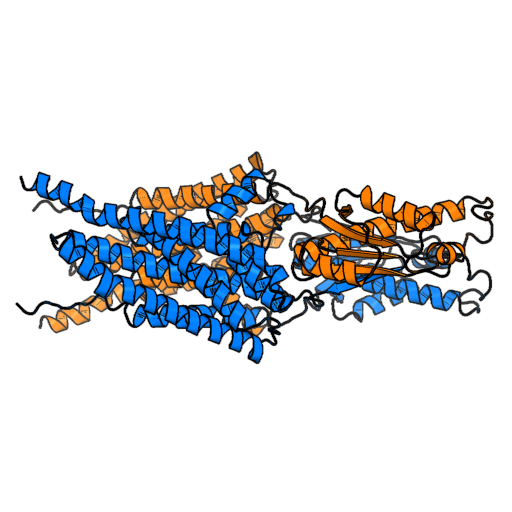0 TYR B C 1
ATOM 5638 O O . TYR B 1 330 ? -11.617 -4.367 8.875 1 92.75 330 TYR B O 1
ATOM 5646 N N . TYR B 1 331 ? -12.195 -2.826 10.281 1 95.19 331 TYR B N 1
ATOM 5647 C CA . TYR B 1 331 ? -13.617 -3.143 10.203 1 95.19 331 TYR B CA 1
ATOM 5648 C C . TYR B 1 331 ? -14.234 -2.572 8.938 1 95.19 331 TYR B C 1
ATOM 5650 O O . TYR B 1 331 ? -15.312 -2.996 8.516 1 95.19 331 TYR B O 1
ATOM 5658 N N . PHE B 1 332 ? -13.547 -1.683 8.344 1 96.88 332 PHE B N 1
ATOM 5659 C CA . PHE B 1 332 ? -14.164 -1.012 7.207 1 96.88 332 PHE B CA 1
ATOM 5660 C C . PHE B 1 332 ? -13.609 -1.551 5.895 1 96.88 332 PHE B C 1
ATOM 5662 O O . PHE B 1 332 ? -14.367 -1.947 5.008 1 96.88 332 PHE B O 1
ATOM 5669 N N . ASP B 1 333 ? -12.289 -1.536 5.711 1 94.62 333 ASP B N 1
ATOM 5670 C CA . ASP B 1 333 ? -11.711 -1.87 4.41 1 94.62 333 ASP B CA 1
ATOM 5671 C C . ASP B 1 333 ? -12.008 -3.32 4.035 1 94.62 333 ASP B C 1
ATOM 5673 O O . ASP B 1 333 ? -12.312 -3.619 2.881 1 94.62 333 ASP B O 1
ATOM 5677 N N . ASN B 1 334 ? -11.969 -4.238 5.023 1 90.44 334 ASN B N 1
ATOM 5678 C CA . ASN B 1 334 ? -12.305 -5.633 4.758 1 90.44 334 ASN B CA 1
ATOM 5679 C C . ASN B 1 334 ? -13.781 -5.797 4.402 1 90.44 334 ASN B C 1
ATOM 5681 O O . ASN B 1 334 ? -14.117 -6.52 3.463 1 90.44 334 ASN B O 1
ATOM 5685 N N . ALA B 1 335 ? -14.594 -5.152 5.133 1 93.12 335 ALA B N 1
ATOM 5686 C CA . ALA B 1 335 ? -16.031 -5.211 4.859 1 93.12 335 ALA B CA 1
ATOM 5687 C C . ALA B 1 335 ? -16.344 -4.645 3.477 1 93.12 335 ALA B C 1
ATOM 5689 O O . ALA B 1 335 ? -17.156 -5.211 2.738 1 93.12 335 ALA B O 1
ATOM 5690 N N . LEU B 1 336 ? -15.727 -3.58 3.178 1 93.56 336 LEU B N 1
ATOM 5691 C CA . LEU B 1 336 ? -15.953 -2.932 1.891 1 93.56 336 LEU B CA 1
ATOM 5692 C C . LEU B 1 336 ? -15.531 -3.84 0.741 1 93.56 336 LEU B C 1
ATOM 5694 O O . LEU B 1 336 ? -16.25 -3.959 -0.257 1 93.56 336 LEU B O 1
ATOM 5698 N N . ARG B 1 337 ? -14.375 -4.395 0.893 1 89.75 337 ARG B N 1
ATOM 5699 C CA . ARG B 1 337 ? -13.898 -5.332 -0.122 1 89.75 337 ARG B CA 1
ATOM 5700 C C . ARG B 1 337 ? -14.914 -6.453 -0.346 1 89.75 337 ARG B C 1
ATOM 5702 O O . ARG B 1 337 ? -15.273 -6.75 -1.486 1 89.75 337 ARG B O 1
ATOM 5709 N N . ASP B 1 338 ? -15.305 -7.062 0.773 1 87.81 338 ASP B N 1
ATOM 5710 C CA . ASP B 1 338 ? -16.219 -8.203 0.682 1 87.81 338 ASP B CA 1
ATOM 5711 C C . ASP B 1 338 ? -17.547 -7.789 0.069 1 87.81 338 ASP B C 1
ATOM 5713 O O . ASP B 1 338 ? -18.125 -8.531 -0.735 1 87.81 338 ASP B O 1
ATOM 5717 N N . LEU B 1 339 ? -18.016 -6.645 0.408 1 89.31 339 LEU B N 1
ATOM 5718 C CA . LEU B 1 339 ? -19.281 -6.152 -0.123 1 89.31 339 LEU B CA 1
ATOM 5719 C C . LEU B 1 339 ? -19.172 -5.906 -1.625 1 89.31 339 LEU B C 1
ATOM 5721 O O . LEU B 1 339 ? -20.078 -6.277 -2.379 1 89.31 339 LEU B O 1
ATOM 5725 N N . LEU B 1 340 ? -18.125 -5.359 -2.029 1 87.88 340 LEU B N 1
ATOM 5726 C CA . LEU B 1 340 ? -17.984 -4.938 -3.42 1 87.88 340 LEU B CA 1
ATOM 5727 C C . LEU B 1 340 ? -17.688 -6.133 -4.324 1 87.88 340 LEU B C 1
ATOM 5729 O O . LEU B 1 340 ? -18.125 -6.16 -5.477 1 87.88 340 LEU B O 1
ATOM 5733 N N . LEU B 1 341 ? -16.984 -7.117 -3.785 1 83 341 LEU B N 1
ATOM 5734 C CA . LEU B 1 341 ? -16.516 -8.195 -4.652 1 83 341 LEU B CA 1
ATOM 5735 C C . LEU B 1 341 ? -17.406 -9.43 -4.508 1 83 341 LEU B C 1
ATOM 5737 O O . LEU B 1 341 ? -17.594 -10.188 -5.461 1 83 341 LEU B O 1
ATOM 5741 N N . LYS B 1 342 ? -17.812 -9.672 -3.299 1 82.19 342 LYS B N 1
ATOM 5742 C CA . LYS B 1 342 ? -18.547 -10.906 -3.049 1 82.19 342 LYS B CA 1
ATOM 5743 C C . LYS B 1 342 ? -20.047 -10.68 -3.109 1 82.19 342 LYS B C 1
ATOM 5745 O O . LYS B 1 342 ? -20.812 -11.617 -3.299 1 82.19 342 LYS B O 1
ATOM 5750 N N . GLY B 1 343 ? -20.453 -9.523 -2.951 1 78.81 343 GLY B N 1
ATOM 5751 C CA . GLY B 1 343 ? -21.875 -9.227 -3.008 1 78.81 343 GLY B CA 1
ATOM 5752 C C . GLY B 1 343 ? -22.531 -9.148 -1.639 1 78.81 343 GLY B C 1
ATOM 5753 O O . GLY B 1 343 ? -21.828 -9.109 -0.62 1 78.81 343 GLY B O 1
ATOM 5754 N N . ASP B 1 344 ? -23.828 -9.078 -1.741 1 66.94 344 ASP B N 1
ATOM 5755 C CA . ASP B 1 344 ? -24.656 -8.625 -0.626 1 66.94 344 ASP B CA 1
ATOM 5756 C C . ASP B 1 344 ? -24.969 -9.773 0.33 1 66.94 344 ASP B C 1
ATOM 5758 O O . ASP B 1 344 ? -25.969 -10.477 0.165 1 66.94 344 ASP B O 1
ATOM 5762 N N . SER B 1 345 ? -24.016 -10.203 1.033 1 71.81 345 SER B N 1
ATOM 5763 C CA . SER B 1 345 ? -24.344 -11.094 2.137 1 71.81 345 SER B CA 1
ATOM 5764 C C . SER B 1 345 ? -23.953 -10.492 3.479 1 71.81 345 SER B C 1
ATOM 5766 O O . SER B 1 345 ? -22.766 -10.367 3.785 1 71.81 345 SER B O 1
ATOM 5768 N N . LEU B 1 346 ? -25.047 -9.977 4.066 1 79.19 346 LEU B N 1
ATOM 5769 C CA . LEU B 1 346 ? -24.844 -9.398 5.387 1 79.19 346 LEU B CA 1
ATOM 5770 C C . LEU B 1 346 ? -24.109 -10.375 6.301 1 79.19 346 LEU B C 1
ATOM 5772 O O . LEU B 1 346 ? -23.359 -9.969 7.191 1 79.19 346 LEU B O 1
ATOM 5776 N N . MET B 1 347 ? -24.328 -11.562 5.98 1 78.56 347 MET B N 1
ATOM 5777 C CA . MET B 1 347 ? -23.719 -12.594 6.816 1 78.56 347 MET B CA 1
ATOM 5778 C C . MET B 1 347 ? -22.203 -12.578 6.688 1 78.56 347 MET B C 1
ATOM 5780 O O . MET B 1 347 ? -21.484 -12.797 7.668 1 78.56 347 MET B O 1
ATOM 5784 N N . VAL B 1 348 ? -21.828 -12.148 5.566 1 79.44 348 VAL B N 1
ATOM 5785 C CA . VAL B 1 348 ? -20.406 -12.18 5.281 1 79.44 348 VAL B CA 1
ATOM 5786 C C . VAL B 1 348 ? -19.688 -11.055 6.043 1 79.44 348 VAL B C 1
ATOM 5788 O O . VAL B 1 348 ? -18.562 -11.234 6.516 1 79.44 348 VAL B O 1
ATOM 5791 N N . ILE B 1 349 ? -20.453 -10 6.254 1 90.25 349 ILE B N 1
ATOM 5792 C CA . ILE B 1 349 ? -19.766 -8.844 6.809 1 90.25 349 ILE B CA 1
ATOM 5793 C C . ILE B 1 349 ? -20.312 -8.539 8.203 1 90.25 349 ILE B C 1
ATOM 5795 O O . ILE B 1 349 ? -19.969 -7.508 8.797 1 90.25 349 ILE B O 1
ATOM 5799 N N . GLN B 1 350 ? -21.078 -9.414 8.789 1 91.25 350 GLN B N 1
ATOM 5800 C CA . GLN B 1 350 ? -21.719 -9.18 10.078 1 91.25 350 GLN B CA 1
ATOM 5801 C C . GLN B 1 350 ? -20.672 -8.961 11.172 1 91.25 350 GLN B C 1
ATOM 5803 O O . GLN B 1 350 ? -20.859 -8.109 12.047 1 91.25 350 GLN B O 1
ATOM 5808 N N . HIS B 1 351 ? -19.672 -9.727 11.148 1 90.06 351 HIS B N 1
ATOM 5809 C CA . HIS B 1 351 ? -18.656 -9.609 12.18 1 90.06 351 HIS B CA 1
ATOM 5810 C C . HIS B 1 351 ? -17.922 -8.273 12.078 1 90.06 351 HIS B C 1
ATOM 5812 O O . HIS B 1 351 ? -17.516 -7.703 13.094 1 90.06 351 HIS B O 1
ATOM 5818 N N . TYR B 1 352 ? -17.812 -7.719 10.906 1 93.25 352 TYR B N 1
ATOM 5819 C CA . TYR B 1 352 ? -17.188 -6.406 10.734 1 93.25 352 TYR B CA 1
ATOM 5820 C C . TYR B 1 352 ? -18.125 -5.301 11.219 1 93.25 352 TYR B C 1
ATOM 5822 O O . TYR B 1 352 ? -17.672 -4.312 11.805 1 93.25 352 TYR B O 1
ATOM 5830 N N . ILE B 1 353 ? -19.438 -5.504 11.023 1 95.06 353 ILE B N 1
ATOM 5831 C CA . ILE B 1 353 ? -20.422 -4.512 11.453 1 95.06 353 ILE B CA 1
ATOM 5832 C C . ILE B 1 353 ? -20.484 -4.473 12.977 1 95.06 353 ILE B C 1
ATOM 5834 O O . ILE B 1 353 ? -20.375 -3.402 13.578 1 95.06 353 ILE B O 1
ATOM 5838 N N . THR B 1 354 ? -20.578 -5.641 13.547 1 96.06 354 THR B N 1
ATOM 5839 C CA . THR B 1 354 ? -20.688 -5.711 15 1 96.06 354 THR B CA 1
ATOM 5840 C C . THR B 1 354 ? -19.391 -5.238 15.664 1 96.06 354 THR B C 1
ATOM 5842 O O . THR B 1 354 ? -19.422 -4.492 16.641 1 96.06 354 THR B O 1
ATOM 5845 N N . GLY B 1 355 ? -18.312 -5.727 15.156 1 95.81 355 GLY B N 1
ATOM 5846 C CA . GLY B 1 355 ? -17.031 -5.273 15.672 1 95.81 355 GLY B CA 1
ATOM 5847 C C . GLY B 1 355 ? -16.797 -3.785 15.5 1 95.81 355 GLY B C 1
ATOM 5848 O O . GLY B 1 355 ? -16.297 -3.119 16.406 1 95.81 355 GLY B O 1
ATOM 5849 N N . GLY B 1 356 ? -17.25 -3.279 14.305 1 96.62 356 GLY B N 1
ATOM 5850 C CA . GLY B 1 356 ? -17.125 -1.854 14.055 1 96.62 356 GLY B CA 1
ATOM 5851 C C . GLY B 1 356 ? -17.953 -1.004 14.992 1 96.62 356 GLY B C 1
ATOM 5852 O O . GLY B 1 356 ? -17.516 0.051 15.445 1 96.62 356 GLY B O 1
ATOM 5853 N N . ILE B 1 357 ? -19.125 -1.479 15.258 1 97.62 357 ILE B N 1
ATOM 5854 C CA . ILE B 1 357 ? -20.016 -0.755 16.172 1 97.62 357 ILE B CA 1
ATOM 5855 C C . ILE B 1 357 ? -19.422 -0.742 17.562 1 97.62 357 ILE B C 1
ATOM 5857 O O . ILE B 1 357 ? -19.359 0.304 18.219 1 97.62 357 ILE B O 1
ATOM 5861 N N . LYS B 1 358 ? -18.953 -1.912 18.016 1 97.44 358 LYS B N 1
ATOM 5862 C CA . LYS B 1 358 ? -18.328 -1.992 19.344 1 97.44 358 LYS B CA 1
ATOM 5863 C C . LYS B 1 358 ? -17.109 -1.085 19.422 1 97.44 358 LYS B C 1
ATOM 5865 O O . LYS B 1 358 ? -16.922 -0.386 20.422 1 97.44 358 LYS B O 1
ATOM 5870 N N . PHE B 1 359 ? -16.344 -1.078 18.422 1 97.44 359 PHE B N 1
ATOM 5871 C CA . PHE B 1 359 ? -15.156 -0.227 18.359 1 97.44 359 PHE B CA 1
ATOM 5872 C C . PHE B 1 359 ? -15.547 1.245 18.422 1 97.44 359 PHE B C 1
ATOM 5874 O O . PHE B 1 359 ? -15 2.008 19.219 1 97.44 359 PHE B O 1
ATOM 5881 N N . GLY B 1 360 ? -16.469 1.618 17.547 1 97.25 360 GLY B N 1
ATOM 5882 C CA . GLY B 1 360 ? -16.906 3.002 17.469 1 97.25 360 GLY B CA 1
ATOM 5883 C C . GLY B 1 360 ? -17.484 3.527 18.766 1 97.25 360 GLY B C 1
ATOM 5884 O O . GLY B 1 360 ? -17.141 4.625 19.203 1 97.25 360 GLY B O 1
ATOM 5885 N N . VAL B 1 361 ? -18.312 2.719 19.328 1 97.19 361 VAL B N 1
ATOM 5886 C CA . VAL B 1 361 ? -18.969 3.145 20.547 1 97.19 361 VAL B CA 1
ATOM 5887 C C . VAL B 1 361 ? -17.953 3.27 21.688 1 97.19 361 VAL B C 1
ATOM 5889 O O . VAL B 1 361 ? -17.938 4.27 22.406 1 97.19 361 VAL B O 1
ATOM 5892 N N . PHE B 1 362 ? -17.094 2.293 21.812 1 97.44 362 PHE B N 1
ATOM 5893 C CA . PHE B 1 362 ? -16.094 2.297 22.875 1 97.44 362 PHE B CA 1
ATOM 5894 C C . PHE B 1 362 ? -15.172 3.498 22.734 1 97.44 362 PHE B C 1
ATOM 5896 O O . PHE B 1 362 ? -15.023 4.285 23.672 1 97.44 362 PHE B O 1
ATOM 5903 N N . TRP B 1 363 ? -14.617 3.691 21.594 1 96.69 363 TRP B N 1
ATOM 5904 C CA . TRP B 1 363 ? -13.617 4.738 21.422 1 96.69 363 TRP B CA 1
ATOM 5905 C C . TRP B 1 363 ? -14.266 6.113 21.344 1 96.69 363 TRP B C 1
ATOM 5907 O O . TRP B 1 363 ? -13.648 7.121 21.703 1 96.69 363 TRP B O 1
ATOM 5917 N N . PHE B 1 364 ? -15.508 6.121 20.875 1 97.38 364 PHE B N 1
ATOM 5918 C CA . PHE B 1 364 ? -16.203 7.406 20.859 1 97.38 364 PHE B CA 1
ATOM 5919 C C . PHE B 1 364 ? -16.438 7.914 22.281 1 97.38 364 PHE B C 1
ATOM 5921 O O . PHE B 1 364 ? -16.25 9.102 22.547 1 97.38 364 PHE B O 1
ATOM 5928 N N . ILE B 1 365 ? -16.812 7.039 23.156 1 97.06 365 ILE B N 1
ATOM 5929 C CA . ILE B 1 365 ? -17.047 7.418 24.547 1 97.06 365 ILE B CA 1
ATOM 5930 C C . ILE B 1 365 ? -15.742 7.852 25.188 1 97.06 365 ILE B C 1
ATOM 5932 O O . ILE B 1 365 ? -15.664 8.922 25.797 1 97.06 365 ILE B O 1
ATOM 5936 N N . VAL B 1 366 ? -14.734 7.109 25.016 1 97 366 VAL B N 1
ATOM 5937 C CA . VAL B 1 366 ? -13.43 7.422 25.578 1 97 366 VAL B CA 1
ATOM 5938 C C . VAL B 1 366 ? -12.914 8.734 25.016 1 97 366 VAL B C 1
ATOM 5940 O O . VAL B 1 366 ? -12.414 9.586 25.75 1 97 366 VAL B O 1
ATOM 5943 N N . GLY B 1 367 ? -13.055 8.859 23.688 1 96.81 367 GLY B N 1
ATOM 5944 C CA . GLY B 1 367 ? -12.578 10.062 23.016 1 96.81 367 GLY B CA 1
ATOM 5945 C C . GLY B 1 367 ? -13.352 11.305 23.422 1 96.81 367 GLY B C 1
ATOM 5946 O O . GLY B 1 367 ? -12.758 12.352 23.688 1 96.81 367 GLY B O 1
ATOM 5947 N N . ALA B 1 368 ? -14.641 11.188 23.516 1 95.75 368 ALA B N 1
ATOM 5948 C CA . ALA B 1 368 ? -15.484 12.32 23.891 1 95.75 368 ALA B CA 1
ATOM 5949 C C . ALA B 1 368 ? -15.195 12.773 25.312 1 95.75 368 ALA B C 1
ATOM 5951 O O . ALA B 1 368 ? -15.078 13.969 25.578 1 95.75 368 ALA B O 1
ATOM 5952 N N . ILE B 1 369 ? -15.023 11.859 26.203 1 96 369 ILE B N 1
ATOM 5953 C CA . ILE B 1 369 ? -14.773 12.18 27.609 1 96 369 ILE B CA 1
ATOM 5954 C C . ILE B 1 369 ? -13.383 12.797 27.75 1 96 369 ILE B C 1
ATOM 5956 O O . ILE B 1 369 ? -13.227 13.828 28.406 1 96 369 ILE B O 1
ATOM 5960 N N . SER B 1 370 ? -12.445 12.18 27.141 1 96.62 370 SER B N 1
ATOM 5961 C CA . SER B 1 370 ? -11.078 12.672 27.266 1 96.62 370 SER B CA 1
ATOM 5962 C C . SER B 1 370 ? -10.938 14.07 26.672 1 96.62 370 SER B C 1
ATOM 5964 O O . SER B 1 370 ? -10.258 14.922 27.234 1 96.62 370 SER B O 1
ATOM 5966 N N . TYR B 1 371 ? -11.531 14.266 25.547 1 95.69 371 TYR B N 1
ATOM 5967 C CA . TYR B 1 371 ? -11.477 15.578 24.906 1 95.69 371 TYR B CA 1
ATOM 5968 C C . TYR B 1 371 ? -12.18 16.625 25.75 1 95.69 371 TYR B C 1
ATOM 5970 O O . TYR B 1 371 ? -11.672 17.734 25.922 1 95.69 371 TYR B O 1
ATOM 5978 N N . TYR B 1 372 ? -13.297 16.25 26.297 1 92.81 372 TYR B N 1
ATOM 5979 C CA . TYR B 1 372 ? -14.047 17.156 27.156 1 92.81 372 TYR B CA 1
ATOM 5980 C C . TYR B 1 372 ? -13.258 17.516 28.406 1 92.81 372 TYR B C 1
ATOM 5982 O O . TYR B 1 372 ? -13.188 18.688 28.797 1 92.81 372 TYR B O 1
ATOM 5990 N N . ILE B 1 373 ? -12.656 16.547 29.016 1 92.25 373 ILE B N 1
ATOM 5991 C CA . ILE B 1 373 ? -11.867 16.781 30.219 1 92.25 373 ILE B CA 1
ATOM 5992 C C . ILE B 1 373 ? -10.695 17.703 29.906 1 92.25 373 ILE B C 1
ATOM 5994 O O . ILE B 1 373 ? -10.391 18.609 30.688 1 92.25 373 ILE B O 1
ATOM 5998 N N . ARG B 1 374 ? -10.133 17.469 28.766 1 91.12 374 ARG B N 1
ATOM 5999 C CA . ARG B 1 374 ? -8.977 18.25 28.375 1 91.12 374 ARG B CA 1
ATOM 6000 C C . ARG B 1 374 ? -9.359 19.719 28.156 1 91.12 374 ARG B C 1
ATOM 6002 O O . ARG B 1 374 ? -8.609 20.625 28.516 1 91.12 374 ARG B O 1
ATOM 6009 N N . ILE B 1 375 ? -10.453 19.953 27.609 1 89 375 ILE B N 1
ATOM 6010 C CA . ILE B 1 375 ? -10.852 21.312 27.281 1 89 375 ILE B CA 1
ATOM 6011 C C . ILE B 1 375 ? -11.336 22.016 28.547 1 89 375 ILE B C 1
ATOM 6013 O O . ILE B 1 375 ? -11.164 23.234 28.703 1 89 375 ILE B O 1
ATOM 6017 N N . VAL B 1 376 ? -11.859 21.281 29.531 1 83.94 376 VAL B N 1
ATOM 6018 C CA . VAL B 1 376 ? -12.367 21.875 30.766 1 83.94 376 VAL B CA 1
ATOM 6019 C C . VAL B 1 376 ? -11.234 22.031 31.766 1 83.94 376 VAL B C 1
ATOM 6021 O O . VAL B 1 376 ? -11.211 22.984 32.531 1 83.94 376 VAL B O 1
ATOM 6024 N N . SER B 1 377 ? -10.359 21.016 31.844 1 76.62 377 SER B N 1
ATOM 6025 C CA . SER B 1 377 ? -9.273 21.047 32.812 1 76.62 377 SER B CA 1
ATOM 6026 C C . SER B 1 377 ? -8.273 22.156 32.5 1 76.62 377 SER B C 1
ATOM 6028 O O . SER B 1 377 ? -7.602 22.672 33.406 1 76.62 377 SER B O 1
ATOM 6030 N N . ILE B 1 378 ? -7.867 22.406 31.344 1 60.62 378 ILE B N 1
ATOM 6031 C CA . ILE B 1 378 ? -6.914 23.453 30.984 1 60.62 378 ILE B CA 1
ATOM 6032 C C . ILE B 1 378 ? -7.305 24.766 31.656 1 60.62 378 ILE B C 1
ATOM 6034 O O . ILE B 1 378 ? -6.441 25.578 32 1 60.62 378 ILE B O 1
ATOM 6038 N N . LYS B 1 379 ? -8.492 25.094 32.094 1 56.41 379 LYS B N 1
ATOM 6039 C CA . LYS B 1 379 ? -8.945 26.25 32.875 1 56.41 379 LYS B CA 1
ATOM 6040 C C . LYS B 1 379 ? -8.297 26.266 34.25 1 56.41 379 LYS B C 1
ATOM 6042 O O . LYS B 1 379 ? -7.918 27.328 34.75 1 56.41 379 LYS B O 1
ATOM 6047 N N . SER B 1 380 ? -8.328 25.078 34.844 1 51.34 380 SER B N 1
ATOM 6048 C CA . SER B 1 380 ? -7.945 25.172 36.25 1 51.34 380 SER B CA 1
ATOM 6049 C C . SER B 1 380 ? -6.488 25.594 36.406 1 51.34 380 SER B C 1
ATOM 6051 O O . SER B 1 380 ? -6.125 26.266 37.375 1 51.34 380 SER B O 1
ATOM 6053 N N . ASP B 1 381 ? -5.773 25.328 35.438 1 47.41 381 ASP B N 1
ATOM 6054 C CA . ASP B 1 381 ? -4.375 25.703 35.656 1 47.41 381 ASP B CA 1
ATOM 6055 C C . ASP B 1 381 ? -4.16 27.188 35.406 1 47.41 381 ASP B C 1
ATOM 6057 O O . ASP B 1 381 ? -3.332 27.812 36.062 1 47.41 381 ASP B O 1
ATOM 6061 N N . LYS B 1 382 ? -4.742 27.938 34.5 1 48.88 382 LYS B N 1
ATOM 6062 C CA . LYS B 1 382 ? -4.57 29.375 34.312 1 48.88 382 LYS B CA 1
ATOM 6063 C C . LYS B 1 382 ? -5.312 30.156 35.406 1 48.88 382 LYS B C 1
ATOM 6065 O O . LYS B 1 382 ? -4.945 31.297 35.719 1 48.88 382 LYS B O 1
ATOM 6070 N N . GLN B 1 383 ? -6.375 29.812 35.75 1 45.09 383 GLN B N 1
ATOM 6071 C CA . GLN B 1 383 ? -6.945 30.547 36.875 1 45.09 383 GLN B CA 1
ATOM 6072 C C . GLN B 1 383 ? -6.016 30.5 38.094 1 45.09 383 GLN B C 1
ATOM 6074 O O . GLN B 1 383 ? -5.906 31.484 38.812 1 45.09 383 GLN B O 1
ATOM 6079 N N . TYR B 1 384 ? -5.305 29.375 38.188 1 44.06 384 TYR B N 1
ATOM 6080 C CA . TYR B 1 384 ? -4.375 29.406 39.312 1 44.06 384 TYR B CA 1
ATOM 6081 C C . TYR B 1 384 ? -3.125 30.203 38.969 1 44.06 384 TYR B C 1
ATOM 6083 O O . TYR B 1 384 ? -2.441 30.734 39.844 1 44.06 384 TYR B O 1
ATOM 6091 N N . ALA B 1 385 ? -2.748 30.375 37.781 1 44.81 385 ALA B N 1
ATOM 6092 C CA . ALA B 1 385 ? -1.581 31.188 37.438 1 44.81 385 ALA B CA 1
ATOM 6093 C C . ALA B 1 385 ? -1.926 32.688 37.5 1 44.81 385 ALA B C 1
ATOM 6095 O O . ALA B 1 385 ? -1.037 33.531 37.625 1 44.81 385 ALA B O 1
ATOM 6096 N N . LEU B 1 386 ? -3.061 33.156 37.156 1 41.28 386 LEU B N 1
ATOM 6097 C CA . LEU B 1 386 ? -3.439 34.562 37.281 1 41.28 386 LEU B CA 1
ATOM 6098 C C . LEU B 1 386 ? -3.779 34.906 38.75 1 41.28 386 LEU B C 1
ATOM 6100 O O . LEU B 1 386 ? -4.02 36.062 39.094 1 41.28 386 LEU B O 1
ATOM 6104 N N . LYS B 1 387 ? -3.754 33.875 39.562 1 37.62 387 LYS B N 1
ATOM 6105 C CA . LYS B 1 387 ? -3.689 34.281 40.969 1 37.62 387 LYS B CA 1
ATOM 6106 C C . LYS B 1 387 ? -2.246 34.281 41.469 1 37.62 387 LYS B C 1
ATOM 6108 O O . LYS B 1 387 ? -1.461 33.406 41.156 1 37.62 387 LYS B O 1
#

InterPro domains:
  IPR013525 ABC-2 type transporter, transmembrane domain [PF12698] (16-368)
  IPR051449 ABC-2 integral membrane transporter component [PTHR30294] (12-381)

Secondary structure (DSSP, 8-state):
-----------HHHHHHHHHHHHHHHHHHHHHT--SS---EEEEEEESS--HHHHHHHHHHHHSTTEEEEEE-S-HHHHHHHHHTTS-SEEEEE-TTHHHHHHTT--PEEEEEEETTSHHHHHHHHHHHHHHHHHHHHHHHHHHHH-SSS--SSTTS-----EEEEEEES-TT--HHHHHHHHHHHHHHHHHHHHHH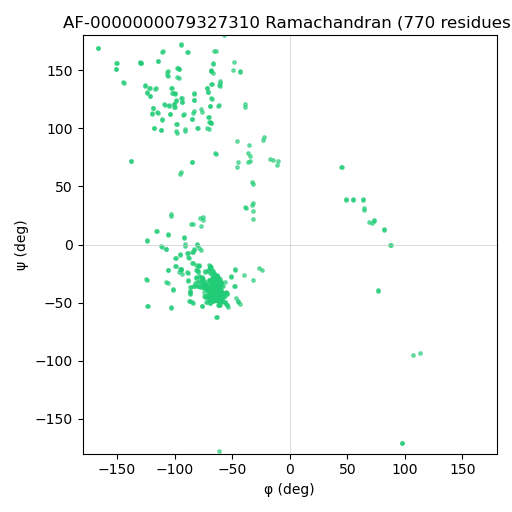HHHHHHHHHHHHHTT--HHHHHHHIIIIIHHHHHHHHHHHHHHHHHHHHHHHHHH-----S-HHHHHHHHHHHHHHHHHHHHHHHHH-S-HHHHHHHHHHHHHHHHHTTTSSS-GGGS-HHHHHHHHHH-THHHHHHHHHHHHHH-S-HHHHHHHHHHHHHHHHHHHHHHHHHHHHHHHHHHHHHHHH--/-----------HHHHHHHHHHHHHHHHHHHHHT--SS---EEEEEEESS--HHHHHHHHHHHHSTTEEEEEEES-HHHHHHHHHTTS-SEEEEE-TTHHHHHHTT--PEEEEEEETTSHHHHHHHHHHHHHHHHHHHHHHHHHHHH-SSS--SSTTS-----EEEEEEES-TT--HHHHHHHHHHHHHHHHHHHHHHHHHHHHHHHHHHHTT--HHHHHHHIIIIIHHHHHHHHHHHHHHHHHHHHHHHHHH-----S-HHHHHHHHHHHHHHHHHHHHHHHHH-S-HHHHHHHHHHHHHHHHHTTTSSS-GGGS-HHHHHHHHHH-THHHHHHHHHHHHHH-S-HHHHHHHHHHHHHHHHHHHHHHHHHHHHHHHHHHHHHHHH--

Radius of gyration: 30.14 Å; Cα contacts (8 Å, |Δi|>4): 1208; chains: 2; bounding box: 55×109×78 Å

pLDDT: mean 80.42, std 16.97, range [23.53, 98.38]

Solvent-accessible surface area (backbone atoms only — not comparable to full-atom values): 39350 Å² total; per-residue (Å²): 132,80,72,79,74,76,64,79,49,80,37,73,62,53,50,50,46,49,28,46,47,49,40,52,42,48,50,53,43,47,62,52,38,60,51,53,58,79,42,50,43,31,22,32,36,29,65,64,40,78,32,73,55,54,50,49,50,50,50,49,43,52,69,33,68,44,34,27,74,71,42,81,46,93,42,71,66,59,48,52,49,35,45,64,51,60,72,20,52,29,33,39,36,39,41,69,56,36,40,58,24,41,74,60,21,60,38,38,60,36,42,32,41,28,40,20,69,35,59,63,57,24,51,47,51,53,51,49,51,51,51,46,51,50,52,49,46,51,49,52,51,50,53,38,44,72,18,62,89,73,60,56,32,77,74,44,52,56,38,44,50,70,43,83,46,77,46,50,36,71,25,66,71,59,27,58,48,75,54,41,45,39,50,50,54,42,51,44,49,48,53,51,50,34,42,52,48,22,41,52,48,33,52,49,48,52,51,49,65,71,47,83,62,48,73,69,52,49,50,48,44,41,63,69,45,50,48,52,45,50,51,49,52,52,50,32,39,53,53,23,50,52,49,40,52,49,47,36,34,72,74,64,66,45,67,73,52,30,50,66,67,60,51,50,50,49,48,51,41,40,50,45,27,42,49,12,50,18,32,41,50,28,49,75,36,85,48,59,66,62,44,43,50,50,53,54,58,48,47,59,51,44,51,57,56,35,32,59,71,45,47,64,84,49,34,54,72,74,54,51,55,51,36,67,72,68,39,63,57,32,35,33,31,48,35,46,39,44,28,32,47,72,18,74,44,67,76,49,36,41,66,30,52,54,51,29,46,54,46,17,54,54,40,28,52,53,11,52,50,48,31,49,47,50,60,57,49,61,48,58,57,51,60,52,63,79,94,130,81,73,76,73,75,65,80,50,78,37,70,62,54,50,48,45,49,27,46,47,48,38,53,43,48,51,53,44,48,62,51,37,59,52,53,56,77,42,50,44,33,22,31,37,31,64,62,40,78,31,74,55,52,50,51,49,51,50,49,44,51,67,33,67,45,35,28,74,70,42,79,44,92,40,70,66,58,48,50,49,34,43,63,51,60,73,20,51,29,32,40,37,39,41,70,54,35,42,58,25,42,75,60,20,60,38,36,62,37,41,32,42,28,39,19,68,34,58,62,59,24,52,48,53,53,49,50,50,49,52,45,50,50,52,48,46,50,50,51,51,52,54,43,48,72,16,62,90,73,57,61,40,78,74,46,55,57,38,43,51,71,42,83,45,76,46,50,37,69,25,67,71,58,25,57,47,76,54,42,45,38,50,52,53,43,49,44,48,47,54,51,50,35,40,52,49,20,41,52,48,31,51,48,44,51,52,49,64,68,47,84,62,50,73,70,53,49,50,48,43,41,63,70,44,50,49,53,46,52,51,50,51,51,50,31,41,53,52,23,50,52,50,40,52,47,47,38,34,73,73,63,66,44,67,71,51,29,51,66,67,59,51,50,50,50,47,51,40,39,51,46,26,41,49,12,49,20,32,40,50,29,50,76,37,85,48,57,67,62,43,42,50,49,54,53,58,48,45,58,50,44,52,56,56,34,32,60,72,45,46,64,84,50,35,56,72,73,53,51,54,52,35,67,73,67,38,62,56,35,34,33,31,47,35,46,38,45,27,32,46,71,19,73,44,67,77,49,36,42,66,29,52,52,51,29,46,53,47,18,56,53,40,30,52,52,12,52,50,49,31,50,48,50,59,58,50,60,50,61,58,51,60,53,63,80,92